Protein AF-0000000066271551 (afdb_homodimer)

Nearest PDB structures (foldseek):
  1i5e-assembly1_B  TM=9.558E-01  e=4.293E-29  [Bacillus] caldolyticus
  1v9s-assembly1_C  TM=9.485E-01  e=1.421E-28  Thermus thermophilus HB8
  6wn8-assembly1_C  TM=9.550E-01  e=2.914E-28  Klebsiella pneumoniae subsp. pneumoniae
  5e38-assembly1_C  TM=9.200E-01  e=1.194E-24  Mycobacterium tuberculosis H37Rv
  2e55-assembly1_D  TM=9.260E-01  e=2.527E-23  Aquifex aeolicus

InterPro domains:
  IPR000836 Phosphoribosyltransferase domain [PF14681] (6-207)
  IPR000836 Phosphoribosyltransferase domain [cd06223] (67-181)
  IPR005765 Uracil phosphoribosyl transferase [TIGR01091] (4-207)
  IPR029057 Phosphoribosyltransferase-like [G3DSA:3.40.50.2020] (1-208)
  IPR029057 Phosphoribosyltransferase-like [SSF53271] (4-206)
  IPR034332 Uracil phosphoribosyltransferase, bacterial-type [MF_01218_B] (3-208)
  IPR050054 Uracil phosphoribosyltransferase/Adenine phosphoribosyltransferase [PTHR32315] (6-184)

Foldseek 3Di:
DQQEAADDDPLLVVLVVLLQDPPNALVNNLVSLQQNLLVLLVVVCPPQDWDWDWDDDPVGIDIDIDGDFAAEEEEEPDLRVSNVNSNCVVPVRHHYWYWYFDADPVVSHRDDIPTDDDLCQQRYAYEYEDQEQFQLPSVLVVVVVSVVSNHDHYEYEHAEYEPNNVVVCCVRPVRYHYYYNDYADHADPVRATVVHRPDSSCSNVVPDDD/DQQEAADDDPLLVVLVVLLQDPPNALVNNLVSLQQNLLVLLVVVCPPQDWDWDWDDDPVGIDIDIDRDFAAEEEEEPDLRVSNVNSNCVVPVPHHYWYWYFDADPVVSHRDDIPTDDDLCLQRYAYEYEDQEQFQLRSVLVVVVVSVVSNHDHYEYEHAEYEPNNVVVCCVRPVRYHYYYNDYADHADPVRATVVHRPDSSCSNVVPDDD

Radius of gyration: 23.23 Å; Cα contacts (8 Å, |Δi|>4): 978; chains: 2; bounding box: 47×76×48 Å

Secondary structure (DSSP, 8-state):
-TTEEE---HHHHHHHHHHH-TT--HHHHHHHHHHHHHHHHHHHTTT--EEEEEEE-SS-EEEEEEE-SEEEEEEEETTTHHHHHHHHTT-TT-EE-EEEEEE-TTT-SEEEEEEE--GGGGGEEEEEE-SEESSSHHHHHHHHHHHHTT--EEEEEEEEE-HHHHHHHHHH-TTS-EEEEEE-SEE-TTS-EES--S-HHHHHHT-S--/-TTEEE---HHHHHHHHHHH-TT--HHHHHHHHHHHHHHHHHHHTTT--EEEEEEE-SS-EEEEEEE-SEEEEEEEETTTHHHHHHHHTT-TT-EE-EEEEEE-TTT-SEEEEEEE--GGGGGEEEEEE-SEESSSHHHHHHHHHHHHTT--EEEEEEEEE-HHHHHHHHHH-TTS-EEEEEE-SEE-TTS-EES--S-HHHHHHT-S--

Structure (mmCIF, N/CA/C/O backbone):
data_AF-0000000066271551-model_v1
#
loop_
_entity.id
_entity.type
_entity.pdbx_description
1 polymer 'Uracil phosphoribosyltransferase'
#
loop_
_atom_site.group_PDB
_atom_site.id
_atom_site.type_symbol
_atom_site.label_atom_id
_atom_site.label_alt_id
_atom_site.label_comp_id
_atom_site.label_asym_id
_atom_site.label_entity_id
_atom_site.label_seq_id
_atom_site.pdbx_PDB_ins_code
_atom_site.Cartn_x
_atom_site.Cartn_y
_atom_site.Cartn_z
_atom_site.occupancy
_atom_site.B_iso_or_equiv
_atom_site.auth_seq_id
_atom_site.auth_comp_id
_atom_site.auth_asym_id
_atom_site.auth_atom_id
_atom_site.pdbx_PDB_model_num
ATOM 1 N N . MET A 1 1 ? 4.324 6.68 22.078 1 60.34 1 MET A N 1
ATOM 2 C CA . MET A 1 1 ? 3.365 7.734 22.391 1 60.34 1 MET A CA 1
ATOM 3 C C . MET A 1 1 ? 1.935 7.254 22.172 1 60.34 1 MET A C 1
ATOM 5 O O . MET A 1 1 ? 1.66 6.516 21.219 1 60.34 1 MET A O 1
ATOM 9 N N . GLU A 1 2 ? 1.018 7.324 23.156 1 76.19 2 GLU A N 1
ATOM 10 C CA . GLU A 1 2 ? -0.337 6.785 23.094 1 76.19 2 GLU A CA 1
ATOM 11 C C . GLU A 1 2 ? -1.111 7.363 21.906 1 76.19 2 GLU A C 1
ATOM 13 O O . GLU A 1 2 ? -1.016 8.562 21.625 1 76.19 2 GLU A O 1
ATOM 18 N N . ASN A 1 3 ? -1.591 6.688 20.891 1 90.88 3 ASN A N 1
ATOM 19 C CA . ASN A 1 3 ? -2.498 7.027 19.797 1 90.88 3 ASN A CA 1
ATOM 20 C C . ASN A 1 3 ? -1.744 7.57 18.594 1 90.88 3 ASN A C 1
ATOM 22 O O . ASN A 1 3 ? -2.301 8.328 17.797 1 90.88 3 ASN A O 1
ATOM 26 N N . VAL A 1 4 ? -0.341 7.426 18.594 1 96.75 4 VAL A N 1
ATOM 27 C CA . VAL A 1 4 ? 0.469 7.812 17.438 1 96.75 4 VAL A CA 1
ATOM 28 C C . VAL A 1 4 ? 1.159 6.586 16.859 1 96.75 4 VAL A C 1
ATOM 30 O O . VAL A 1 4 ? 1.847 5.852 17.562 1 96.75 4 VAL A O 1
ATOM 33 N N . THR A 1 5 ? 0.942 6.355 15.664 1 98.06 5 THR A N 1
ATOM 34 C CA . THR A 1 5 ? 1.612 5.281 14.945 1 98.06 5 THR A CA 1
ATOM 35 C C . THR A 1 5 ? 2.633 5.844 13.961 1 98.06 5 THR A C 1
ATOM 37 O O . THR A 1 5 ? 2.279 6.605 13.055 1 98.06 5 THR A O 1
ATOM 40 N N . VAL A 1 6 ? 3.865 5.531 14.156 1 98.56 6 VAL A N 1
ATOM 41 C CA . VAL A 1 6 ? 4.91 5.84 13.188 1 98.56 6 VAL A CA 1
ATOM 42 C C . VAL A 1 6 ? 5.148 4.625 12.289 1 98.56 6 VAL A C 1
ATOM 44 O O . VAL A 1 6 ? 5.633 3.59 12.75 1 98.56 6 VAL A O 1
ATOM 47 N N . VAL A 1 7 ? 4.82 4.777 11.047 1 98.31 7 VAL A N 1
ATOM 48 C CA . VAL A 1 7 ? 4.938 3.672 10.102 1 98.31 7 VAL A CA 1
ATOM 49 C C . VAL A 1 7 ? 6.406 3.441 9.75 1 98.31 7 VAL A C 1
ATOM 51 O O . VAL A 1 7 ? 7.086 4.352 9.266 1 98.31 7 VAL A O 1
ATOM 54 N N . ASP A 1 8 ? 6.855 2.285 10.07 1 97.44 8 ASP A N 1
ATOM 55 C CA . ASP A 1 8 ? 8.242 1.907 9.789 1 97.44 8 ASP A CA 1
ATOM 56 C C . ASP A 1 8 ? 8.312 0.895 8.648 1 97.44 8 ASP A C 1
ATOM 58 O O . ASP A 1 8 ? 8.008 -0.284 8.836 1 97.44 8 ASP A O 1
ATOM 62 N N . HIS A 1 9 ? 8.648 1.323 7.477 1 98.06 9 HIS A N 1
ATOM 63 C CA . HIS A 1 9 ? 8.758 0.506 6.273 1 98.06 9 HIS A CA 1
ATOM 64 C C . HIS A 1 9 ? 9.844 1.045 5.344 1 98.06 9 HIS A C 1
ATOM 66 O O . HIS A 1 9 ? 9.953 2.258 5.148 1 98.06 9 HIS A O 1
ATOM 72 N N . PRO A 1 10 ? 10.648 0.219 4.707 1 97.81 10 PRO A N 1
ATOM 73 C CA . PRO A 1 10 ? 11.742 0.674 3.846 1 97.81 10 PRO A CA 1
ATOM 74 C C . PRO A 1 10 ? 11.258 1.526 2.674 1 97.81 10 PRO A C 1
ATOM 76 O O . PRO A 1 10 ? 11.914 2.504 2.305 1 97.81 10 PRO A O 1
ATOM 79 N N . LEU A 1 11 ? 10.148 1.191 2.107 1 97.81 11 LEU A N 1
ATOM 80 C CA . LEU A 1 11 ? 9.625 1.941 0.971 1 97.81 11 LEU A CA 1
ATOM 81 C C . LEU A 1 11 ? 9.242 3.357 1.384 1 97.81 11 LEU A C 1
ATOM 83 O O . LEU A 1 11 ? 9.414 4.305 0.613 1 97.81 11 LEU A O 1
ATOM 87 N N . LEU A 1 12 ? 8.695 3.498 2.586 1 98.25 12 LEU A N 1
ATOM 88 C CA . LEU A 1 12 ? 8.312 4.809 3.098 1 98.25 12 LEU A CA 1
ATOM 89 C C . LEU A 1 12 ? 9.547 5.641 3.432 1 98.25 12 LEU A C 1
ATOM 91 O O . LEU A 1 12 ? 9.57 6.852 3.191 1 98.25 12 LEU A O 1
ATOM 95 N N . LYS A 1 13 ? 10.539 5.02 3.979 1 98.25 13 LYS A N 1
ATOM 96 C CA . LYS A 1 13 ? 11.805 5.695 4.254 1 98.25 13 LYS A CA 1
ATOM 97 C C . LYS A 1 13 ? 12.438 6.223 2.971 1 98.25 13 LYS A C 1
ATOM 99 O O . LYS A 1 13 ? 12.953 7.344 2.939 1 98.25 13 LYS A O 1
ATOM 104 N N . ARG A 1 14 ? 12.43 5.387 1.987 1 97.94 14 ARG A N 1
ATOM 105 C CA . ARG A 1 14 ? 12.93 5.812 0.684 1 97.94 14 ARG A CA 1
ATOM 106 C C . ARG A 1 14 ? 12.133 7 0.15 1 97.94 14 ARG A C 1
ATOM 108 O O . ARG A 1 14 ? 12.719 7.973 -0.33 1 97.94 14 ARG A O 1
ATOM 115 N N . ASP A 1 15 ? 10.773 6.938 0.217 1 98.12 15 ASP A N 1
ATOM 116 C CA . ASP A 1 15 ? 9.93 8.047 -0.232 1 98.12 15 ASP A CA 1
ATOM 117 C C . ASP A 1 15 ? 10.234 9.32 0.554 1 98.12 15 ASP A C 1
ATOM 119 O O . ASP A 1 15 ? 10.32 10.406 -0.023 1 98.12 15 ASP A O 1
ATOM 123 N N . LEU A 1 16 ? 10.367 9.188 1.881 1 98.62 16 LEU A N 1
ATOM 124 C CA . LEU A 1 16 ? 10.672 10.328 2.73 1 98.62 16 LEU A CA 1
ATOM 125 C C . LEU A 1 16 ? 11.984 10.984 2.314 1 98.62 16 LEU A C 1
ATOM 127 O O . LEU A 1 16 ? 12.109 12.211 2.354 1 98.62 16 LEU A O 1
ATOM 131 N N . THR A 1 17 ? 12.961 10.172 1.926 1 98.75 17 THR A N 1
ATOM 132 C CA . THR A 1 17 ? 14.242 10.688 1.468 1 98.75 17 THR A CA 1
ATOM 133 C C . THR A 1 17 ? 14.06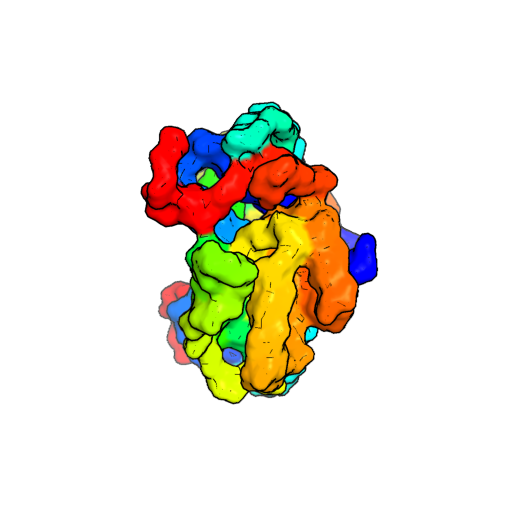2 11.57 0.238 1 98.75 17 THR A C 1
ATOM 135 O O . THR A 1 17 ? 14.609 12.68 0.174 1 98.75 17 THR A O 1
ATOM 138 N N . LEU A 1 18 ? 13.273 11.102 -0.709 1 98.19 18 LEU A N 1
ATOM 139 C CA . LEU A 1 18 ? 13 11.867 -1.917 1 98.19 18 LEU A CA 1
ATOM 140 C C . LEU A 1 18 ? 12.281 13.172 -1.579 1 98.19 18 LEU A C 1
ATOM 142 O O . LEU A 1 18 ? 12.562 14.219 -2.172 1 98.19 18 LEU A O 1
ATOM 146 N N . LEU A 1 19 ? 11.414 13.141 -0.618 1 98.69 19 LEU A N 1
ATOM 147 C CA . LEU A 1 19 ? 10.648 14.312 -0.216 1 98.69 19 LEU A CA 1
ATOM 148 C C . LEU A 1 19 ? 11.531 15.32 0.512 1 98.69 19 LEU A C 1
ATOM 150 O O . LEU A 1 19 ? 11.312 16.531 0.417 1 98.69 19 LEU A O 1
ATOM 154 N N . ARG A 1 20 ? 12.5 14.805 1.216 1 98.75 20 ARG A N 1
ATOM 155 C CA . ARG A 1 20 ? 13.359 15.648 2.037 1 98.75 20 ARG A CA 1
ATOM 156 C C . ARG A 1 20 ? 14.414 16.359 1.187 1 98.75 20 ARG A C 1
ATOM 158 O O . ARG A 1 20 ? 14.828 17.469 1.501 1 98.75 20 ARG A O 1
ATOM 165 N N . ARG A 1 21 ? 14.859 15.719 0.11 1 98.5 21 ARG A N 1
ATOM 166 C CA . ARG A 1 21 ? 15.883 16.312 -0.749 1 98.5 21 ARG A CA 1
ATOM 167 C C . ARG A 1 21 ? 15.43 17.656 -1.297 1 98.5 21 ARG A C 1
ATOM 169 O O . ARG A 1 21 ? 14.398 17.75 -1.967 1 98.5 21 ARG A O 1
ATOM 176 N N . GLU A 1 22 ? 16.188 18.641 -1.066 1 97.25 22 GLU A N 1
ATOM 177 C CA . GLU A 1 22 ? 15.836 19.984 -1.518 1 97.25 22 GLU A CA 1
ATOM 178 C C . GLU A 1 22 ? 15.797 20.062 -3.041 1 97.25 22 GLU A C 1
ATOM 180 O O . GLU A 1 22 ? 15.031 20.844 -3.609 1 97.25 22 GLU A O 1
ATOM 185 N N . GLU A 1 23 ? 16.547 19.156 -3.709 1 96.81 23 GLU A N 1
ATOM 186 C CA . GLU A 1 23 ? 16.688 19.234 -5.16 1 96.81 23 GLU A CA 1
ATOM 187 C C . GLU A 1 23 ? 15.57 18.469 -5.867 1 96.81 23 GLU A C 1
ATOM 189 O O . GLU A 1 23 ? 15.477 18.5 -7.098 1 96.81 23 GLU A O 1
ATOM 194 N N . THR A 1 24 ? 14.68 17.781 -5.109 1 97.38 24 THR A N 1
ATOM 195 C CA . THR A 1 24 ? 13.602 17.031 -5.75 1 97.38 24 THR A CA 1
ATOM 196 C C . THR A 1 24 ? 12.672 17.969 -6.52 1 97.38 24 THR A C 1
ATOM 198 O O . THR A 1 24 ? 12.102 18.891 -5.941 1 97.38 24 THR A O 1
ATOM 201 N N . PRO A 1 25 ? 12.508 17.781 -7.84 1 96.75 25 PRO A N 1
ATOM 202 C CA . PRO A 1 25 ? 11.609 18.641 -8.625 1 96.75 25 PRO A CA 1
ATOM 203 C C . PRO A 1 25 ? 10.148 18.5 -8.203 1 96.75 25 PRO A C 1
ATOM 205 O O . PRO A 1 25 ? 9.742 17.469 -7.684 1 96.75 25 PRO A O 1
ATOM 208 N N . HIS A 1 26 ? 9.359 19.5 -8.492 1 95.81 26 HIS A N 1
ATOM 209 C CA . HIS A 1 26 ? 7.977 19.594 -8.031 1 95.81 26 HIS A CA 1
ATOM 210 C C . HIS A 1 26 ? 7.164 18.391 -8.5 1 95.81 26 HIS A C 1
ATOM 212 O O . HIS A 1 26 ? 6.355 17.844 -7.75 1 95.81 26 HIS A O 1
ATOM 218 N N . GLY A 1 27 ? 7.387 18.031 -9.781 1 95.5 27 GLY A N 1
ATOM 219 C CA . GLY A 1 27 ? 6.664 16.891 -10.305 1 95.5 27 GLY A CA 1
ATOM 220 C C . GLY A 1 27 ? 6.949 15.602 -9.547 1 95.5 27 GLY A C 1
ATOM 221 O O . GLY A 1 27 ? 6.023 14.859 -9.195 1 95.5 27 GLY A O 1
ATOM 222 N N . GLN A 1 28 ? 8.203 15.352 -9.305 1 96.31 28 GLN A N 1
ATOM 223 C CA . GLN A 1 28 ? 8.602 14.164 -8.547 1 96.31 28 GLN A CA 1
ATOM 224 C C . GLN A 1 28 ? 8.133 14.258 -7.098 1 96.31 28 GLN A C 1
ATOM 226 O O . GLN A 1 28 ? 7.734 13.258 -6.504 1 96.31 28 GLN A O 1
ATOM 231 N N . PHE A 1 29 ? 8.219 15.477 -6.543 1 97.81 29 PHE A N 1
ATOM 232 C CA . PHE A 1 29 ? 7.746 15.688 -5.184 1 97.81 29 PHE A CA 1
ATOM 233 C C . PHE A 1 29 ? 6.27 15.328 -5.062 1 97.81 29 PHE A C 1
ATOM 235 O O . PHE A 1 29 ? 5.883 14.547 -4.184 1 97.81 29 PHE A O 1
ATOM 242 N N . ARG A 1 30 ? 5.461 15.758 -5.992 1 96.62 30 ARG A N 1
ATOM 243 C CA . ARG A 1 30 ? 4.023 15.516 -5.988 1 96.62 30 ARG A CA 1
ATOM 244 C C . ARG A 1 30 ? 3.721 14.023 -6.098 1 96.62 30 ARG A C 1
ATOM 246 O O . ARG A 1 30 ? 2.885 13.5 -5.359 1 96.62 30 ARG A O 1
ATOM 253 N N . LYS A 1 31 ? 4.391 13.414 -7 1 96.19 31 LYS A N 1
ATOM 254 C CA . LYS A 1 31 ? 4.199 11.977 -7.18 1 96.19 31 LYS A CA 1
ATOM 255 C C . LYS A 1 31 ? 4.586 11.211 -5.918 1 96.19 31 LYS A C 1
ATOM 257 O O . LYS A 1 31 ? 3.871 10.297 -5.5 1 96.19 31 LYS A O 1
ATOM 262 N N . THR A 1 32 ? 5.715 11.578 -5.355 1 97.69 32 THR A N 1
ATOM 263 C CA . THR A 1 32 ? 6.207 10.898 -4.164 1 97.69 32 THR A CA 1
ATOM 264 C C . THR A 1 32 ? 5.266 11.117 -2.982 1 97.69 32 THR A C 1
ATOM 266 O O . THR A 1 32 ? 5.051 10.211 -2.176 1 97.69 32 THR A O 1
ATOM 269 N N . VAL A 1 33 ? 4.695 12.336 -2.859 1 98.25 33 VAL A N 1
ATOM 270 C CA . VAL A 1 33 ? 3.709 12.602 -1.82 1 98.25 33 VAL A CA 1
ATOM 271 C C . VAL A 1 33 ? 2.529 11.641 -1.967 1 98.25 33 VAL A C 1
ATOM 273 O O . VAL A 1 33 ? 2.092 11.031 -0.988 1 98.25 33 VAL A O 1
ATOM 276 N N . SER A 1 34 ? 2.064 11.477 -3.164 1 96.94 34 SER A N 1
ATOM 277 C CA . SER A 1 34 ? 0.938 10.586 -3.426 1 96.94 34 SER A CA 1
ATOM 278 C C . SER A 1 34 ? 1.283 9.141 -3.078 1 96.94 34 SER A C 1
ATOM 280 O O . SER A 1 34 ? 0.487 8.438 -2.447 1 96.94 34 SER A O 1
ATOM 282 N N . ASP A 1 35 ? 2.469 8.711 -3.457 1 96.31 35 ASP A N 1
ATOM 283 C CA . ASP A 1 35 ? 2.91 7.348 -3.18 1 96.31 35 ASP A CA 1
ATOM 284 C C . ASP A 1 35 ? 3.035 7.105 -1.678 1 96.31 35 ASP A C 1
ATOM 286 O O . ASP A 1 35 ? 2.57 6.086 -1.167 1 96.31 35 ASP A O 1
ATOM 290 N N . ALA A 1 36 ? 3.652 8.016 -0.993 1 98.25 36 ALA A N 1
ATOM 291 C CA . ALA A 1 36 ? 3.809 7.902 0.455 1 98.25 36 ALA A CA 1
ATOM 292 C C . ALA A 1 36 ? 2.453 7.934 1.157 1 98.25 36 ALA A C 1
ATOM 294 O O . ALA A 1 36 ? 2.232 7.203 2.127 1 98.25 36 ALA A O 1
ATOM 295 N N . ALA A 1 37 ? 1.576 8.781 0.633 1 98.19 37 ALA A N 1
ATOM 296 C CA . ALA A 1 37 ? 0.234 8.875 1.2 1 98.19 37 ALA A CA 1
ATOM 297 C C . ALA A 1 37 ? -0.512 7.551 1.057 1 98.19 37 ALA A C 1
ATOM 299 O O . ALA A 1 37 ? -1.298 7.176 1.93 1 98.19 37 ALA A O 1
ATOM 300 N N . ALA A 1 38 ? -0.296 6.895 -0.027 1 97.12 38 ALA A N 1
ATOM 301 C CA . ALA A 1 38 ? -0.93 5.59 -0.219 1 97.12 38 ALA A CA 1
ATOM 302 C C . ALA A 1 38 ? -0.475 4.598 0.845 1 97.12 38 ALA A C 1
ATOM 304 O O . ALA A 1 38 ? -1.28 3.816 1.36 1 97.12 38 ALA A O 1
ATOM 305 N N . ILE A 1 39 ? 0.792 4.586 1.179 1 97.69 39 ILE A N 1
ATOM 306 C CA . ILE A 1 39 ? 1.321 3.732 2.236 1 97.69 39 ILE A CA 1
ATOM 307 C C . ILE A 1 39 ? 0.659 4.086 3.566 1 97.69 39 ILE A C 1
ATOM 309 O O . ILE A 1 39 ? 0.215 3.203 4.301 1 97.69 39 ILE A O 1
ATOM 313 N N . LEU A 1 40 ? 0.521 5.344 3.846 1 98.38 40 LEU A N 1
ATOM 314 C CA . LEU A 1 40 ? -0.114 5.785 5.082 1 98.38 40 LEU A CA 1
ATOM 315 C C . LEU A 1 40 ? -1.582 5.375 5.117 1 98.38 40 LEU A C 1
ATOM 317 O O . LEU A 1 40 ? -2.092 4.961 6.164 1 98.38 40 LEU A O 1
ATOM 321 N N . ALA A 1 41 ? -2.242 5.539 3.947 1 97.81 41 ALA A N 1
ATOM 322 C CA . ALA A 1 41 ? -3.645 5.137 3.854 1 97.81 41 ALA A CA 1
ATOM 323 C C . ALA A 1 41 ? -3.814 3.66 4.191 1 97.81 41 ALA A C 1
ATOM 325 O O . ALA A 1 41 ? -4.688 3.295 4.984 1 97.81 41 ALA A O 1
ATOM 326 N N . TYR A 1 42 ? -2.967 2.832 3.641 1 97.56 42 TYR A N 1
ATOM 327 C CA . TYR A 1 42 ? -2.971 1.398 3.914 1 97.56 42 TYR A CA 1
ATOM 328 C C . TYR A 1 42 ? -2.848 1.128 5.41 1 97.56 42 TYR A C 1
ATOM 330 O O . TYR A 1 42 ? -3.605 0.332 5.965 1 97.56 42 TYR A O 1
ATOM 338 N N . GLU A 1 43 ? -1.938 1.805 6.055 1 97.88 43 GLU A N 1
ATOM 339 C CA . GLU A 1 43 ? -1.692 1.602 7.48 1 97.88 43 GLU A CA 1
ATOM 340 C C . GLU A 1 43 ? -2.818 2.193 8.32 1 97.88 43 GLU A C 1
ATOM 342 O O . GLU A 1 43 ? -3.227 1.603 9.328 1 97.88 43 GLU A O 1
ATOM 347 N N . ALA A 1 44 ? -3.328 3.303 7.898 1 97.5 44 ALA A N 1
ATOM 348 C CA . ALA A 1 44 ? -4.375 3.992 8.648 1 97.5 44 ALA A CA 1
ATOM 349 C C . ALA A 1 44 ? -5.691 3.225 8.578 1 97.5 44 ALA A C 1
ATOM 351 O O . ALA A 1 44 ? -6.531 3.34 9.477 1 97.5 44 ALA A O 1
ATOM 352 N N . MET A 1 45 ? -5.867 2.412 7.566 1 97.12 45 MET A N 1
ATOM 353 C CA . MET A 1 45 ? -7.148 1.754 7.344 1 97.12 45 MET A CA 1
ATOM 354 C C . MET A 1 45 ? -7.109 0.306 7.816 1 97.12 45 MET A C 1
ATOM 356 O O . MET A 1 45 ? -7.965 -0.499 7.441 1 97.12 45 MET A O 1
ATOM 360 N N . ARG A 1 46 ? -6.176 -0.034 8.633 1 96 46 ARG A N 1
ATOM 361 C CA . ARG A 1 46 ? -5.988 -1.399 9.109 1 96 46 ARG A CA 1
ATOM 362 C C . ARG A 1 46 ? -7.219 -1.89 9.859 1 96 46 ARG A C 1
ATOM 364 O O . ARG A 1 46 ? -7.488 -3.092 9.914 1 96 46 ARG A O 1
ATOM 371 N N . ASP A 1 47 ? -8.031 -0.935 10.445 1 93.81 47 ASP A N 1
ATOM 372 C CA . ASP A 1 47 ? -9.133 -1.353 11.305 1 93.81 47 ASP A CA 1
ATOM 373 C C . ASP A 1 47 ? -10.477 -0.962 10.711 1 93.81 47 ASP A C 1
ATOM 375 O O . ASP A 1 47 ? -11.492 -0.928 11.414 1 93.81 47 ASP A O 1
ATOM 379 N N . ILE A 1 48 ? -10.445 -0.612 9.43 1 94.81 48 ILE A N 1
ATOM 380 C CA . ILE A 1 48 ? -11.711 -0.237 8.812 1 94.81 48 ILE A CA 1
ATOM 381 C C . ILE A 1 48 ? -12.695 -1.403 8.898 1 94.81 48 ILE A C 1
ATOM 383 O O . ILE A 1 48 ? -12.305 -2.564 8.758 1 94.81 48 ILE A O 1
ATOM 387 N N . GLU A 1 49 ? -13.852 -1.122 9.125 1 95.38 49 GLU A N 1
ATOM 388 C CA . GLU A 1 49 ? -14.875 -2.137 9.367 1 95.38 49 GLU A CA 1
ATOM 389 C C . GLU A 1 49 ? -15.32 -2.791 8.062 1 95.38 49 GLU A C 1
ATOM 391 O O . GLU A 1 49 ? -15.539 -2.105 7.059 1 95.38 49 GLU A O 1
ATOM 396 N N . LEU A 1 50 ? -15.438 -4.09 8.117 1 97.19 50 LEU A N 1
ATOM 397 C CA . LEU A 1 50 ? -15.922 -4.871 6.992 1 97.19 50 LEU A CA 1
ATOM 398 C C . LEU A 1 50 ? -17.281 -5.5 7.309 1 97.19 50 LEU A C 1
ATOM 400 O O . LEU A 1 50 ? -17.641 -5.652 8.477 1 97.19 50 LEU A O 1
ATOM 404 N N . GLU A 1 51 ? -18.031 -5.754 6.363 1 98.19 51 GLU A N 1
ATOM 405 C CA . GLU A 1 51 ? -19.219 -6.586 6.465 1 98.19 51 GLU A CA 1
ATOM 406 C C . GLU A 1 51 ? -19.141 -7.793 5.535 1 98.19 51 GLU A C 1
ATOM 408 O O . GLU A 1 51 ? -18.594 -7.695 4.434 1 98.19 51 GLU A O 1
ATOM 413 N N . GLU A 1 52 ? -19.641 -8.914 6.023 1 98.44 52 GLU A N 1
ATOM 414 C CA . GLU A 1 52 ? -19.641 -10.141 5.23 1 98.44 52 GLU A CA 1
ATOM 415 C C . GLU A 1 52 ? -20.734 -10.109 4.164 1 98.44 52 GLU A C 1
ATOM 417 O O . GLU A 1 52 ? -21.781 -9.492 4.363 1 98.44 52 GLU A O 1
ATOM 422 N N . THR A 1 53 ? -20.469 -10.688 3.049 1 98.19 53 THR A N 1
ATOM 423 C CA . THR A 1 53 ? -21.438 -10.859 1.98 1 98.19 53 THR A CA 1
ATOM 424 C C . THR A 1 53 ? -21.281 -12.219 1.308 1 98.19 53 THR A C 1
ATOM 426 O O . THR A 1 53 ? -20.156 -12.719 1.174 1 98.19 53 THR A O 1
ATOM 429 N N . SER A 1 54 ? -22.375 -12.836 0.975 1 98.62 54 SER A N 1
ATOM 430 C CA . SER A 1 54 ? -22.328 -14.094 0.23 1 98.62 54 SER A CA 1
ATOM 431 C C . SER A 1 54 ? -22.047 -13.844 -1.249 1 98.62 54 SER A C 1
ATOM 433 O O . SER A 1 54 ? -22.703 -13.023 -1.884 1 98.62 54 SER A O 1
ATOM 435 N N . ILE A 1 55 ? -21.094 -14.562 -1.766 1 98.62 55 ILE A N 1
ATOM 436 C CA . ILE A 1 55 ? -20.75 -14.375 -3.174 1 98.62 55 ILE A CA 1
ATOM 437 C C . ILE A 1 55 ? -20.594 -15.734 -3.854 1 98.62 55 ILE A C 1
ATOM 439 O O . ILE A 1 55 ? -20.5 -16.766 -3.182 1 98.62 55 ILE A O 1
ATOM 443 N N . GLU A 1 56 ? -20.594 -15.688 -5.16 1 98.56 56 GLU A N 1
ATOM 444 C CA . GLU A 1 56 ? -20.312 -16.859 -5.984 1 98.56 56 GLU A CA 1
ATOM 445 C C . GLU A 1 56 ? -19 -16.703 -6.727 1 98.56 56 GLU A C 1
ATOM 447 O O . GLU A 1 56 ? -18.797 -15.742 -7.469 1 98.56 56 GLU A O 1
ATOM 452 N N . THR A 1 57 ? -18.109 -17.641 -6.434 1 98.44 57 THR A N 1
ATOM 453 C CA . THR A 1 57 ? -16.922 -17.734 -7.293 1 98.44 57 THR A CA 1
ATOM 454 C C . THR A 1 57 ? -17.234 -18.562 -8.531 1 98.44 57 THR A C 1
ATOM 456 O O . THR A 1 57 ? -18.312 -19.156 -8.648 1 98.44 57 THR A O 1
ATOM 459 N N . PRO A 1 58 ? -16.328 -18.641 -9.469 1 97.19 58 PRO A N 1
ATOM 460 C CA . PRO A 1 58 ? -16.562 -19.547 -10.594 1 97.19 58 PRO A CA 1
ATOM 461 C C . PRO A 1 58 ? -16.688 -21 -10.156 1 97.19 58 PRO A C 1
ATOM 463 O O . PRO A 1 58 ? -17.125 -21.844 -10.938 1 97.19 58 PRO A O 1
ATOM 466 N N . LEU A 1 59 ? -16.422 -21.359 -8.875 1 97.81 59 LEU A N 1
ATOM 467 C CA . LEU A 1 59 ? -16.312 -22.75 -8.438 1 97.81 59 LEU A CA 1
ATOM 468 C C . LEU A 1 59 ? -17.391 -23.078 -7.402 1 97.81 59 LEU A C 1
ATOM 470 O O . LEU A 1 59 ? -17.906 -24.188 -7.371 1 97.81 59 LEU A O 1
ATOM 474 N N . GLU A 1 60 ? -17.719 -22.094 -6.488 1 98.44 60 GLU A N 1
ATOM 475 C CA . GLU A 1 60 ? -18.672 -22.359 -5.414 1 98.44 60 GLU A CA 1
ATOM 476 C C . GLU A 1 60 ? -19.062 -21.062 -4.699 1 98.44 60 GLU A C 1
ATOM 478 O O . GLU A 1 60 ? -18.453 -20.016 -4.922 1 98.44 60 GLU A O 1
ATOM 483 N N . GLN A 1 61 ? -20.109 -21.172 -3.916 1 98.62 61 GLN A N 1
ATOM 484 C CA . GLN A 1 61 ? -20.484 -20.078 -3.047 1 98.62 61 GLN A CA 1
ATOM 485 C C . GLN A 1 61 ? -19.516 -19.922 -1.882 1 98.62 61 GLN A C 1
ATOM 487 O O . GLN A 1 61 ? -19.016 -20.922 -1.35 1 98.62 61 GLN A O 1
ATOM 492 N N . THR A 1 62 ? -19.266 -18.719 -1.509 1 98.5 62 THR A N 1
ATOM 493 C CA . THR A 1 62 ? -18.391 -18.484 -0.364 1 98.5 62 THR A CA 1
ATOM 494 C C . THR A 1 62 ? -18.703 -17.125 0.269 1 98.5 62 THR A C 1
ATOM 496 O O . THR A 1 62 ? -19.609 -16.422 -0.172 1 98.5 62 THR A O 1
ATOM 499 N N . THR A 1 63 ? -18.016 -16.812 1.312 1 98.56 63 THR A N 1
ATOM 500 C CA . THR A 1 63 ? -18.141 -15.531 2.002 1 98.56 63 THR A CA 1
ATOM 501 C C . THR A 1 63 ? -17.109 -14.539 1.498 1 98.56 63 THR A C 1
ATOM 503 O O . THR A 1 63 ? -15.93 -14.867 1.374 1 98.56 63 THR A O 1
ATOM 506 N N . GLY A 1 64 ? -17.547 -13.328 1.08 1 98.38 64 GLY A N 1
ATOM 507 C CA . GLY A 1 64 ? -16.703 -12.188 0.781 1 98.38 64 GLY A CA 1
ATOM 508 C C . GLY A 1 64 ? -16.859 -11.055 1.778 1 98.38 64 GLY A C 1
ATOM 509 O O . GLY A 1 64 ? -17.562 -11.195 2.781 1 98.38 64 GLY A O 1
ATOM 510 N N . TYR A 1 65 ? -16.125 -10 1.518 1 98.38 65 TYR A N 1
ATOM 511 C CA . TYR A 1 65 ? -16.109 -8.867 2.438 1 98.38 65 TYR A CA 1
ATOM 512 C C . TYR A 1 65 ? -16.219 -7.547 1.681 1 98.38 65 TYR A C 1
ATOM 514 O O . TYR A 1 65 ? -15.641 -7.391 0.604 1 98.38 65 TYR A O 1
ATOM 522 N N . GLU A 1 66 ? -16.953 -6.633 2.203 1 97.12 66 GLU A N 1
ATOM 523 C CA . GLU A 1 66 ? -17.078 -5.262 1.722 1 97.12 66 GLU A CA 1
ATOM 524 C C . GLU A 1 66 ? -16.828 -4.258 2.844 1 97.12 66 GLU A C 1
ATOM 526 O O . GLU A 1 66 ? -17.047 -4.562 4.02 1 97.12 66 GLU A O 1
ATOM 531 N N . ILE A 1 67 ? -16.312 -3.178 2.531 1 95.81 67 ILE A N 1
ATOM 532 C CA . ILE A 1 67 ? -16.141 -2.125 3.527 1 95.81 67 ILE A CA 1
ATOM 533 C C . ILE A 1 67 ? -17.5 -1.661 4.031 1 95.81 67 ILE A C 1
ATOM 535 O O . ILE A 1 67 ? -18.359 -1.274 3.236 1 95.81 67 ILE A O 1
ATOM 539 N N . ALA A 1 68 ? -17.703 -1.647 5.332 1 95.31 68 ALA A N 1
ATOM 540 C CA . ALA A 1 68 ? -19 -1.411 5.945 1 95.31 68 ALA A CA 1
ATOM 541 C C . ALA A 1 68 ? -19.203 0.068 6.262 1 95.31 68 ALA A C 1
ATOM 543 O O . ALA A 1 68 ? -20.344 0.552 6.32 1 95.31 68 ALA A O 1
ATOM 544 N N . GLU A 1 69 ? -18.203 0.788 6.539 1 93 69 GLU A N 1
ATOM 545 C CA . GLU A 1 69 ? -18.328 2.197 6.898 1 93 69 GLU A CA 1
ATOM 546 C C . GLU A 1 69 ? -17.922 3.102 5.738 1 93 69 GLU A C 1
ATOM 548 O O . GLU A 1 69 ? -17.156 2.689 4.859 1 93 69 GLU A O 1
ATOM 553 N N . GLU A 1 70 ? -18.469 4.297 5.746 1 95.62 70 GLU A N 1
ATOM 554 C CA . GLU A 1 70 ? -18.078 5.293 4.758 1 95.62 70 GLU A CA 1
ATOM 555 C C . GLU A 1 70 ? -16.703 5.859 5.074 1 95.62 70 GLU A C 1
ATOM 557 O O . GLU A 1 70 ? -16.375 6.129 6.234 1 95.62 70 GLU A O 1
ATOM 562 N N . VAL A 1 71 ? -15.898 5.891 4.09 1 97.25 71 VAL A N 1
ATOM 563 C CA . VAL A 1 71 ? -14.578 6.5 4.211 1 97.25 71 VAL A CA 1
ATOM 564 C C . VAL A 1 71 ? -14.602 7.91 3.631 1 97.25 71 VAL A C 1
ATOM 566 O O . VAL A 1 71 ? -15.109 8.125 2.529 1 97.25 71 VAL A O 1
ATOM 569 N N . MET A 1 72 ? -14.156 8.898 4.371 1 97.88 72 MET A N 1
ATOM 570 C CA . MET A 1 72 ? -14.055 10.281 3.926 1 97.88 72 MET A CA 1
ATOM 571 C C . MET A 1 72 ? -12.633 10.805 4.117 1 97.88 72 MET A C 1
ATOM 573 O O . MET A 1 72 ? -12.016 10.578 5.16 1 97.88 72 MET A O 1
ATOM 577 N N . VAL A 1 73 ? -12.078 11.391 3.098 1 98.31 73 VAL A N 1
ATOM 578 C CA . VAL A 1 73 ? -10.766 12.023 3.166 1 98.31 73 VAL A CA 1
ATOM 579 C C . VAL A 1 73 ? -10.922 13.547 3.1 1 98.31 73 VAL A C 1
ATOM 581 O O . VAL A 1 73 ? -11.586 14.07 2.205 1 98.31 73 VAL A O 1
ATOM 584 N N . VAL A 1 74 ? -10.352 14.234 4.055 1 97.31 74 VAL A N 1
ATOM 585 C CA . VAL A 1 74 ? -10.43 15.695 4.105 1 97.31 74 VAL A CA 1
ATOM 586 C C . VAL A 1 74 ? -9.023 16.281 4.145 1 97.31 74 VAL A C 1
ATOM 588 O O . VAL A 1 74 ? -8.383 16.312 5.199 1 97.31 74 VAL A O 1
ATOM 591 N N . PRO A 1 75 ? -8.594 16.719 3.025 1 97.44 75 PRO A N 1
ATOM 592 C CA . PRO A 1 75 ? -7.301 17.406 3 1 97.44 75 PRO A CA 1
ATOM 593 C C . PRO A 1 75 ? -7.367 18.812 3.586 1 97.44 75 PRO A C 1
ATOM 595 O O . PRO A 1 75 ? -8.328 19.547 3.342 1 97.44 75 PRO A O 1
ATOM 598 N N . ILE A 1 76 ? -6.422 19.094 4.395 1 93.81 76 ILE A N 1
ATOM 599 C CA . ILE A 1 76 ? -6.207 20.5 4.773 1 93.81 76 ILE A CA 1
ATOM 600 C C . ILE A 1 76 ? -5.461 21.219 3.656 1 93.81 76 ILE A C 1
ATOM 602 O O . ILE A 1 76 ? -4.301 20.906 3.371 1 93.81 76 ILE A O 1
ATOM 606 N N . MET A 1 77 ? -6.141 22.109 3.014 1 91.31 77 MET A N 1
ATOM 607 C CA . MET A 1 77 ? -5.582 22.812 1.866 1 91.31 77 MET A CA 1
ATOM 608 C C . MET A 1 77 ? -4.512 23.797 2.307 1 91.31 77 MET A C 1
ATOM 610 O O . MET A 1 77 ? -4.656 24.453 3.34 1 91.31 77 MET A O 1
ATOM 614 N N . ARG A 1 78 ? -3.4 23.953 1.524 1 91.31 78 ARG A N 1
ATOM 615 C CA . ARG A 1 78 ? -3.301 23.438 0.163 1 91.31 78 ARG A CA 1
ATOM 616 C C . ARG A 1 78 ? -2.555 22.109 0.135 1 91.31 78 ARG A C 1
ATOM 618 O O . ARG A 1 78 ? -2.922 21.203 -0.614 1 91.31 78 ARG A O 1
ATOM 625 N N . ALA A 1 79 ? -1.591 21.828 0.955 1 93.19 79 ALA A N 1
ATOM 626 C CA . ALA A 1 79 ? -0.624 20.75 0.844 1 93.19 79 ALA A CA 1
ATOM 627 C C . ALA A 1 79 ? -1.308 19.391 0.986 1 93.19 79 ALA A C 1
ATOM 629 O O . ALA A 1 79 ? -0.885 18.406 0.372 1 93.19 79 ALA A O 1
ATOM 630 N N . GLY A 1 80 ? -2.408 19.359 1.719 1 96.69 80 GLY A N 1
ATOM 631 C CA . GLY A 1 80 ? -3.113 18.109 1.945 1 96.69 80 GLY A CA 1
ATOM 632 C C . GLY A 1 80 ? -3.688 17.5 0.676 1 96.69 80 GLY A C 1
ATOM 633 O O . GLY A 1 80 ? -3.938 16.297 0.611 1 96.69 80 GLY A O 1
ATOM 634 N N . LEU A 1 81 ? -3.955 18.344 -0.322 1 96 81 LEU A N 1
ATOM 635 C CA . LEU A 1 81 ? -4.504 17.875 -1.592 1 96 81 LEU A CA 1
ATOM 636 C C . LEU A 1 81 ? -3.596 16.828 -2.23 1 96 81 LEU A C 1
ATOM 638 O O . LEU A 1 81 ? -4.074 15.914 -2.898 1 96 81 LEU A O 1
ATOM 642 N N . GLY A 1 82 ? -2.346 16.953 -2.02 1 96.69 82 GLY A N 1
ATOM 643 C CA . GLY A 1 82 ? -1.383 16.031 -2.596 1 96.69 82 GLY A CA 1
ATOM 644 C C . GLY A 1 82 ? -1.51 14.617 -2.049 1 96.69 82 GLY A C 1
ATOM 645 O O . GLY A 1 82 ? -0.96 13.672 -2.619 1 96.69 82 GLY A O 1
ATOM 646 N N . MET A 1 83 ? -2.24 14.438 -0.973 1 98 83 MET A N 1
ATOM 647 C CA . MET A 1 83 ? -2.314 13.148 -0.302 1 98 83 MET A CA 1
ATOM 648 C C . MET A 1 83 ? -3.613 12.43 -0.647 1 98 83 MET A C 1
ATOM 650 O O . MET A 1 83 ? -3.764 11.234 -0.368 1 98 83 MET A O 1
ATOM 654 N N . VAL A 1 84 ? -4.531 13.125 -1.281 1 97.94 84 VAL A N 1
ATOM 655 C CA . VAL A 1 84 ? -5.875 12.609 -1.49 1 97.94 84 VAL A CA 1
ATOM 656 C C . VAL A 1 84 ? -5.82 11.375 -2.391 1 97.94 84 VAL A C 1
ATOM 658 O O . VAL A 1 84 ? -6.418 10.344 -2.076 1 97.94 84 VAL A O 1
ATOM 661 N N . ASP A 1 85 ? -5.012 11.438 -3.428 1 96 85 ASP A N 1
ATOM 662 C CA . ASP A 1 85 ? -4.949 10.336 -4.387 1 96 85 ASP A CA 1
ATOM 663 C C . ASP A 1 85 ? -4.441 9.055 -3.723 1 96 85 ASP A C 1
ATOM 665 O O . ASP A 1 85 ? -4.879 7.957 -4.062 1 96 85 ASP A O 1
ATOM 669 N N . GLY A 1 86 ? -3.525 9.18 -2.836 1 95.06 86 GLY A N 1
ATOM 670 C CA . GLY A 1 86 ? -3.004 8.023 -2.125 1 95.06 86 GLY A CA 1
ATOM 671 C C . GLY A 1 86 ? -4.066 7.273 -1.347 1 95.06 86 GLY A C 1
ATOM 672 O O . GLY A 1 86 ? -3.998 6.051 -1.212 1 95.06 86 GLY A O 1
ATOM 673 N N . PHE A 1 87 ? -5.078 7.992 -0.876 1 95.69 87 PHE A N 1
ATOM 674 C CA . PHE A 1 87 ? -6.152 7.383 -0.099 1 95.69 87 PHE A CA 1
ATOM 675 C C . PHE A 1 87 ? -7.238 6.832 -1.016 1 95.69 87 PHE A C 1
ATOM 677 O O . PHE A 1 87 ? -7.68 5.691 -0.847 1 95.69 87 PHE A O 1
ATOM 684 N N . VAL A 1 88 ? -7.609 7.566 -2.031 1 95.56 88 VAL A N 1
ATOM 685 C CA . VAL A 1 88 ? -8.711 7.211 -2.924 1 95.56 88 VAL A CA 1
ATOM 686 C C . VAL A 1 88 ? -8.312 6.008 -3.775 1 95.56 88 VAL A C 1
ATOM 688 O O . VAL A 1 88 ? -9.172 5.215 -4.18 1 95.56 88 VAL A O 1
ATOM 691 N N . ARG A 1 89 ? -7.043 5.836 -3.92 1 91.12 89 ARG A N 1
ATOM 692 C CA . ARG A 1 89 ? -6.535 4.691 -4.672 1 91.12 89 ARG A CA 1
ATOM 693 C C . ARG A 1 89 ? -7.043 3.379 -4.086 1 91.12 89 ARG A C 1
ATOM 695 O O . ARG A 1 89 ? -7.41 2.463 -4.824 1 91.12 89 ARG A O 1
ATOM 702 N N . TYR A 1 90 ? -7.102 3.299 -2.783 1 91.5 90 TYR A N 1
ATOM 703 C CA . TYR A 1 90 ? -7.5 2.07 -2.105 1 91.5 90 TYR A CA 1
ATOM 704 C C . TYR A 1 90 ? -9.016 1.995 -1.964 1 91.5 90 TYR A C 1
ATOM 706 O O . TYR A 1 90 ? -9.586 0.903 -1.914 1 91.5 90 TYR A O 1
ATOM 714 N N . VAL A 1 91 ? -9.633 3.207 -1.855 1 94.25 91 VAL A N 1
ATOM 715 C CA . VAL A 1 91 ? -11.078 3.289 -1.698 1 94.25 91 VAL A CA 1
ATOM 716 C C . VAL A 1 91 ? -11.648 4.297 -2.693 1 94.25 91 VAL A C 1
ATOM 718 O O . VAL A 1 91 ? -11.961 5.434 -2.328 1 94.25 91 VAL A O 1
ATOM 721 N N . PRO A 1 92 ? -11.875 3.83 -3.891 1 92 92 PRO A N 1
ATOM 722 C CA . PRO A 1 92 ? -12.32 4.75 -4.941 1 92 92 PRO A CA 1
ATOM 723 C C . PRO A 1 92 ? -13.656 5.406 -4.621 1 92 92 PRO A C 1
ATOM 725 O O . PRO A 1 92 ? -13.961 6.484 -5.137 1 92 92 PRO A O 1
ATOM 728 N N . GLU A 1 93 ? -14.414 4.801 -3.756 1 92.75 93 GLU A N 1
ATOM 729 C CA . GLU A 1 93 ? -15.742 5.324 -3.422 1 92.75 93 GLU A CA 1
ATOM 730 C C . GLU A 1 93 ? -15.664 6.301 -2.252 1 92.75 93 GLU A C 1
ATOM 732 O O . GLU A 1 93 ? -16.688 6.824 -1.807 1 92.75 93 GLU A O 1
ATOM 737 N N . ALA A 1 94 ? -14.469 6.512 -1.742 1 96.19 94 ALA A N 1
ATOM 738 C CA . ALA A 1 94 ? -14.32 7.453 -0.636 1 96.19 94 ALA A CA 1
ATOM 739 C C . ALA A 1 94 ? -14.82 8.844 -1.023 1 96.19 94 ALA A C 1
ATOM 741 O O . ALA A 1 94 ? -14.594 9.297 -2.145 1 96.19 94 ALA A O 1
ATOM 742 N N . ARG A 1 95 ? -15.469 9.5 -0.103 1 96.56 95 ARG A N 1
ATOM 743 C CA . ARG A 1 95 ? -15.844 10.898 -0.294 1 96.56 95 ARG A CA 1
ATOM 744 C C . ARG A 1 95 ? -14.703 11.828 0.085 1 96.56 95 ARG A C 1
ATOM 746 O O . ARG A 1 95 ? -13.906 11.516 0.968 1 96.56 95 ARG A O 1
ATOM 753 N N . VAL A 1 96 ? -14.633 12.828 -0.643 1 96.62 96 VAL A N 1
ATOM 754 C CA . VAL A 1 96 ? -13.586 13.805 -0.383 1 96.62 96 VAL A CA 1
ATOM 755 C C . VAL A 1 96 ? -14.203 15.133 0.04 1 96.62 96 VAL A C 1
ATOM 757 O O . VAL A 1 96 ? -15.031 15.703 -0.683 1 96.62 96 VAL A O 1
ATOM 760 N N . GLY A 1 97 ? -13.914 15.539 1.259 1 94.75 97 GLY A N 1
ATOM 761 C CA . GLY A 1 97 ? -14.227 16.891 1.706 1 94.75 97 GLY A CA 1
ATOM 762 C C . GLY A 1 97 ? -13.055 17.844 1.572 1 94.75 97 GLY A C 1
ATOM 763 O O . GLY A 1 97 ? -11.898 17.422 1.573 1 94.75 97 GLY A O 1
ATOM 764 N N . HIS A 1 98 ? -13.406 19.078 1.404 1 91.31 98 HIS A N 1
ATOM 765 C CA . HIS A 1 98 ? -12.344 20.062 1.263 1 91.31 98 HIS A CA 1
ATOM 766 C C . HIS A 1 98 ? -12.438 21.125 2.35 1 91.31 98 HIS A C 1
ATOM 768 O O . HIS A 1 98 ? -13.508 21.672 2.6 1 91.31 98 HIS A O 1
ATOM 774 N N . LEU A 1 99 ? -11.273 21.328 2.957 1 89.75 99 LEU A N 1
ATOM 775 C CA . LEU A 1 99 ? -11.195 22.312 4.035 1 89.75 99 LEU A CA 1
ATOM 776 C C . LEU A 1 99 ? -10.039 23.281 3.809 1 89.75 99 LEU A C 1
ATOM 778 O O . LEU A 1 99 ? -8.883 22.859 3.705 1 89.75 99 LEU A O 1
ATOM 782 N N . GLY A 1 100 ? -10.305 24.453 3.537 1 87.88 100 GLY A N 1
ATOM 783 C CA . GLY A 1 100 ? -9.32 25.516 3.477 1 87.88 100 GLY A CA 1
ATOM 784 C C . GLY A 1 100 ? -9.391 26.469 4.664 1 87.88 100 GLY A C 1
ATOM 785 O O . GLY A 1 100 ? -10.477 26.75 5.176 1 87.88 100 GLY A O 1
ATOM 786 N N . MET A 1 101 ? -8.234 26.766 5.215 1 77.56 101 MET A N 1
ATOM 787 C CA . MET A 1 101 ? -8.211 27.609 6.402 1 77.56 101 MET A CA 1
ATOM 788 C C . MET A 1 101 ? -7.508 28.938 6.113 1 77.56 101 MET A C 1
ATOM 790 O O . MET A 1 101 ? -6.43 28.953 5.516 1 77.56 101 MET A O 1
ATOM 794 N N . GLN A 1 102 ? -8.297 29.969 5.957 1 67.19 102 GLN A N 1
ATOM 795 C CA . GLN A 1 102 ? -7.688 31.297 5.863 1 67.19 102 GLN A CA 1
ATOM 796 C C . GLN A 1 102 ? -7.621 31.969 7.234 1 67.19 102 GLN A C 1
ATOM 798 O O . GLN A 1 102 ? -8.547 31.844 8.039 1 67.19 102 GLN A O 1
ATOM 803 N N . ARG A 1 103 ? -6.422 32.25 7.559 1 60.34 103 ARG A N 1
ATOM 804 C CA . ARG A 1 103 ? -6.242 32.938 8.844 1 60.34 103 ARG A CA 1
ATOM 805 C C . ARG A 1 103 ? -6.566 34.406 8.742 1 60.34 103 ARG A C 1
ATOM 807 O O . ARG A 1 103 ? -6.371 35.031 7.695 1 60.34 103 ARG A O 1
ATOM 814 N N . ASP A 1 104 ? -7.277 34.812 9.75 1 58.06 104 ASP A N 1
ATOM 815 C CA . ASP A 1 104 ? -7.453 36.281 9.844 1 58.06 104 ASP A CA 1
ATOM 816 C C . ASP A 1 104 ? -6.113 36.969 10.023 1 58.06 104 ASP A C 1
ATOM 818 O O . ASP A 1 104 ? -5.355 36.656 10.938 1 58.06 104 ASP A O 1
ATOM 822 N N . GLU A 1 105 ? -5.629 37.688 9.062 1 56.53 105 GLU A N 1
ATOM 823 C CA . GLU A 1 105 ? -4.355 38.375 9.102 1 56.53 105 GLU A CA 1
ATOM 824 C C . GLU A 1 105 ? -4.215 39.188 10.383 1 56.53 105 GLU A C 1
ATOM 826 O O . GLU A 1 105 ? -3.102 39.5 10.82 1 56.53 105 GLU A O 1
ATOM 831 N N . GLU A 1 106 ? -5.324 39.656 10.953 1 57.16 106 GLU A N 1
ATOM 832 C CA . GLU A 1 106 ? -5.293 40.5 12.133 1 57.16 106 GLU A CA 1
ATOM 833 C C . GLU A 1 106 ? -5.258 39.688 13.414 1 57.16 106 GLU A C 1
ATOM 835 O O . GLU A 1 106 ? -4.48 39.969 14.328 1 57.16 106 GLU A O 1
ATOM 840 N N . THR A 1 107 ? -6.039 38.688 13.531 1 59.28 107 THR A N 1
ATOM 841 C CA . THR A 1 107 ? -6.203 37.938 14.773 1 59.28 107 THR A CA 1
ATOM 842 C C . THR A 1 107 ? -5.438 36.625 14.719 1 59.28 107 THR A C 1
ATOM 844 O O . THR A 1 107 ? -5.262 35.969 15.742 1 59.28 107 THR A O 1
ATOM 847 N N . TYR A 1 108 ? -4.906 36.406 13.516 1 54.34 108 TYR A N 1
ATOM 848 C CA . TYR A 1 108 ? -4.148 35.188 13.18 1 54.34 108 TYR A CA 1
ATOM 849 C C . TYR A 1 108 ? -4.953 33.938 13.5 1 54.34 108 TYR A C 1
ATOM 851 O O . TYR A 1 108 ? -4.383 32.875 13.664 1 54.34 108 TYR A O 1
ATOM 859 N N . ARG A 1 109 ? -6.328 34.344 13.719 1 55.78 109 ARG A N 1
ATOM 860 C CA . ARG A 1 109 ? -7.227 33.219 13.961 1 55.78 109 ARG A CA 1
ATOM 861 C C . ARG A 1 109 ? -7.84 32.719 12.656 1 55.78 109 ARG A C 1
ATOM 863 O O . ARG A 1 109 ? -8.062 33.531 11.734 1 55.78 109 ARG A O 1
ATOM 870 N N . PRO A 1 110 ? -7.895 31.344 12.484 1 58.25 110 PRO A N 1
ATOM 871 C CA . PRO A 1 110 ? -8.57 30.875 11.273 1 58.25 110 PRO A CA 1
ATOM 872 C C . PRO A 1 110 ? -10 31.391 11.148 1 58.25 110 PRO A C 1
ATOM 874 O O . PRO A 1 110 ? -10.781 31.281 12.102 1 58.25 110 PRO A O 1
ATOM 877 N N . VAL A 1 111 ? -10.445 32.438 10.383 1 56.97 111 VAL A N 1
ATOM 878 C CA . VAL A 1 111 ? -11.734 33.094 10.398 1 56.97 111 VAL A CA 1
ATOM 879 C C . VAL A 1 111 ? -12.641 32.531 9.32 1 56.97 111 VAL A C 1
ATOM 881 O O . VAL A 1 111 ? -13.859 32.438 9.5 1 56.97 111 VAL A O 1
ATOM 884 N N . ASP A 1 112 ? -12.156 32.281 7.996 1 60.19 112 ASP A N 1
ATOM 885 C CA . ASP A 1 112 ? -13.094 31.859 6.965 1 60.19 112 ASP A CA 1
ATOM 886 C C . ASP A 1 112 ? -12.641 30.547 6.332 1 60.19 112 ASP A C 1
ATOM 888 O O . ASP A 1 112 ? -11.445 30.281 6.242 1 60.19 112 ASP A O 1
ATOM 892 N N . TYR A 1 113 ? -13.516 29.531 6.656 1 65.06 113 TYR A N 1
ATOM 893 C CA . TYR A 1 113 ? -13.25 28.188 6.152 1 65.06 113 TYR A CA 1
ATOM 894 C C . TYR A 1 113 ? -13.938 27.953 4.812 1 65.06 113 TYR A C 1
ATOM 896 O O . TYR A 1 113 ? -15.023 28.484 4.566 1 65.06 113 TYR A O 1
ATOM 904 N N . TYR A 1 114 ? -13.141 27.781 3.859 1 75.88 114 TYR A N 1
ATOM 905 C CA . TYR A 1 114 ? -13.781 27 2.812 1 75.88 114 TYR A CA 1
ATOM 906 C C . TYR A 1 114 ? -14.016 25.562 3.273 1 75.88 114 TYR A C 1
ATOM 908 O O . TYR A 1 114 ? -13.07 24.875 3.662 1 75.88 114 TYR A O 1
ATOM 916 N N . SER A 1 115 ? -15.32 25.312 3.492 1 83.31 115 SER A N 1
ATOM 917 C CA . SER A 1 115 ? -15.672 23.969 3.955 1 83.31 115 SER A CA 1
ATOM 918 C C . SER A 1 115 ? -16.75 23.344 3.066 1 83.31 115 SER A C 1
ATOM 920 O O . SER A 1 115 ? -17.859 23.875 2.969 1 83.31 115 SER A O 1
ATOM 922 N N . ASN A 1 116 ? -16.344 22.469 2.244 1 89.44 116 ASN A N 1
ATOM 923 C CA . ASN A 1 116 ? -17.25 21.609 1.495 1 89.44 116 ASN A CA 1
ATOM 924 C C . ASN A 1 116 ? -17.156 20.156 1.953 1 89.44 116 ASN A C 1
ATOM 926 O O . ASN A 1 116 ? -16.375 19.375 1.401 1 89.44 116 ASN A O 1
ATOM 930 N N . ILE A 1 117 ? -18.047 19.859 2.943 1 93.12 117 ILE A N 1
ATOM 931 C CA . ILE A 1 117 ? -18 18.562 3.605 1 93.12 117 ILE A CA 1
ATOM 932 C C . ILE A 1 117 ? -19.281 17.781 3.32 1 93.12 117 ILE A C 1
ATOM 934 O O . ILE A 1 117 ? -20.375 18.297 3.49 1 93.12 117 ILE A O 1
ATOM 938 N N . PRO A 1 118 ? -19.109 16.625 2.932 1 93.5 118 PRO A N 1
ATOM 939 C CA . PRO A 1 118 ? -20.297 15.797 2.707 1 93.5 118 PRO A CA 1
ATOM 940 C C . PRO A 1 118 ? -21.172 15.664 3.955 1 93.5 118 PRO A C 1
ATOM 942 O O . PRO A 1 118 ? -20.641 15.562 5.066 1 93.5 118 PRO A O 1
ATOM 945 N N . SER A 1 119 ? -22.406 15.617 3.74 1 92.88 119 SER A N 1
ATOM 946 C CA . SER A 1 119 ? -23.375 15.602 4.832 1 92.88 119 SER A CA 1
ATOM 947 C C . SER A 1 119 ? -23.344 14.273 5.582 1 92.88 119 SER A C 1
ATOM 949 O O . SER A 1 119 ? -23.875 14.18 6.695 1 92.88 119 SER A O 1
ATOM 951 N N . THR A 1 120 ? -22.734 13.289 5.066 1 93.94 120 THR A N 1
ATOM 952 C CA . THR A 1 120 ? -22.703 11.961 5.664 1 93.94 120 THR A CA 1
ATOM 953 C C . THR A 1 120 ? -21.531 11.82 6.625 1 93.94 120 THR A C 1
ATOM 955 O O . THR A 1 120 ? -21.219 10.711 7.074 1 93.94 120 THR A O 1
ATOM 958 N N . ILE A 1 121 ? -20.891 12.914 6.973 1 95.75 121 ILE A N 1
ATOM 959 C CA . ILE A 1 121 ? -19.672 12.898 7.766 1 95.75 121 ILE A CA 1
ATOM 960 C C . ILE A 1 121 ? -19.922 12.18 9.086 1 95.75 121 ILE A C 1
ATOM 962 O O . ILE A 1 121 ? -19.016 11.539 9.641 1 95.75 121 ILE A O 1
ATOM 966 N N . GLY A 1 122 ? -21.125 12.18 9.578 1 95.38 122 GLY A N 1
ATOM 967 C CA . GLY A 1 122 ? -21.469 11.555 10.852 1 95.38 122 GLY A CA 1
ATOM 968 C C . GLY A 1 122 ? -21.391 10.039 10.812 1 95.38 122 GLY A C 1
ATOM 969 O O . GLY A 1 122 ? -21.344 9.391 11.852 1 95.38 122 GLY A O 1
ATOM 970 N N . HIS A 1 123 ? -21.375 9.469 9.648 1 94.94 123 HIS A N 1
ATOM 971 C CA . HIS A 1 123 ? -21.375 8.023 9.484 1 94.94 123 HIS A CA 1
ATOM 972 C C . HIS A 1 123 ? -20.047 7.551 8.883 1 94.94 123 HIS A C 1
ATOM 974 O O . HIS A 1 123 ? -19.844 6.352 8.672 1 94.94 123 HIS A O 1
ATOM 980 N N . ALA A 1 124 ? -19.141 8.492 8.727 1 97.06 124 ALA A N 1
ATOM 981 C CA . ALA A 1 124 ? -17.891 8.172 8.023 1 97.06 124 ALA A CA 1
ATOM 982 C C . ALA A 1 124 ? -16.719 8.078 9 1 97.06 124 ALA A C 1
ATOM 984 O O . ALA A 1 124 ? -16.766 8.68 10.078 1 97.06 124 ALA A O 1
ATOM 985 N N . HIS A 1 125 ? -15.836 7.242 8.68 1 97.81 125 HIS A N 1
ATOM 986 C CA . HIS A 1 125 ? -14.492 7.445 9.203 1 97.81 125 HIS A CA 1
ATOM 987 C C . HIS A 1 125 ? -13.75 8.523 8.422 1 97.81 125 HIS A C 1
ATOM 989 O O . HIS A 1 125 ? -13.547 8.391 7.211 1 97.81 125 HIS A O 1
ATOM 995 N N . VAL A 1 126 ? -13.375 9.586 9.133 1 98.06 126 VAL A N 1
ATOM 996 C CA . VAL A 1 126 ? -12.797 10.758 8.469 1 98.06 126 VAL A CA 1
ATOM 997 C C . VAL A 1 126 ? -11.281 10.742 8.625 1 98.06 126 VAL A C 1
ATOM 999 O O . VAL A 1 126 ? -10.766 10.82 9.742 1 98.06 126 VAL A O 1
ATOM 1002 N N . PHE A 1 127 ? -10.617 10.641 7.535 1 98.56 127 PHE A N 1
ATOM 1003 C CA . PHE A 1 127 ? -9.164 10.789 7.496 1 98.56 127 PHE A CA 1
ATOM 1004 C C . PHE A 1 127 ? -8.781 12.219 7.133 1 98.56 127 PHE A C 1
ATOM 1006 O O . PHE A 1 127 ? -8.969 12.648 5.992 1 98.56 127 PHE A O 1
ATOM 1013 N N . VAL A 1 128 ? -8.297 12.938 8.125 1 98.19 128 VAL A N 1
ATOM 1014 C CA . VAL A 1 128 ? -7.793 14.289 7.891 1 98.19 128 VAL A CA 1
ATOM 1015 C C . VAL A 1 128 ? -6.32 14.227 7.5 1 98.19 128 VAL A C 1
ATOM 1017 O O . VAL A 1 128 ? -5.504 13.641 8.219 1 98.19 128 VAL A O 1
ATOM 1020 N N . VAL A 1 129 ? -6.012 14.867 6.324 1 98.56 129 VAL A N 1
ATOM 1021 C CA . VAL A 1 129 ? -4.664 14.633 5.82 1 98.56 129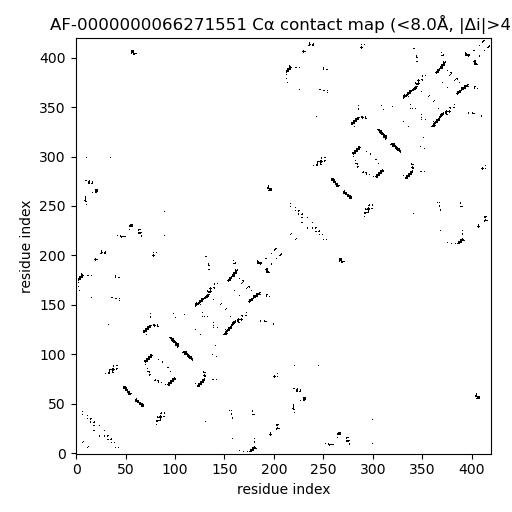 VAL A CA 1
ATOM 1022 C C . VAL A 1 129 ? -3.963 15.969 5.578 1 98.56 129 VAL A C 1
ATOM 1024 O O . VAL A 1 129 ? -4.574 16.922 5.078 1 98.56 129 VAL A O 1
ATOM 1027 N N . ASP A 1 130 ? -2.77 16.047 6 1 97.69 130 ASP A N 1
ATOM 1028 C CA . ASP A 1 130 ? -1.822 17.125 5.793 1 97.69 130 ASP A CA 1
ATOM 1029 C C . ASP A 1 130 ? -0.382 16.625 5.863 1 97.69 130 ASP A C 1
ATOM 1031 O O . ASP A 1 130 ? 0.021 16.016 6.855 1 97.69 130 ASP A O 1
ATOM 1035 N N . PRO A 1 131 ? 0.403 16.906 4.824 1 98.56 131 PRO A N 1
ATOM 1036 C CA . PRO A 1 131 ? 1.753 16.344 4.836 1 98.56 131 PRO A CA 1
ATOM 1037 C C . PRO A 1 131 ? 2.514 16.656 6.121 1 98.56 131 PRO A C 1
ATOM 1039 O O . PRO A 1 131 ? 3.297 15.836 6.602 1 98.56 131 PRO A O 1
ATOM 1042 N N . MET A 1 132 ? 2.227 17.812 6.652 1 98.12 132 MET A N 1
ATOM 1043 C CA . MET A 1 132 ? 3.039 18.281 7.773 1 98.12 132 MET A CA 1
ATOM 1044 C C . MET A 1 132 ? 2.188 18.484 9.023 1 98.12 132 MET A C 1
ATOM 1046 O O . MET A 1 132 ? 1.145 19.141 8.969 1 98.12 132 MET A O 1
ATOM 1050 N N . LEU A 1 133 ? 2.586 17.906 10.117 1 98.19 133 LEU A N 1
ATOM 1051 C CA . LEU A 1 133 ? 2.066 18.234 11.445 1 98.19 133 LEU A CA 1
ATOM 1052 C C . LEU A 1 133 ? 3.102 18.984 12.266 1 98.19 133 LEU A C 1
ATOM 1054 O O . LEU A 1 133 ? 3.803 18.391 13.094 1 98.19 133 LEU A O 1
ATOM 1058 N N . ALA A 1 134 ? 3.119 20.25 12.039 1 97.56 134 ALA A N 1
ATOM 1059 C CA . ALA A 1 134 ? 4.129 21.094 12.672 1 97.56 134 ALA A CA 1
ATOM 1060 C C . ALA A 1 134 ? 3.686 21.516 14.078 1 97.56 134 ALA A C 1
ATOM 1062 O O . ALA A 1 134 ? 3.924 20.797 15.047 1 97.56 134 ALA A O 1
ATOM 1063 N N . THR A 1 135 ? 3.016 22.641 14.18 1 96.44 135 THR A N 1
ATOM 1064 C CA . THR A 1 135 ? 2.582 23.109 15.484 1 96.44 135 THR A CA 1
ATOM 1065 C C . THR A 1 135 ? 1.328 22.375 15.945 1 96.44 135 THR A C 1
ATOM 1067 O O . THR A 1 135 ? 1.001 22.375 17.141 1 96.44 135 THR A O 1
ATOM 1070 N N . GLY A 1 136 ? 0.604 21.828 15.016 1 96.31 136 GLY A N 1
ATOM 1071 C CA . GLY A 1 136 ? -0.654 21.156 15.289 1 96.31 136 GLY A CA 1
ATOM 1072 C C . GLY A 1 136 ? -1.854 22.078 15.227 1 96.31 136 GLY A C 1
ATOM 1073 O O . GLY A 1 136 ? -2.996 21.641 15.344 1 96.31 136 GLY A O 1
ATOM 1074 N N . GLY A 1 137 ? -1.581 23.359 15.023 1 93.31 137 GLY A N 1
ATOM 1075 C CA . GLY A 1 137 ? -2.652 24.328 15.008 1 93.31 137 GLY A CA 1
ATOM 1076 C C . GLY A 1 137 ? -3.686 24.078 13.93 1 93.31 137 GLY A C 1
ATOM 1077 O O . GLY A 1 137 ? -4.883 24 14.211 1 93.31 137 GLY A O 1
ATOM 1078 N N . SER A 1 138 ? -3.258 23.922 12.648 1 91.62 138 SER A N 1
ATOM 1079 C CA . SER A 1 138 ? -4.16 23.688 11.531 1 91.62 138 SER A CA 1
ATOM 1080 C C . SER A 1 138 ? -4.938 22.391 11.711 1 91.62 138 SER A C 1
ATOM 1082 O O . SER A 1 138 ? -6.148 22.344 11.484 1 91.62 138 SER A O 1
ATOM 1084 N N . ALA A 1 139 ? -4.223 21.391 12.156 1 95.25 139 ALA A N 1
ATOM 1085 C CA . ALA A 1 139 ? -4.848 20.094 12.352 1 95.25 139 ALA A CA 1
ATOM 1086 C C . ALA A 1 139 ? -5.926 20.172 13.43 1 95.25 139 ALA A C 1
ATOM 1088 O O . ALA A 1 139 ? -7.039 19.672 13.242 1 95.25 139 ALA A O 1
ATOM 1089 N N . SER A 1 140 ? -5.57 20.75 14.555 1 95.81 140 SER A N 1
ATOM 1090 C CA . SER A 1 140 ? -6.512 20.875 15.664 1 95.81 140 SER A CA 1
ATOM 1091 C C . SER A 1 140 ? -7.75 21.656 15.25 1 95.81 140 SER A C 1
ATOM 1093 O O . SER A 1 140 ? -8.875 21.25 15.523 1 95.81 140 SER A O 1
ATOM 1095 N N . PHE A 1 141 ? -7.531 22.75 14.555 1 92.38 141 PHE A N 1
ATOM 1096 C CA . PHE A 1 141 ? -8.633 23.578 14.102 1 92.38 141 PHE A CA 1
ATOM 1097 C C . PHE A 1 141 ? -9.523 22.828 13.125 1 92.38 141 PHE A C 1
ATOM 1099 O O . PHE A 1 141 ? -10.75 22.906 13.195 1 92.38 141 PHE A O 1
ATOM 1106 N N . ALA A 1 142 ? -8.93 22.125 12.211 1 93.88 142 ALA A N 1
ATOM 1107 C CA . ALA A 1 142 ? -9.672 21.344 11.227 1 93.88 142 ALA A CA 1
ATOM 1108 C C . ALA A 1 142 ? -10.555 20.312 11.906 1 93.88 142 ALA A C 1
ATOM 1110 O O . ALA A 1 142 ? -11.734 20.172 11.578 1 93.88 142 ALA A O 1
ATOM 1111 N N . ILE A 1 143 ? -9.984 19.578 12.82 1 96.25 143 ILE A N 1
ATOM 1112 C CA . ILE A 1 143 ? -10.711 18.5 13.508 1 96.25 143 ILE A CA 1
ATOM 1113 C C . ILE A 1 143 ? -11.852 19.109 14.32 1 96.25 143 ILE A C 1
ATOM 1115 O O . ILE A 1 143 ? -12.961 18.562 14.328 1 96.25 143 ILE A O 1
ATOM 1119 N N . ASP A 1 144 ? -11.555 20.266 15.023 1 95.12 144 ASP A N 1
ATOM 1120 C CA . ASP A 1 144 ? -12.617 20.969 15.734 1 95.12 144 ASP A CA 1
ATOM 1121 C C . ASP A 1 144 ? -13.781 21.297 14.797 1 95.12 144 ASP A C 1
ATOM 1123 O O . ASP A 1 144 ? -14.938 21.031 15.117 1 95.12 144 ASP A O 1
ATOM 1127 N N . HIS A 1 145 ? -13.445 21.859 13.68 1 92.94 145 HIS A N 1
ATOM 1128 C CA . HIS A 1 145 ? -14.461 22.25 12.711 1 92.94 145 HIS A CA 1
ATOM 1129 C C . 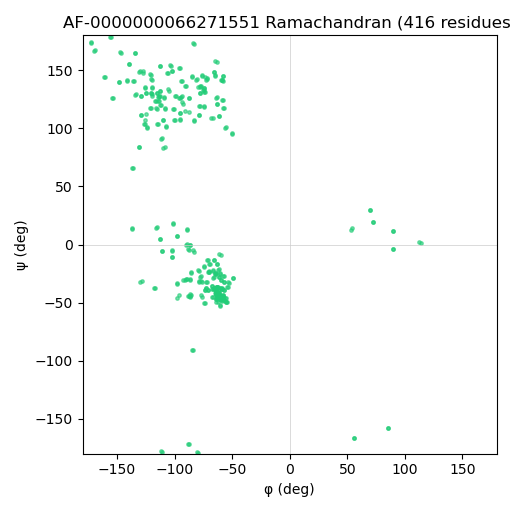HIS A 1 145 ? -15.258 21.047 12.227 1 92.94 145 HIS A C 1
ATOM 1131 O O . HIS A 1 145 ? -16.484 21.094 12.141 1 92.94 145 HIS A O 1
ATOM 1137 N N . LEU A 1 146 ? -14.602 19.953 11.922 1 95.62 146 LEU A N 1
ATOM 1138 C CA . LEU A 1 146 ? -15.25 18.766 11.406 1 95.62 146 LEU A CA 1
ATOM 1139 C C . LEU A 1 146 ? -16.141 18.125 12.469 1 95.62 146 LEU A C 1
ATOM 1141 O O . LEU A 1 146 ? -17.188 17.562 12.148 1 95.62 146 LEU A O 1
ATOM 1145 N N . LYS A 1 147 ? -15.703 18.188 13.703 1 96.56 147 LYS A N 1
ATOM 1146 C CA . LYS A 1 147 ? -16.547 17.719 14.797 1 96.56 147 LYS A CA 1
ATOM 1147 C C . LYS A 1 147 ? -17.812 18.578 14.898 1 96.56 147 LYS A C 1
ATOM 1149 O O . LYS A 1 147 ? -18.906 18.047 15.133 1 96.56 147 LYS A O 1
ATOM 1154 N N . GLU A 1 148 ? -17.641 19.859 14.742 1 93.44 148 GLU A N 1
ATOM 1155 C CA . GLU A 1 148 ? -18.797 20.75 14.734 1 93.44 148 GLU A CA 1
ATOM 1156 C C . GLU A 1 148 ? -19.75 20.422 13.602 1 93.44 148 GLU A C 1
ATOM 1158 O O . GLU A 1 148 ? -20.969 20.594 13.734 1 93.44 148 GLU A O 1
ATOM 1163 N N . GLU A 1 149 ? -19.234 19.859 12.5 1 92.62 149 GLU A N 1
ATOM 1164 C CA . GLU A 1 149 ? -20.031 19.469 11.344 1 92.62 149 GLU A CA 1
ATOM 1165 C C . GLU A 1 149 ? -20.656 18.094 11.539 1 92.62 149 GLU A C 1
ATOM 1167 O O . GLU A 1 149 ? -21.359 17.594 10.656 1 92.62 149 GLU A O 1
ATOM 1172 N N . GLY A 1 150 ? -20.328 17.438 12.609 1 96.06 150 GLY A N 1
ATOM 1173 C CA . GLY A 1 150 ? -20.984 16.188 12.945 1 96.06 150 GLY A CA 1
ATOM 1174 C C . GLY A 1 150 ? -20.078 14.977 12.844 1 96.06 150 GLY A C 1
ATOM 1175 O O . GLY A 1 150 ? -20.5 13.852 13.078 1 96.06 150 GLY A O 1
ATOM 1176 N N . GLY A 1 151 ? -18.797 15.203 12.516 1 97 151 GLY A N 1
ATOM 1177 C CA . GLY A 1 151 ? -17.859 14.086 12.445 1 97 151 GLY A CA 1
ATOM 1178 C C . GLY A 1 151 ? -17.625 13.43 13.789 1 97 151 GLY A C 1
ATOM 1179 O O . GLY A 1 151 ? -17.547 14.117 14.812 1 97 151 GLY A O 1
ATOM 1180 N N . GLN A 1 152 ? -17.422 12.109 13.773 1 96.94 152 GLN A N 1
ATOM 1181 C CA . GLN A 1 152 ? -17.344 11.398 15.047 1 96.94 152 GLN A CA 1
ATOM 1182 C C . GLN A 1 152 ? -16.094 10.516 15.094 1 96.94 152 GLN A C 1
ATOM 1184 O O . GLN A 1 152 ? -15.578 10.227 16.172 1 96.94 152 GLN A O 1
ATOM 1189 N N . ASP A 1 153 ? -15.672 10 14.008 1 97.44 153 ASP A N 1
ATOM 1190 C CA . ASP A 1 153 ? -14.57 9.055 13.914 1 97.44 153 ASP A CA 1
ATOM 1191 C C . ASP A 1 153 ? -13.453 9.602 13.023 1 97.44 153 ASP A C 1
ATOM 1193 O O . ASP A 1 153 ? -13.664 9.82 11.828 1 97.44 153 ASP A O 1
ATOM 1197 N N . PHE A 1 154 ? -12.242 9.797 13.664 1 97.88 154 PHE A N 1
ATOM 1198 C CA . PHE A 1 154 ? -11.195 10.516 12.945 1 97.88 154 PHE A CA 1
ATOM 1199 C C . PHE A 1 154 ? -9.875 9.75 13.016 1 97.88 154 PHE A C 1
ATOM 1201 O O . PHE A 1 154 ? -9.625 9.023 13.977 1 97.88 154 PHE A O 1
ATOM 1208 N N . THR A 1 155 ? -9.117 9.891 12 1 98.56 155 THR A N 1
ATOM 1209 C CA . THR A 1 155 ? -7.68 9.641 11.977 1 98.56 155 THR A CA 1
ATOM 1210 C C . THR A 1 155 ? -6.941 10.781 11.289 1 98.56 155 THR A C 1
ATOM 1212 O O . THR A 1 155 ? -7.379 11.273 10.242 1 98.56 155 THR A O 1
ATOM 1215 N N . PHE A 1 156 ? -5.941 11.289 11.922 1 98.69 156 PHE A N 1
ATOM 1216 C CA . PHE A 1 156 ? -5.082 12.273 11.273 1 98.69 156 PHE A CA 1
ATOM 1217 C C . PHE A 1 156 ? -3.848 11.602 10.68 1 98.69 156 PHE A C 1
ATOM 1219 O O . PHE A 1 156 ? -3.148 10.859 11.367 1 98.69 156 PHE A O 1
ATOM 1226 N N . ALA A 1 157 ? -3.617 11.828 9.375 1 98.81 157 ALA A N 1
ATOM 1227 C CA . ALA A 1 157 ? -2.459 11.242 8.695 1 98.81 157 ALA A CA 1
ATOM 1228 C C . ALA A 1 157 ? -1.545 12.328 8.141 1 98.81 157 ALA A C 1
ATOM 1230 O O . ALA A 1 157 ? -2.016 13.289 7.523 1 98.81 157 ALA A O 1
ATOM 1231 N N . CYS A 1 158 ? -0.262 12.172 8.352 1 98.81 158 CYS A N 1
ATOM 1232 C CA . CYS A 1 158 ? 0.715 13.109 7.809 1 98.81 158 CYS A CA 1
ATOM 1233 C C . CYS A 1 158 ? 2.016 12.398 7.453 1 98.81 158 CYS A C 1
ATOM 1235 O O . CYS A 1 158 ? 2.217 11.242 7.824 1 98.81 158 CYS A O 1
ATOM 1237 N N . LEU A 1 159 ? 2.83 13.039 6.711 1 98.81 159 LEU A N 1
ATOM 1238 C CA . LEU A 1 159 ? 4.113 12.469 6.312 1 98.81 159 LEU A CA 1
ATOM 1239 C C . LEU A 1 159 ? 5.18 12.742 7.367 1 98.81 159 LEU A C 1
ATOM 1241 O O . LEU A 1 159 ? 5.945 11.844 7.727 1 98.81 159 LEU A O 1
ATOM 1245 N N . VAL A 1 160 ? 5.199 13.992 7.844 1 98.81 160 VAL A N 1
ATOM 1246 C CA . VAL A 1 160 ? 6.207 14.406 8.812 1 98.81 160 VAL A CA 1
ATOM 1247 C C . VAL A 1 160 ? 5.527 15.078 10.008 1 98.81 160 VAL A C 1
ATOM 1249 O O . VAL A 1 160 ? 4.734 16.016 9.828 1 98.81 160 VAL A O 1
ATOM 1252 N N . ALA A 1 161 ? 5.816 14.641 11.141 1 98.75 161 ALA A N 1
ATOM 1253 C CA . ALA A 1 161 ? 5.266 15.234 12.352 1 98.75 161 ALA A CA 1
ATOM 1254 C C . ALA A 1 161 ? 6.375 15.742 13.266 1 98.75 161 ALA A C 1
ATOM 1256 O O . ALA A 1 161 ? 7.473 15.18 13.297 1 98.75 161 ALA A O 1
ATOM 1257 N N . ALA A 1 162 ? 6.113 16.781 13.938 1 98.62 162 ALA A N 1
ATOM 1258 C CA . ALA A 1 162 ? 6.953 17.25 15.031 1 98.62 162 ALA A CA 1
ATOM 1259 C C . ALA A 1 162 ? 6.336 16.891 16.391 1 98.62 162 ALA A C 1
ATOM 1261 O O . ALA A 1 162 ? 5.113 16.828 16.516 1 98.62 162 ALA A O 1
ATOM 1262 N N . PRO A 1 163 ? 7.145 16.656 17.406 1 98.38 163 PRO A N 1
ATOM 1263 C CA . PRO A 1 163 ? 6.609 16.328 18.734 1 98.38 163 PRO A CA 1
ATOM 1264 C C . PRO A 1 163 ? 5.609 17.375 19.234 1 98.38 163 PRO A C 1
ATOM 1266 O O . PRO A 1 163 ? 4.617 17.031 19.875 1 98.38 163 PRO A O 1
ATOM 1269 N N . GLU A 1 164 ? 5.828 18.625 18.953 1 97.88 164 GLU A N 1
ATOM 1270 C CA . GLU A 1 164 ? 4.953 19.703 19.375 1 97.88 164 GLU A CA 1
ATOM 1271 C C . GLU A 1 164 ? 3.551 19.547 18.797 1 97.88 164 GLU A C 1
ATOM 1273 O O . GLU A 1 164 ? 2.557 19.719 19.5 1 97.88 164 GLU A O 1
ATOM 1278 N N . GLY A 1 165 ? 3.516 19.219 17.516 1 97.88 165 GLY A N 1
ATOM 1279 C CA . GLY A 1 165 ? 2.229 19.016 16.859 1 97.88 165 GLY A CA 1
ATOM 1280 C C . GLY A 1 165 ? 1.484 17.812 17.391 1 97.88 165 GLY A C 1
ATOM 1281 O O . GLY A 1 165 ? 0.273 17.859 17.625 1 97.88 165 GLY A O 1
ATOM 1282 N N . VAL A 1 166 ? 2.18 16.719 17.547 1 98.31 166 VAL A N 1
ATOM 1283 C CA . VAL A 1 166 ? 1.598 15.5 18.078 1 98.31 166 VAL A CA 1
ATOM 1284 C C . VAL A 1 166 ? 1.041 15.766 19.484 1 98.31 166 VAL A C 1
ATOM 1286 O O . VAL A 1 166 ? -0.072 15.336 19.812 1 98.31 166 VAL A O 1
ATOM 1289 N N . GLN A 1 167 ? 1.798 16.453 20.266 1 97.69 167 GLN A N 1
ATOM 1290 C CA . GLN A 1 167 ? 1.367 16.781 21.625 1 97.69 167 GLN A CA 1
ATOM 1291 C C . GLN A 1 167 ? 0.085 17.609 21.609 1 97.69 167 GLN A C 1
ATOM 1293 O O . GLN A 1 167 ? -0.828 17.359 22.391 1 97.69 167 GLN A O 1
ATOM 1298 N N . LYS A 1 168 ? 0.072 18.594 20.797 1 97 168 LYS A N 1
ATOM 1299 C CA . LYS A 1 168 ? -1.119 19.438 20.703 1 97 168 LYS A CA 1
ATOM 1300 C C . LYS A 1 168 ? -2.355 18.609 20.375 1 97 168 LYS A C 1
ATOM 1302 O O . LYS A 1 168 ? -3.393 18.75 21.031 1 97 168 LYS A O 1
ATOM 1307 N N . LEU A 1 169 ? -2.26 17.75 19.359 1 97.31 169 LEU A N 1
ATOM 1308 C CA . LEU A 1 169 ? -3.398 16.922 18.984 1 97.31 169 LEU A CA 1
ATOM 1309 C C . LEU A 1 169 ? -3.77 15.961 20.109 1 97.31 169 LEU A C 1
ATOM 1311 O O . LEU A 1 169 ? -4.953 15.711 20.344 1 97.31 169 LEU A O 1
ATOM 1315 N N . ARG A 1 170 ? -2.787 15.398 20.734 1 96.75 170 ARG A N 1
ATOM 1316 C CA . ARG A 1 170 ? -3.045 14.484 21.859 1 96.75 170 ARG A CA 1
ATOM 1317 C C . ARG A 1 170 ? -3.816 15.188 22.969 1 96.75 170 ARG A C 1
ATOM 1319 O O . ARG A 1 170 ? -4.676 14.578 23.609 1 96.75 170 ARG A O 1
ATOM 1326 N N . GLU A 1 171 ? -3.52 16.406 23.234 1 97.25 171 GLU A N 1
ATOM 1327 C CA . GLU A 1 171 ? -4.148 17.172 24.297 1 97.25 171 GLU A CA 1
ATOM 1328 C C . GLU A 1 171 ? -5.551 17.625 23.906 1 97.25 171 GLU A C 1
ATOM 1330 O O . GLU A 1 171 ? -6.492 17.516 24.688 1 97.25 171 GLU A O 1
ATOM 1335 N N . GLU A 1 172 ? -5.656 18.094 22.75 1 97.5 172 GLU A N 1
ATOM 1336 C CA . GLU A 1 172 ? -6.906 18.719 22.328 1 97.5 172 GLU A CA 1
ATOM 1337 C C . GLU A 1 172 ? -7.867 17.703 21.719 1 97.5 172 GLU A C 1
ATOM 1339 O O . GLU A 1 172 ? -9.086 17.891 21.766 1 97.5 172 GLU A O 1
ATOM 1344 N N . HIS A 1 173 ? -7.359 16.703 21.125 1 97.81 173 HIS A N 1
ATOM 1345 C CA . HIS A 1 173 ? -8.148 15.664 20.469 1 97.81 173 HIS A CA 1
ATOM 1346 C C . HIS A 1 173 ? -7.605 14.273 20.781 1 97.81 173 HIS A C 1
ATOM 1348 O O . HIS A 1 173 ? -7.207 13.539 19.875 1 97.81 173 HIS A O 1
ATOM 1354 N N . PRO A 1 174 ? -7.688 13.867 22.031 1 97.25 174 PRO A N 1
ATOM 1355 C CA . PRO A 1 174 ? -7.121 12.57 22.438 1 97.25 174 PRO A CA 1
ATOM 1356 C C . PRO A 1 174 ? -7.797 11.391 21.75 1 97.25 174 PRO A C 1
ATOM 1358 O O . PRO A 1 174 ? -7.254 10.281 21.734 1 97.25 174 PRO A O 1
ATOM 1361 N N . ASP A 1 175 ? -8.914 11.609 21.203 1 97.19 175 ASP A N 1
ATOM 1362 C CA . ASP A 1 175 ? -9.688 10.555 20.547 1 97.19 175 ASP A CA 1
ATOM 1363 C C . ASP A 1 175 ? -9.266 10.391 19.094 1 97.19 175 ASP A C 1
ATOM 1365 O O . ASP A 1 175 ? -9.781 9.523 18.391 1 97.19 175 ASP A O 1
ATOM 1369 N N . VAL A 1 176 ? -8.328 11.141 18.594 1 98 176 VAL A N 1
ATOM 1370 C CA . VAL A 1 176 ? -7.934 11.109 17.188 1 98 176 VAL A CA 1
ATOM 1371 C C . VAL A 1 176 ? -6.547 10.492 17.047 1 98 176 VAL A C 1
ATOM 1373 O O . VAL A 1 176 ? -5.543 11.125 17.391 1 98 176 VAL A O 1
ATOM 1376 N N . PRO A 1 177 ? -6.484 9.289 16.547 1 98.25 177 PRO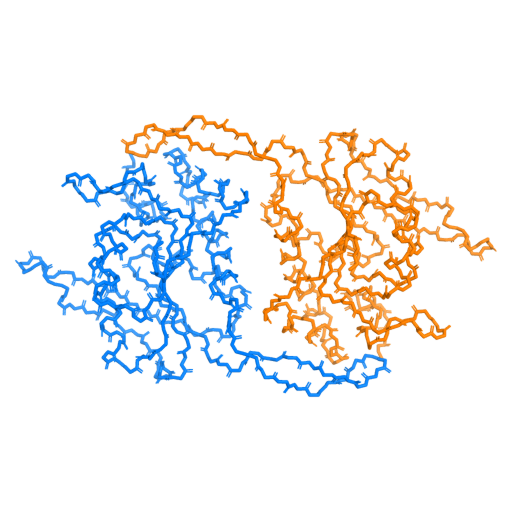 A N 1
ATOM 1377 C CA . PRO A 1 177 ? -5.168 8.703 16.297 1 98.25 177 PRO A CA 1
ATOM 1378 C C . PRO A 1 177 ? -4.391 9.438 15.211 1 98.25 177 PRO A C 1
ATOM 1380 O O . PRO A 1 177 ? -4.988 9.992 14.289 1 98.25 177 PRO A O 1
ATOM 1383 N N . VAL A 1 178 ? -3.082 9.438 15.367 1 98.56 178 VAL A N 1
ATOM 1384 C CA . VAL A 1 178 ? -2.184 10.031 14.383 1 98.56 178 VAL A CA 1
ATOM 1385 C C . VAL A 1 178 ? -1.352 8.938 13.719 1 98.56 178 VAL A C 1
ATOM 1387 O O . VAL A 1 178 ? -0.801 8.062 14.398 1 98.56 178 VAL A O 1
ATOM 1390 N N . VAL A 1 179 ? -1.342 8.898 12.422 1 98.75 179 VAL A N 1
ATOM 1391 C CA . VAL A 1 179 ? -0.476 8.039 11.625 1 98.75 179 VAL A CA 1
ATOM 1392 C C . VAL A 1 179 ? 0.519 8.883 10.836 1 98.75 179 VAL A C 1
ATOM 1394 O O . VAL A 1 179 ? 0.122 9.781 10.094 1 98.75 179 VAL A O 1
ATOM 1397 N N . THR A 1 180 ? 1.811 8.641 11.008 1 98.88 180 THR A N 1
ATOM 1398 C CA . THR A 1 180 ? 2.824 9.461 10.344 1 98.88 180 THR A CA 1
ATOM 1399 C C . THR A 1 180 ? 3.965 8.586 9.828 1 98.88 180 THR A C 1
ATOM 1401 O O . THR A 1 180 ? 4.168 7.469 10.312 1 98.88 180 THR A O 1
ATOM 1404 N N . ALA A 1 181 ? 4.633 9.086 8.828 1 98.69 181 ALA A N 1
ATOM 1405 C CA . ALA A 1 181 ? 5.781 8.367 8.281 1 98.69 181 ALA A CA 1
ATOM 1406 C C . ALA A 1 181 ? 7.008 8.539 9.18 1 98.69 181 ALA A C 1
ATOM 1408 O O . ALA A 1 181 ? 7.895 7.684 9.195 1 98.69 181 ALA A O 1
ATOM 1409 N N . VAL A 1 182 ? 7.023 9.695 9.898 1 98.75 182 VAL A N 1
ATOM 1410 C CA . VAL A 1 182 ? 8.195 9.945 10.734 1 98.75 182 VAL A CA 1
ATOM 1411 C C . VAL A 1 182 ? 7.859 10.984 11.797 1 98.75 182 VAL A C 1
ATOM 1413 O O . VAL A 1 182 ? 7.027 11.867 11.57 1 98.75 182 VAL A O 1
ATOM 1416 N N . LEU A 1 183 ? 8.398 10.812 12.922 1 98.62 183 LEU A N 1
ATOM 1417 C CA . LEU A 1 183 ? 8.445 11.852 13.945 1 98.62 183 LEU A CA 1
ATOM 1418 C C . LEU A 1 183 ? 9.812 12.539 13.961 1 98.62 183 LEU A C 1
ATOM 1420 O O . LEU A 1 183 ? 10.797 11.953 14.422 1 98.62 183 LEU A O 1
ATOM 1424 N N . ASP A 1 184 ? 9.836 13.75 13.469 1 98.69 184 ASP A N 1
ATOM 1425 C CA . ASP A 1 184 ? 11.086 14.5 13.391 1 98.69 184 ASP A CA 1
ATOM 1426 C C . ASP A 1 184 ? 11.445 15.117 14.734 1 98.69 184 ASP A C 1
ATOM 1428 O O . ASP A 1 184 ? 10.727 14.93 15.719 1 98.69 184 ASP A O 1
ATOM 1432 N N . ARG A 1 185 ? 12.492 15.789 14.742 1 98.5 185 ARG A N 1
ATOM 1433 C CA . ARG A 1 185 ? 13.18 16.141 15.984 1 98.5 185 ARG A CA 1
ATOM 1434 C C . ARG A 1 185 ? 12.43 17.234 16.734 1 98.5 185 ARG A C 1
ATOM 1436 O O . ARG A 1 185 ? 12.258 17.141 17.953 1 98.5 185 ARG A O 1
ATOM 1443 N N . GLU A 1 186 ? 12.078 18.328 16.031 1 98.44 186 GLU A N 1
ATOM 1444 C CA . GLU A 1 186 ? 11.547 19.5 16.703 1 98.44 186 GLU A CA 1
ATOM 1445 C C . GLU A 1 186 ? 11.055 20.547 15.703 1 98.44 186 GLU A C 1
ATOM 1447 O O . GLU A 1 186 ? 11.258 20.391 14.492 1 98.44 186 GLU A O 1
ATOM 1452 N N . LEU A 1 187 ? 10.438 21.594 16.234 1 98.19 187 LEU A N 1
ATOM 1453 C CA . LEU A 1 187 ? 10.188 22.828 15.492 1 98.19 187 LEU A CA 1
ATOM 1454 C C . LEU A 1 187 ? 11.305 23.844 15.727 1 98.19 187 LEU A C 1
ATOM 1456 O O . LEU A 1 187 ? 11.805 23.969 16.844 1 98.19 187 LEU A O 1
ATOM 1460 N N . ASP A 1 188 ? 11.68 24.516 14.75 1 97.75 188 ASP A N 1
ATOM 1461 C CA . ASP A 1 188 ? 12.625 25.609 14.953 1 97.75 188 ASP A CA 1
ATOM 1462 C C . ASP A 1 188 ? 11.898 26.906 15.281 1 97.75 188 ASP A C 1
ATOM 1464 O O . ASP A 1 188 ? 10.688 26.906 15.523 1 97.75 188 ASP A O 1
ATOM 1468 N N . ASP A 1 189 ? 12.609 27.984 15.32 1 96.12 189 ASP A N 1
ATOM 1469 C CA . ASP A 1 189 ? 12.062 29.266 15.766 1 96.12 189 ASP A CA 1
ATOM 1470 C C . ASP A 1 189 ? 11 29.781 14.805 1 96.12 189 ASP A C 1
ATOM 1472 O O . ASP A 1 189 ? 10.164 30.594 15.172 1 96.12 189 ASP A O 1
ATOM 1476 N N . ASN A 1 190 ? 11.07 29.297 13.578 1 94.81 190 ASN A N 1
ATOM 1477 C CA . ASN A 1 190 ? 10.102 29.719 12.57 1 94.81 190 ASN A CA 1
ATOM 1478 C C . ASN A 1 190 ? 8.977 28.688 12.422 1 94.81 190 ASN A C 1
ATOM 1480 O O . ASN A 1 190 ? 8.227 28.719 11.445 1 94.81 190 ASN A O 1
ATOM 1484 N N . ALA A 1 191 ? 8.93 27.641 13.297 1 95.5 191 ALA A N 1
ATOM 1485 C CA . ALA A 1 191 ? 7.906 26.594 13.352 1 95.5 191 ALA A CA 1
ATOM 1486 C C . ALA A 1 191 ? 8.047 25.625 12.18 1 95.5 191 ALA A C 1
ATOM 1488 O O . ALA A 1 191 ? 7.062 25.016 11.75 1 95.5 191 ALA A O 1
ATOM 1489 N N . PHE A 1 192 ? 9.219 25.625 11.594 1 96.94 192 PHE A N 1
ATOM 1490 C CA . PHE A 1 192 ? 9.523 24.562 10.641 1 96.94 192 PHE A CA 1
ATOM 1491 C C . PHE A 1 192 ? 9.953 23.297 11.359 1 96.94 192 PHE A C 1
ATOM 1493 O O . PHE A 1 192 ? 10.656 23.344 12.375 1 96.94 192 PHE A O 1
ATOM 1500 N N . ILE A 1 193 ? 9.516 22.234 10.797 1 98.44 193 ILE A N 1
ATOM 1501 C CA . ILE A 1 193 ? 9.93 20.953 11.336 1 98.44 193 ILE A CA 1
ATOM 1502 C C . ILE A 1 193 ? 11.375 20.656 10.93 1 98.44 193 ILE A C 1
ATOM 1504 O O . ILE A 1 193 ? 11.742 20.844 9.766 1 98.44 193 ILE A O 1
ATOM 1508 N N . ARG A 1 194 ? 12.172 20.25 11.859 1 98.62 194 ARG A N 1
ATOM 1509 C CA . ARG A 1 194 ? 13.562 19.875 11.594 1 98.62 194 ARG A CA 1
ATOM 1510 C C . ARG A 1 194 ? 13.789 18.391 11.797 1 98.62 194 ARG A C 1
ATOM 1512 O O . ARG A 1 194 ? 13.414 17.828 12.836 1 98.62 194 ARG A O 1
ATOM 1519 N N . PRO A 1 195 ? 14.469 17.625 10.836 1 98.56 195 PRO A N 1
ATOM 1520 C CA . PRO A 1 195 ? 15.062 18.156 9.602 1 98.56 195 PRO A CA 1
ATOM 1521 C C . PRO A 1 195 ? 14.016 18.5 8.547 1 98.56 195 PRO A C 1
ATOM 1523 O O . PRO A 1 195 ? 14.305 19.25 7.613 1 98.56 195 PRO A O 1
ATOM 1526 N N . GLY A 1 196 ? 12.828 17.906 8.719 1 98.12 196 GLY A N 1
ATOM 1527 C CA . GLY A 1 196 ? 11.68 18.266 7.906 1 98.12 196 GLY A CA 1
ATOM 1528 C C . GLY A 1 196 ? 11.938 18.125 6.418 1 98.12 196 GLY A C 1
ATOM 1529 O O . GLY A 1 196 ? 12.844 17.406 6.004 1 98.12 196 GLY A O 1
ATOM 1530 N N . LEU A 1 197 ? 11.047 18.703 5.633 1 97.88 197 LEU A N 1
ATOM 1531 C CA . LEU A 1 197 ? 11.172 18.672 4.18 1 97.88 197 LEU A CA 1
ATOM 1532 C C . LEU A 1 197 ? 10.844 20.031 3.574 1 97.88 197 LEU A C 1
ATOM 1534 O O . LEU A 1 197 ? 10.617 20.125 2.367 1 97.88 197 LEU A O 1
ATOM 1538 N N . GLY A 1 198 ? 10.805 21.031 4.449 1 95.69 198 GLY A N 1
ATOM 1539 C CA . GLY A 1 198 ? 10.445 22.359 3.986 1 95.69 198 GLY A CA 1
ATOM 1540 C C . GLY A 1 198 ? 8.945 22.578 3.945 1 95.69 198 GLY A C 1
ATOM 1541 O O . GLY A 1 198 ? 8.195 21.984 4.73 1 95.69 198 GLY A O 1
ATOM 1542 N N . ASP A 1 199 ? 8.477 23.516 3.168 1 94.69 199 ASP A N 1
ATOM 1543 C CA . ASP A 1 199 ? 7.059 23.797 2.975 1 94.69 199 ASP A CA 1
ATOM 1544 C C . ASP A 1 199 ? 6.449 22.875 1.922 1 94.69 199 ASP A C 1
ATOM 1546 O O . ASP A 1 199 ? 6.668 23.062 0.723 1 94.69 199 ASP A O 1
ATOM 1550 N N . ALA A 1 200 ? 5.684 21.953 2.355 1 95.56 200 ALA A N 1
ATOM 1551 C CA . ALA A 1 200 ? 5.145 20.938 1.462 1 95.56 200 ALA A CA 1
ATOM 1552 C C . ALA A 1 200 ? 4.27 21.562 0.38 1 95.56 200 ALA A C 1
ATOM 1554 O O . ALA A 1 200 ? 4.297 21.125 -0.775 1 95.56 200 ALA A O 1
ATOM 1555 N N . GLY A 1 201 ? 3.465 22.547 0.76 1 93.88 201 GLY A N 1
ATOM 1556 C CA . GLY A 1 201 ? 2.629 23.203 -0.23 1 93.88 201 GLY A CA 1
ATOM 1557 C C . GLY A 1 201 ? 3.424 23.812 -1.364 1 93.88 201 GLY A C 1
ATOM 1558 O O . GLY A 1 201 ? 3.109 23.609 -2.537 1 93.88 201 GLY A O 1
ATOM 1559 N N . ASP A 1 202 ? 4.457 24.531 -1.03 1 93.69 202 ASP A N 1
ATOM 1560 C CA . ASP A 1 202 ? 5.305 25.172 -2.031 1 93.69 202 ASP A CA 1
ATOM 1561 C C . ASP A 1 202 ? 6 24.141 -2.906 1 93.69 202 ASP A C 1
ATOM 1563 O O . ASP A 1 202 ? 6.152 24.344 -4.113 1 93.69 202 ASP A O 1
ATOM 1567 N N . ARG A 1 203 ? 6.359 23.078 -2.305 1 95.5 203 ARG A N 1
ATOM 1568 C CA . ARG A 1 203 ? 7.121 22.062 -3.029 1 95.5 203 ARG A CA 1
ATOM 1569 C C . ARG A 1 203 ? 6.211 21.25 -3.951 1 95.5 203 ARG A C 1
ATOM 1571 O O . ARG A 1 203 ? 6.648 20.781 -5.008 1 95.5 203 ARG A O 1
ATOM 1578 N N . ILE A 1 204 ? 4.953 21.078 -3.555 1 94.25 204 ILE A N 1
ATOM 1579 C CA . ILE A 1 204 ? 3.992 20.344 -4.371 1 94.25 204 ILE A CA 1
ATOM 1580 C C . ILE A 1 204 ? 3.58 21.203 -5.574 1 94.25 204 ILE A C 1
ATOM 1582 O O . ILE A 1 204 ? 3.52 20.703 -6.699 1 94.25 204 ILE A O 1
ATOM 1586 N N . PHE A 1 205 ? 3.41 22.516 -5.348 1 91 205 PHE A N 1
ATOM 1587 C CA . PHE A 1 205 ? 2.721 23.312 -6.348 1 91 205 PHE A CA 1
ATOM 1588 C C . PHE A 1 205 ? 3.682 24.281 -7.02 1 91 205 PHE A C 1
ATOM 1590 O O . PHE A 1 205 ? 3.312 24.969 -7.973 1 91 205 PHE A O 1
ATOM 1597 N N . GLY A 1 206 ? 4.926 24.344 -6.551 1 88.19 206 GLY A N 1
ATOM 1598 C CA . GLY A 1 206 ? 5.949 25.172 -7.172 1 88.19 206 GLY A CA 1
ATOM 1599 C C . GLY A 1 206 ? 5.711 26.656 -6.984 1 88.19 206 GLY A C 1
ATOM 1600 O O . GLY A 1 206 ? 5.898 27.438 -7.918 1 88.19 206 GLY A O 1
ATOM 1601 N N . THR A 1 207 ? 5.121 27.125 -5.988 1 80.62 207 THR A N 1
ATOM 1602 C CA . THR A 1 207 ? 4.766 28.516 -5.777 1 80.62 207 THR A CA 1
ATOM 1603 C C . THR A 1 207 ? 5.934 29.281 -5.164 1 80.62 207 THR A C 1
ATOM 1605 O O . THR A 1 207 ? 5.926 30.516 -5.137 1 80.62 207 THR A O 1
ATOM 1608 N N . ARG A 1 208 ? 6.809 28.781 -4.523 1 67.94 208 ARG A N 1
ATOM 1609 C CA . ARG A 1 208 ? 7.918 29.609 -4.074 1 67.94 208 ARG A CA 1
ATOM 1610 C C . ARG A 1 208 ? 9.227 29.188 -4.73 1 67.94 208 ARG A C 1
ATOM 1612 O O . ARG A 1 208 ? 9.414 28 -5.043 1 67.94 208 ARG A O 1
ATOM 1619 N N . GLU A 1 209 ? 9.961 30.172 -5.367 1 51.38 209 GLU A N 1
ATOM 1620 C CA . GLU A 1 209 ? 11.297 30.016 -5.922 1 51.38 209 GLU A CA 1
ATOM 1621 C C . GLU A 1 209 ? 12.25 29.391 -4.902 1 51.38 209 GLU A C 1
ATOM 1623 O O . GLU A 1 209 ? 12.242 29.766 -3.729 1 51.38 209 GLU A O 1
ATOM 1628 N N . SER A 1 210 ? 12.469 28.078 -4.918 1 41.34 210 SER A N 1
ATOM 1629 C CA . SER A 1 210 ? 13.617 27.703 -4.102 1 41.34 210 SER A CA 1
ATOM 1630 C C . SER A 1 210 ? 14.797 28.641 -4.344 1 41.34 210 SER A C 1
ATOM 1632 O O . SER A 1 210 ? 14.992 29.125 -5.461 1 41.34 210 SER A O 1
ATOM 1634 N N . MET B 1 1 ? 2.242 -21.562 9.547 1 60.84 1 MET B N 1
ATOM 1635 C CA . MET B 1 1 ? 3.1 -22.359 8.672 1 60.84 1 MET B CA 1
ATOM 1636 C C . MET B 1 1 ? 4.449 -21.672 8.469 1 60.84 1 MET B C 1
ATOM 1638 O O . MET B 1 1 ? 4.516 -20.453 8.352 1 60.84 1 MET B O 1
ATOM 1642 N N . GLU B 1 2 ? 5.586 -22.312 8.727 1 76.19 2 GLU B N 1
ATOM 1643 C CA . GLU B 1 2 ? 6.922 -21.719 8.672 1 76.19 2 GLU B CA 1
ATOM 1644 C C . GLU B 1 2 ? 7.207 -21.141 7.297 1 76.19 2 GLU B C 1
ATOM 1646 O O . GLU B 1 2 ? 6.867 -21.734 6.277 1 76.19 2 GLU B O 1
ATOM 1651 N N . ASN B 1 3 ? 7.445 -19.859 7.027 1 90.81 3 ASN B N 1
ATOM 1652 C CA . ASN B 1 3 ? 7.918 -19.172 5.84 1 90.81 3 ASN B CA 1
ATOM 1653 C C . ASN B 1 3 ? 6.762 -18.75 4.934 1 90.81 3 ASN B C 1
ATOM 1655 O O . ASN B 1 3 ? 6.938 -18.594 3.725 1 90.81 3 ASN B O 1
ATOM 1659 N N . VAL B 1 4 ? 5.457 -18.844 5.477 1 96.81 4 VAL B N 1
ATOM 1660 C CA . VAL B 1 4 ? 4.285 -18.375 4.738 1 96.81 4 VAL B CA 1
ATOM 1661 C C . VAL B 1 4 ? 3.623 -17.234 5.496 1 96.81 4 VAL B C 1
ATOM 1663 O O . VAL B 1 4 ? 3.293 -17.375 6.676 1 96.81 4 VAL B O 1
ATOM 1666 N N . THR B 1 5 ? 3.494 -16.172 4.875 1 98.06 5 THR B N 1
ATOM 1667 C CA . THR B 1 5 ? 2.791 -15.023 5.43 1 98.06 5 THR B CA 1
ATOM 1668 C C . THR B 1 5 ? 1.45 -14.812 4.73 1 98.06 5 THR B C 1
ATOM 1670 O O . THR B 1 5 ? 1.403 -14.609 3.516 1 98.06 5 THR B O 1
ATOM 1673 N N . VAL B 1 6 ? 0.399 -14.93 5.457 1 98.56 6 VAL B N 1
ATOM 1674 C CA . VAL B 1 6 ? -0.923 -14.562 4.961 1 98.56 6 VAL B CA 1
ATOM 1675 C C . VAL B 1 6 ? -1.257 -13.133 5.383 1 98.56 6 VAL B C 1
ATOM 1677 O O . VAL B 1 6 ? -1.423 -12.852 6.57 1 98.56 6 VAL B O 1
ATOM 1680 N N . VAL B 1 7 ? -1.346 -12.273 4.418 1 98.31 7 VAL B N 1
ATOM 1681 C CA . VAL B 1 7 ? -1.589 -10.867 4.695 1 98.31 7 VAL B CA 1
ATOM 1682 C C . VAL B 1 7 ? -3.047 -10.664 5.102 1 98.31 7 VAL B C 1
ATOM 1684 O O . VAL B 1 7 ? -3.961 -11 4.344 1 98.31 7 VAL B O 1
ATOM 1687 N N . ASP B 1 8 ? -3.219 -10.195 6.273 1 97.44 8 ASP B N 1
ATOM 1688 C CA . ASP B 1 8 ? -4.551 -9.93 6.809 1 97.44 8 ASP B CA 1
ATOM 1689 C C . ASP B 1 8 ? -4.824 -8.43 6.883 1 97.44 8 ASP B C 1
ATOM 1691 O O . ASP B 1 8 ? -4.305 -7.746 7.766 1 97.44 8 ASP B O 1
ATOM 1695 N N . HIS B 1 9 ? -5.555 -7.898 5.957 1 98.06 9 HIS B N 1
ATOM 1696 C CA . HIS B 1 9 ? -5.914 -6.484 5.863 1 98.06 9 HIS B CA 1
ATOM 1697 C C . HIS B 1 9 ? -7.289 -6.309 5.234 1 98.06 9 HIS B C 1
ATOM 1699 O O . HIS B 1 9 ? -7.625 -6.984 4.258 1 98.06 9 HIS B O 1
ATOM 1705 N N . PRO B 1 10 ? -8.133 -5.406 5.707 1 97.81 10 PRO B N 1
ATOM 1706 C CA . PRO B 1 10 ? -9.492 -5.23 5.188 1 97.81 10 PRO B CA 1
ATOM 1707 C C . PRO B 1 10 ? -9.508 -4.867 3.703 1 97.81 10 PRO B C 1
ATOM 1709 O O . PRO B 1 10 ? -10.375 -5.336 2.961 1 97.81 10 PRO B O 1
ATOM 1712 N N . LEU B 1 11 ? -8.586 -4.078 3.27 1 97.88 11 LEU B N 1
ATOM 1713 C CA . LEU B 1 11 ? -8.547 -3.666 1.87 1 97.88 11 LEU B CA 1
ATOM 1714 C C . LEU B 1 11 ? -8.258 -4.859 0.962 1 97.88 11 LEU B C 1
ATOM 1716 O O . LEU B 1 11 ? -8.797 -4.941 -0.145 1 97.88 11 LEU B O 1
ATOM 1720 N N . LEU B 1 12 ? -7.398 -5.758 1.411 1 98.25 12 LEU B N 1
ATOM 1721 C CA . LEU B 1 12 ? -7.07 -6.953 0.642 1 98.25 12 LEU B CA 1
ATOM 1722 C C . LEU B 1 12 ? -8.25 -7.922 0.615 1 98.25 12 LEU B C 1
ATOM 1724 O O . LEU B 1 12 ? -8.516 -8.555 -0.411 1 98.25 12 LEU B O 1
ATOM 1728 N N . LYS B 1 13 ? -8.93 -8.047 1.71 1 98.25 13 LYS B N 1
ATOM 1729 C CA . LYS B 1 13 ? -10.125 -8.883 1.769 1 98.25 13 LYS B CA 1
ATOM 1730 C C . LYS B 1 13 ? -11.188 -8.375 0.799 1 98.25 13 LYS B C 1
ATOM 1732 O O . LYS B 1 13 ? -11.836 -9.172 0.112 1 98.25 13 LYS B O 1
ATOM 1737 N N . ARG B 1 14 ? -11.367 -7.098 0.813 1 97.94 14 ARG B N 1
ATOM 1738 C CA . ARG B 1 14 ? -12.297 -6.492 -0.131 1 97.94 14 ARG B CA 1
ATOM 1739 C C . ARG B 1 14 ? -11.883 -6.777 -1.57 1 97.94 14 ARG B C 1
ATOM 1741 O O . ARG B 1 14 ? -12.711 -7.156 -2.398 1 97.94 14 ARG B O 1
ATOM 1748 N N . ASP B 1 15 ? -10.57 -6.598 -1.908 1 98.19 15 ASP B N 1
ATOM 1749 C CA . ASP B 1 15 ? -10.07 -6.887 -3.25 1 98.19 15 ASP B CA 1
ATOM 1750 C C . ASP B 1 15 ? -10.297 -8.352 -3.617 1 98.19 15 ASP B C 1
ATOM 1752 O O . ASP B 1 15 ? -10.711 -8.656 -4.738 1 98.19 15 ASP B O 1
ATOM 1756 N N . LEU B 1 16 ? -10 -9.258 -2.67 1 98.62 16 LEU B N 1
ATOM 1757 C CA . LEU B 1 16 ? -10.188 -10.68 -2.906 1 98.62 16 LEU B CA 1
ATOM 1758 C C . LEU B 1 16 ? -11.641 -10.992 -3.238 1 98.62 16 LEU B C 1
ATOM 1760 O O . LEU B 1 16 ? -11.922 -11.852 -4.078 1 98.62 16 LEU B O 1
ATOM 1764 N N . THR B 1 17 ? -12.57 -10.297 -2.572 1 98.75 17 THR B N 1
ATOM 1765 C CA . THR B 1 17 ? -13.992 -10.484 -2.842 1 98.75 17 THR B CA 1
ATOM 1766 C C . THR B 1 17 ? -14.32 -10.141 -4.293 1 98.75 17 THR B C 1
ATOM 1768 O O . THR B 1 17 ? -15.008 -10.906 -4.977 1 98.75 17 THR B O 1
ATOM 1771 N N . LEU B 1 18 ? -13.789 -9.023 -4.762 1 98.25 18 LEU B N 1
ATOM 1772 C CA . LEU B 1 18 ? -14.008 -8.609 -6.145 1 98.25 18 LEU B CA 1
ATOM 1773 C C . LEU B 1 18 ? -13.406 -9.617 -7.117 1 98.25 18 LEU B C 1
ATOM 1775 O O . LEU B 1 18 ? -14.008 -9.914 -8.156 1 98.25 18 LEU B O 1
ATOM 1779 N N . LEU B 1 19 ? -12.297 -10.188 -6.777 1 98.69 19 LEU B N 1
ATOM 1780 C CA . LEU B 1 19 ? -11.617 -11.156 -7.629 1 98.69 19 LEU B CA 1
ATOM 1781 C C . LEU B 1 19 ? -12.367 -12.484 -7.656 1 98.69 19 LEU B C 1
ATOM 1783 O O . LEU B 1 19 ? -12.359 -13.188 -8.664 1 98.69 19 LEU B O 1
ATOM 1787 N N . ARG B 1 20 ? -12.992 -12.797 -6.551 1 98.75 20 ARG B N 1
ATOM 1788 C CA . ARG B 1 20 ? -13.672 -14.086 -6.41 1 98.75 20 ARG B CA 1
ATOM 1789 C C . ARG B 1 20 ? -15.023 -14.07 -7.117 1 98.75 20 ARG B C 1
ATOM 1791 O O . ARG B 1 20 ? -15.477 -15.102 -7.617 1 98.75 20 ARG B O 1
ATOM 1798 N N . ARG B 1 21 ? -15.68 -12.914 -7.172 1 98.5 21 ARG B N 1
ATOM 1799 C CA . ARG B 1 21 ? -16.984 -12.82 -7.812 1 98.5 21 ARG B CA 1
ATOM 1800 C C . ARG B 1 21 ? -16.906 -13.25 -9.273 1 98.5 21 ARG B C 1
ATOM 1802 O O . ARG B 1 21 ? -16.156 -12.672 -10.062 1 98.5 21 ARG B O 1
ATOM 1809 N N . GLU B 1 22 ? -17.703 -14.188 -9.625 1 97.31 22 GLU B N 1
ATOM 1810 C CA . GLU B 1 22 ? -17.688 -14.695 -10.992 1 97.31 22 GLU B CA 1
ATOM 1811 C C . GLU B 1 22 ? -18.125 -13.625 -11.984 1 97.31 22 GLU B C 1
ATOM 1813 O O . GLU B 1 22 ? -17.688 -13.617 -13.133 1 97.31 22 GLU B O 1
ATOM 1818 N N . GLU B 1 23 ? -18.906 -12.633 -11.5 1 96.88 23 GLU B N 1
ATOM 1819 C CA . GLU B 1 23 ? -19.5 -11.633 -12.383 1 96.88 23 GLU B CA 1
ATOM 1820 C C . GLU B 1 23 ? -18.562 -10.453 -12.602 1 96.88 23 GLU B C 1
ATOM 1822 O O . GLU B 1 23 ? -18.844 -9.555 -13.391 1 96.88 23 GLU B O 1
ATOM 1827 N N . THR B 1 24 ? -17.391 -10.43 -11.906 1 97.38 24 THR B N 1
ATOM 1828 C CA . THR B 1 24 ? -16.469 -9.305 -12.07 1 97.38 24 THR B CA 1
ATOM 1829 C C . THR B 1 24 ? -15.961 -9.234 -13.508 1 97.38 24 THR B C 1
ATOM 1831 O O . THR B 1 24 ? -15.367 -10.188 -14.016 1 97.38 24 THR B O 1
ATOM 1834 N N . PRO B 1 25 ? -16.188 -8.109 -14.219 1 96.81 25 PRO B N 1
ATOM 1835 C CA . PRO B 1 25 ? -15.703 -7.977 -15.594 1 96.81 25 PRO B CA 1
ATOM 1836 C C . PRO B 1 25 ? -14.18 -8.008 -15.695 1 96.81 25 PRO B C 1
ATOM 1838 O O . PRO B 1 25 ? -13.484 -7.641 -14.734 1 96.81 25 PRO B O 1
ATOM 1841 N N . HIS B 1 26 ? -13.664 -8.352 -16.859 1 95.88 26 HIS B N 1
ATOM 1842 C CA . HIS B 1 26 ? -12.234 -8.547 -17.062 1 95.88 26 HIS B CA 1
ATOM 1843 C C . HIS B 1 26 ? -11.445 -7.293 -16.703 1 95.88 26 HIS B C 1
ATOM 1845 O O . HIS B 1 26 ? -10.375 -7.375 -16.094 1 95.88 26 HIS B O 1
ATOM 1851 N N . GLY B 1 27 ? -11.984 -6.145 -17.156 1 95.5 27 GLY B N 1
ATOM 1852 C CA . GLY B 1 27 ? -11.305 -4.898 -16.859 1 95.5 27 GLY B CA 1
ATOM 1853 C C . GLY B 1 27 ? -11.164 -4.633 -15.375 1 95.5 27 GLY B C 1
ATOM 1854 O O . GLY B 1 27 ? -10.086 -4.27 -14.898 1 95.5 27 GLY B O 1
ATOM 1855 N N . GLN B 1 28 ? -12.227 -4.832 -14.648 1 96.38 28 GLN B N 1
ATOM 1856 C CA . GLN B 1 28 ? -12.203 -4.656 -13.203 1 96.38 28 GLN B CA 1
ATOM 1857 C C . GLN B 1 28 ? -11.336 -5.715 -12.531 1 96.38 28 GLN B C 1
ATOM 1859 O O . GLN B 1 28 ? -10.641 -5.426 -11.555 1 96.38 28 GLN B O 1
ATOM 1864 N N . PHE B 1 29 ? -11.422 -6.941 -13.062 1 97.81 29 PHE B N 1
ATOM 1865 C CA . PHE B 1 29 ? -10.586 -8.016 -12.539 1 97.81 29 PHE B CA 1
ATOM 1866 C C . PHE B 1 29 ? -9.109 -7.66 -12.648 1 97.81 29 PHE B C 1
ATOM 1868 O O . PHE B 1 29 ? -8.375 -7.73 -11.664 1 97.81 29 PHE B O 1
ATOM 1875 N N . ARG B 1 30 ? -8.695 -7.152 -13.773 1 96.69 30 ARG B N 1
ATOM 1876 C CA . ARG B 1 30 ? -7.305 -6.789 -14.031 1 96.69 30 ARG B CA 1
ATOM 1877 C C . ARG B 1 30 ? -6.848 -5.676 -13.094 1 96.69 30 ARG B C 1
ATOM 1879 O O . ARG B 1 30 ? -5.766 -5.754 -12.508 1 96.69 30 ARG B O 1
ATOM 1886 N N . LYS B 1 31 ? -7.668 -4.703 -12.984 1 96.19 31 LYS B N 1
ATOM 1887 C CA . LYS B 1 31 ? -7.348 -3.588 -12.102 1 96.19 31 LYS B CA 1
ATOM 1888 C C . LYS B 1 31 ? -7.219 -4.059 -10.648 1 96.19 31 LYS B C 1
ATOM 1890 O O . LYS B 1 31 ? -6.293 -3.658 -9.945 1 96.19 31 LYS B O 1
ATOM 1895 N N . THR B 1 32 ? -8.156 -4.879 -10.242 1 97.75 32 THR B N 1
ATOM 1896 C CA . THR B 1 32 ? -8.156 -5.371 -8.867 1 97.75 32 THR B CA 1
ATOM 1897 C C . THR B 1 32 ? -6.941 -6.25 -8.602 1 97.75 32 THR B C 1
ATOM 1899 O O . THR B 1 32 ? -6.363 -6.211 -7.512 1 97.75 32 THR B O 1
ATOM 1902 N N . VAL B 1 33 ? -6.539 -7.07 -9.586 1 98.25 33 VAL B N 1
ATOM 1903 C CA . VAL B 1 33 ? -5.328 -7.875 -9.461 1 98.25 33 VAL B CA 1
ATOM 1904 C C . VAL B 1 33 ? -4.129 -6.965 -9.203 1 98.25 33 VAL B C 1
ATOM 1906 O O . VAL B 1 33 ? -3.33 -7.219 -8.297 1 98.25 33 VAL B O 1
ATOM 1909 N N . SER B 1 34 ? -4.039 -5.906 -9.953 1 97 34 SER B N 1
ATOM 1910 C CA . SER B 1 34 ? -2.936 -4.965 -9.797 1 97 34 SER B CA 1
ATOM 1911 C C . SER B 1 34 ? -2.951 -4.309 -8.422 1 97 34 SER B C 1
ATOM 1913 O O . SER B 1 34 ? -1.91 -4.195 -7.77 1 97 34 SER B O 1
ATOM 1915 N N . ASP B 1 35 ? -4.121 -3.912 -7.977 1 96.38 35 ASP B N 1
ATOM 1916 C CA . ASP B 1 35 ? -4.262 -3.273 -6.672 1 96.38 35 ASP B CA 1
ATOM 1917 C C . ASP B 1 35 ? -3.885 -4.234 -5.547 1 96.38 35 ASP B C 1
ATOM 1919 O O . ASP B 1 35 ? -3.146 -3.865 -4.633 1 96.38 35 ASP B O 1
ATOM 1923 N N . ALA B 1 36 ? -4.375 -5.422 -5.609 1 98.25 36 ALA B N 1
ATOM 1924 C CA . ALA B 1 36 ? -4.062 -6.434 -4.602 1 98.25 36 ALA B CA 1
ATOM 1925 C C . ALA B 1 36 ? -2.576 -6.781 -4.613 1 98.25 36 ALA B C 1
ATOM 1927 O O . ALA B 1 36 ? -1.971 -6.98 -3.559 1 98.25 36 ALA B O 1
ATOM 1928 N N . ALA B 1 37 ? -2.033 -6.84 -5.824 1 98.25 37 ALA B N 1
ATOM 1929 C CA . ALA B 1 37 ? -0.609 -7.129 -5.961 1 98.25 37 ALA B CA 1
ATOM 1930 C C . ALA B 1 37 ? 0.236 -6.039 -5.301 1 98.25 37 ALA B C 1
ATOM 1932 O O . ALA B 1 37 ? 1.296 -6.324 -4.738 1 98.25 37 ALA B O 1
ATOM 1933 N N . ALA B 1 38 ? -0.209 -4.836 -5.406 1 97.12 38 ALA B N 1
ATOM 1934 C CA . ALA B 1 38 ? 0.511 -3.742 -4.758 1 97.12 38 ALA B CA 1
ATOM 1935 C C . ALA B 1 38 ? 0.548 -3.926 -3.246 1 97.12 38 ALA B C 1
ATOM 1937 O O . ALA B 1 38 ? 1.572 -3.674 -2.607 1 97.12 38 ALA B O 1
ATOM 1938 N N . ILE B 1 39 ? -0.532 -4.344 -2.648 1 97.69 39 ILE B N 1
ATOM 1939 C CA . ILE B 1 39 ? -0.589 -4.625 -1.219 1 97.69 39 ILE B CA 1
ATOM 1940 C C . ILE B 1 39 ? 0.389 -5.746 -0.875 1 97.69 39 ILE B C 1
ATOM 1942 O O . ILE B 1 39 ? 1.155 -5.641 0.086 1 97.69 39 ILE B O 1
ATOM 1946 N N . LEU B 1 40 ? 0.424 -6.766 -1.672 1 98.44 40 LEU B N 1
ATOM 1947 C CA . LEU B 1 40 ? 1.337 -7.879 -1.441 1 98.44 40 LEU B CA 1
ATOM 1948 C C . LEU B 1 40 ? 2.789 -7.426 -1.565 1 98.44 40 LEU B C 1
ATOM 1950 O O . LEU B 1 40 ? 3.643 -7.848 -0.784 1 98.44 40 LEU B O 1
ATOM 1954 N N . ALA B 1 41 ? 3.027 -6.582 -2.596 1 97.81 41 ALA B N 1
ATOM 1955 C CA . ALA B 1 41 ? 4.375 -6.055 -2.785 1 97.81 41 ALA B CA 1
ATOM 1956 C C . ALA B 1 41 ? 4.848 -5.297 -1.546 1 97.81 41 ALA B C 1
ATOM 1958 O O . ALA B 1 41 ? 5.965 -5.516 -1.068 1 97.81 41 ALA B O 1
ATOM 1959 N N . TYR B 1 42 ? 3.99 -4.465 -1.014 1 97.56 42 TYR B N 1
ATOM 1960 C CA . TYR B 1 42 ? 4.281 -3.713 0.202 1 97.56 42 TYR B CA 1
ATOM 1961 C C . TYR B 1 42 ? 4.66 -4.648 1.344 1 97.56 42 TYR B C 1
ATOM 1963 O O . TYR B 1 42 ? 5.656 -4.426 2.033 1 97.56 42 TYR B O 1
ATOM 1971 N N . GLU B 1 43 ? 3.912 -5.695 1.517 1 97.88 43 GLU B N 1
ATOM 1972 C CA . GLU B 1 43 ? 4.145 -6.645 2.604 1 97.88 43 GLU B CA 1
ATOM 1973 C C . GLU B 1 43 ? 5.383 -7.5 2.332 1 97.88 43 GLU B C 1
ATOM 1975 O O . GLU B 1 43 ? 6.156 -7.785 3.248 1 97.88 43 GLU B O 1
ATOM 1980 N N . ALA B 1 44 ? 5.566 -7.855 1.103 1 97.56 44 ALA B N 1
ATOM 1981 C CA . ALA B 1 44 ? 6.684 -8.719 0.727 1 97.56 44 ALA B CA 1
ATOM 1982 C C . ALA B 1 44 ? 8.016 -7.973 0.847 1 97.56 44 ALA B C 1
ATOM 1984 O O . ALA B 1 44 ? 9.062 -8.594 1.052 1 97.56 44 ALA B O 1
ATOM 1985 N N . MET B 1 45 ? 7.988 -6.66 0.774 1 97.19 45 MET B N 1
ATOM 1986 C CA . MET B 1 45 ? 9.219 -5.875 0.729 1 97.19 45 MET B CA 1
ATOM 1987 C C . MET B 1 45 ? 9.531 -5.27 2.094 1 97.19 45 MET B C 1
ATOM 1989 O O . MET B 1 45 ? 10.328 -4.336 2.197 1 97.19 45 MET B O 1
ATOM 1993 N N . ARG B 1 46 ? 8.945 -5.781 3.131 1 95.94 46 ARG B N 1
ATOM 1994 C CA . ARG B 1 46 ? 9.109 -5.254 4.48 1 95.94 46 ARG B CA 1
ATOM 1995 C C . ARG B 1 46 ? 10.57 -5.305 4.918 1 95.94 46 ARG B C 1
ATOM 1997 O O . ARG B 1 46 ? 11 -4.508 5.754 1 95.94 46 ARG B O 1
ATOM 2004 N N . ASP B 1 47 ? 11.383 -6.246 4.309 1 93.62 47 ASP B N 1
ATOM 2005 C CA . ASP B 1 47 ? 12.734 -6.453 4.805 1 93.62 47 ASP B CA 1
ATOM 2006 C C . ASP B 1 47 ? 13.773 -6.078 3.742 1 93.62 47 ASP B C 1
ATOM 2008 O O . ASP B 1 47 ? 14.938 -6.477 3.834 1 93.62 47 ASP B O 1
ATOM 2012 N N . ILE B 1 48 ? 13.305 -5.375 2.719 1 94.81 48 ILE B N 1
ATOM 2013 C CA . ILE B 1 48 ? 14.25 -4.988 1.682 1 94.81 48 ILE B CA 1
ATOM 2014 C C . ILE B 1 48 ? 15.367 -4.141 2.295 1 94.81 48 ILE B C 1
ATOM 2016 O O . ILE B 1 48 ? 15.117 -3.326 3.186 1 94.81 48 ILE B O 1
ATOM 2020 N N . GLU B 1 49 ? 16.484 -4.328 1.87 1 95.31 49 GLU B N 1
ATOM 2021 C CA . GLU B 1 49 ? 17.656 -3.691 2.449 1 95.31 49 GLU B CA 1
ATOM 2022 C C . GLU B 1 49 ? 17.781 -2.238 1.997 1 95.31 49 GLU B C 1
ATOM 2024 O O . GLU B 1 49 ? 17.594 -1.932 0.818 1 95.31 49 GLU B O 1
ATOM 2029 N N . LEU B 1 50 ? 18.078 -1.405 2.957 1 97.19 50 LEU B N 1
ATOM 2030 C CA . LEU B 1 50 ? 18.312 0.011 2.693 1 97.19 50 LEU B CA 1
ATOM 2031 C C . LEU B 1 50 ? 19.766 0.382 2.936 1 97.19 50 LEU B C 1
ATOM 2033 O O . LEU B 1 50 ? 20.484 -0.329 3.645 1 97.19 50 LEU B O 1
ATOM 2037 N N . GLU B 1 51 ? 20.234 1.342 2.314 1 98.12 51 GLU B N 1
ATOM 2038 C CA . GLU B 1 51 ? 21.5 1.986 2.621 1 98.12 51 GLU B CA 1
ATOM 2039 C C . GLU B 1 51 ? 21.312 3.459 2.973 1 98.12 51 GLU B C 1
ATOM 2041 O O . GLU B 1 51 ? 20.453 4.129 2.4 1 98.12 51 GLU B O 1
ATOM 2046 N N . GLU B 1 52 ? 22.078 3.914 3.939 1 98.38 52 GLU B N 1
ATOM 2047 C CA . GLU B 1 52 ? 22.016 5.309 4.359 1 98.38 52 GLU B CA 1
ATOM 2048 C C . GLU B 1 52 ? 22.719 6.223 3.357 1 98.38 52 GLU B C 1
ATOM 2050 O O . GLU B 1 52 ? 23.672 5.816 2.707 1 98.38 52 GLU B O 1
ATOM 2055 N N . THR B 1 53 ? 22.188 7.395 3.201 1 98.19 53 THR B N 1
ATOM 2056 C CA . THR B 1 53 ? 22.812 8.43 2.381 1 98.19 53 THR B CA 1
ATOM 2057 C C . THR B 1 53 ? 22.641 9.805 3.021 1 98.19 53 THR B C 1
ATOM 2059 O O . THR B 1 53 ? 21.609 10.078 3.652 1 98.19 53 THR B O 1
ATOM 2062 N N . SER B 1 54 ? 23.656 10.625 2.936 1 98.62 54 SER B N 1
ATOM 2063 C CA . SER B 1 54 ? 23.547 12 3.42 1 98.62 54 SER B CA 1
ATOM 2064 C C . SER B 1 54 ? 22.797 12.883 2.432 1 98.62 54 SER B C 1
ATOM 2066 O O . SER B 1 54 ? 23.109 12.891 1.239 1 98.62 54 SER B O 1
ATOM 2068 N N . ILE B 1 55 ? 21.844 13.594 2.943 1 98.62 55 ILE B N 1
ATOM 2069 C CA . ILE B 1 55 ? 21.062 14.453 2.057 1 98.62 55 ILE B CA 1
ATOM 2070 C C . ILE B 1 55 ? 20.906 15.836 2.691 1 98.62 55 ILE B C 1
ATOM 2072 O O . ILE B 1 55 ? 21.156 16.016 3.885 1 98.62 55 ILE B O 1
ATOM 2076 N N . GLU B 1 56 ? 20.5 16.766 1.865 1 98.56 56 GLU B N 1
ATOM 2077 C CA . GLU B 1 56 ? 20.141 18.109 2.312 1 98.56 56 GLU B CA 1
ATOM 2078 C C . GLU B 1 56 ? 18.641 18.375 2.158 1 98.56 56 GLU B C 1
ATOM 2080 O O . GLU B 1 56 ? 18.094 18.234 1.062 1 98.56 56 GLU B O 1
ATOM 2085 N N . THR B 1 57 ? 18.016 18.656 3.283 1 98.44 57 THR B N 1
ATOM 2086 C CA . THR B 1 57 ? 16.672 19.188 3.195 1 98.44 57 THR B CA 1
ATOM 2087 C C . THR B 1 57 ? 16.688 20.688 2.959 1 98.44 57 THR B C 1
ATOM 2089 O O . THR B 1 57 ? 17.75 21.312 2.986 1 98.44 57 THR B O 1
ATOM 2092 N N . PRO B 1 58 ? 15.578 21.297 2.715 1 97.19 58 PRO B N 1
ATOM 2093 C CA . PRO B 1 58 ? 15.57 22.766 2.633 1 97.19 58 PRO B CA 1
ATOM 2094 C C . PRO B 1 58 ? 16.031 23.422 3.928 1 97.19 58 PRO B C 1
ATOM 2096 O O . PRO B 1 58 ? 16.328 24.625 3.939 1 97.19 58 PRO B O 1
ATOM 2099 N N . LEU B 1 59 ? 16.219 22.688 5.043 1 97.81 59 LEU B N 1
ATOM 2100 C CA . LEU B 1 59 ? 16.453 23.266 6.359 1 97.81 59 LEU B CA 1
ATOM 2101 C C . LEU B 1 59 ? 17.828 22.875 6.895 1 97.81 59 LEU B C 1
ATOM 2103 O O . LEU B 1 59 ? 18.484 23.672 7.574 1 97.81 59 LEU B O 1
ATOM 2107 N N . GLU B 1 60 ? 18.281 21.609 6.637 1 98.44 60 GLU B N 1
ATOM 2108 C CA . GLU B 1 60 ? 19.547 21.125 7.184 1 98.44 60 GLU B CA 1
ATOM 2109 C C . GLU B 1 60 ? 19.953 19.797 6.551 1 98.44 60 GLU B C 1
ATOM 2111 O O . GLU B 1 60 ? 19.156 19.172 5.836 1 98.44 60 GLU B O 1
ATOM 2116 N N . GLN B 1 61 ? 21.188 19.438 6.801 1 98.62 61 GLN B N 1
ATOM 2117 C CA . GLN B 1 61 ? 21.656 18.125 6.398 1 98.62 61 GLN B CA 1
ATOM 2118 C C . GLN B 1 61 ? 21.078 17.031 7.297 1 98.62 61 GLN B C 1
ATOM 2120 O O . GLN B 1 61 ? 20.922 17.234 8.5 1 98.62 61 GLN B O 1
ATOM 2125 N N . THR B 1 62 ? 20.797 15.914 6.703 1 98.5 62 THR B N 1
ATOM 2126 C CA . THR B 1 62 ? 20.297 14.789 7.484 1 98.5 62 THR B CA 1
ATOM 2127 C C . THR B 1 62 ? 20.578 13.469 6.777 1 98.5 62 THR B C 1
ATOM 2129 O O . THR B 1 62 ? 21.203 13.453 5.719 1 98.5 62 THR B O 1
ATOM 2132 N N . THR B 1 63 ? 20.203 12.398 7.402 1 98.56 63 THR B N 1
ATOM 2133 C CA . THR B 1 63 ? 20.359 11.062 6.836 1 98.56 63 THR B CA 1
ATOM 2134 C C . THR B 1 63 ? 19.094 10.633 6.109 1 98.56 63 THR B C 1
ATOM 2136 O O . THR B 1 63 ? 18 10.781 6.637 1 98.56 63 THR B O 1
ATOM 2139 N N . GLY B 1 64 ? 19.203 10.188 4.832 1 98.31 64 GLY B N 1
ATOM 2140 C CA . GLY B 1 64 ? 18.156 9.531 4.07 1 98.31 64 GLY B CA 1
ATOM 2141 C C . GLY B 1 64 ? 18.453 8.07 3.795 1 98.31 64 GLY B C 1
ATOM 2142 O O . GLY B 1 64 ? 19.438 7.52 4.301 1 98.31 64 GLY B O 1
ATOM 2143 N N . TYR B 1 65 ? 17.547 7.465 3.068 1 98.38 65 TYR B N 1
ATOM 2144 C CA . TYR B 1 65 ? 17.656 6.035 2.799 1 98.38 65 TYR B CA 1
ATOM 2145 C C . TYR B 1 65 ? 17.344 5.73 1.339 1 98.38 65 TYR B C 1
ATOM 2147 O O . TYR B 1 65 ? 16.453 6.34 0.748 1 98.38 65 TYR B O 1
ATOM 2155 N N . GLU B 1 66 ? 18.078 4.84 0.774 1 97.12 66 GLU B N 1
ATOM 2156 C CA . GLU B 1 66 ? 17.844 4.297 -0.563 1 97.12 66 GLU B CA 1
ATOM 2157 C C . GLU B 1 66 ? 17.812 2.773 -0.544 1 97.12 66 GLU B C 1
ATOM 2159 O O . GLU B 1 66 ? 18.422 2.143 0.323 1 97.12 66 GLU B O 1
ATOM 2164 N N . ILE B 1 67 ? 17.078 2.213 -1.388 1 95.75 67 ILE B N 1
ATOM 2165 C CA . ILE B 1 67 ? 17.062 0.758 -1.504 1 95.75 67 ILE B CA 1
ATOM 2166 C 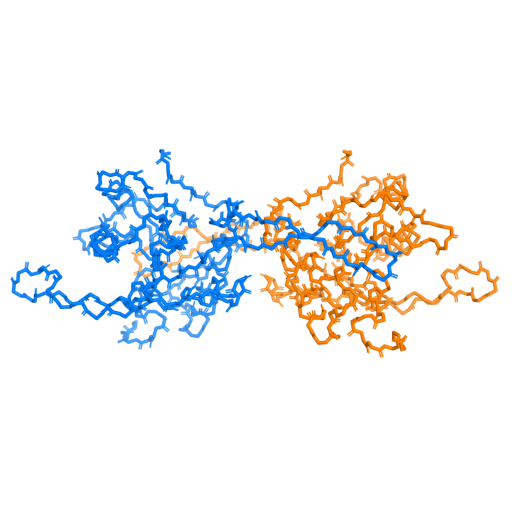C . ILE B 1 67 ? 18.438 0.267 -1.96 1 95.75 67 ILE B C 1
ATOM 2168 O O . ILE B 1 67 ? 18.953 0.707 -2.992 1 95.75 67 ILE B O 1
ATOM 2172 N N . ALA B 1 68 ? 19.031 -0.658 -1.222 1 95.31 68 ALA B N 1
ATOM 2173 C CA . ALA B 1 68 ? 20.422 -1.088 -1.428 1 95.31 68 ALA B CA 1
ATOM 2174 C C . ALA B 1 68 ? 20.484 -2.275 -2.385 1 95.31 68 ALA B C 1
ATOM 2176 O O . ALA B 1 68 ? 21.484 -2.471 -3.07 1 95.31 68 ALA B O 1
ATOM 2177 N N . GLU B 1 69 ? 19.531 -3.098 -2.43 1 93.06 69 GLU B N 1
ATOM 2178 C CA . GLU B 1 69 ? 19.547 -4.281 -3.283 1 93.06 69 GLU B CA 1
ATOM 2179 C C . GLU B 1 69 ? 18.688 -4.086 -4.527 1 93.06 69 GLU B C 1
ATOM 2181 O O . GLU B 1 69 ? 17.766 -3.271 -4.523 1 93.06 69 GLU B O 1
ATOM 2186 N N . GLU B 1 70 ? 19.047 -4.812 -5.57 1 95.69 70 GLU B N 1
ATOM 2187 C CA . GLU B 1 70 ? 18.219 -4.805 -6.777 1 95.69 70 GLU B CA 1
ATOM 2188 C C . GLU B 1 70 ? 16.938 -5.605 -6.578 1 95.69 70 GLU B C 1
ATOM 2190 O O . GLU B 1 70 ? 16.953 -6.684 -5.98 1 95.69 70 GLU B O 1
ATOM 2195 N N . VAL B 1 71 ? 15.883 -5.012 -6.945 1 97.25 71 VAL B N 1
ATOM 2196 C CA . VAL B 1 71 ? 14.586 -5.688 -6.918 1 97.25 71 VAL B CA 1
ATOM 2197 C C . VAL B 1 71 ? 14.242 -6.199 -8.312 1 97.25 71 VAL B C 1
ATOM 2199 O O . VAL B 1 71 ? 14.352 -5.461 -9.297 1 97.25 71 VAL B O 1
ATOM 2202 N N . MET B 1 72 ? 13.914 -7.461 -8.445 1 97.88 72 MET B N 1
ATOM 2203 C CA . MET B 1 72 ? 13.484 -8.07 -9.703 1 97.88 72 MET B CA 1
ATOM 2204 C C . MET B 1 72 ? 12.133 -8.758 -9.539 1 97.88 72 MET B C 1
ATOM 2206 O O . MET B 1 72 ? 11.906 -9.461 -8.555 1 97.88 72 MET B O 1
ATOM 2210 N N . VAL B 1 73 ? 11.219 -8.477 -10.422 1 98.31 73 VAL B N 1
ATOM 2211 C CA . VAL B 1 73 ? 9.914 -9.133 -10.445 1 98.31 73 VAL B CA 1
ATOM 2212 C C . VAL B 1 73 ? 9.82 -10.07 -11.641 1 98.31 73 VAL B C 1
ATOM 2214 O O . VAL B 1 73 ? 10.102 -9.664 -12.773 1 98.31 73 VAL B O 1
ATOM 2217 N N . VAL B 1 74 ? 9.484 -11.312 -11.398 1 97.31 74 VAL B N 1
ATOM 2218 C CA . VAL B 1 74 ? 9.367 -12.305 -12.461 1 97.31 74 VAL B CA 1
ATOM 2219 C C . VAL B 1 74 ? 7.973 -12.922 -12.438 1 97.31 74 VAL B C 1
ATOM 2221 O O . VAL B 1 74 ? 7.691 -13.805 -11.625 1 97.31 74 VAL B O 1
ATOM 2224 N N . PRO B 1 75 ? 7.172 -12.461 -13.312 1 97.44 75 PRO B N 1
ATOM 2225 C CA . PRO B 1 75 ? 5.848 -13.078 -13.438 1 97.44 75 PRO B CA 1
ATOM 2226 C C . PRO B 1 75 ? 5.891 -14.438 -14.133 1 97.44 75 PRO B C 1
ATOM 2228 O O . PRO B 1 75 ? 6.625 -14.609 -15.109 1 97.44 75 PRO B O 1
ATOM 2231 N N . ILE B 1 76 ? 5.203 -15.352 -13.562 1 93.81 76 ILE B N 1
ATOM 2232 C CA . ILE B 1 76 ? 4.922 -16.578 -14.297 1 93.81 76 ILE B CA 1
ATOM 2233 C C . ILE B 1 76 ? 3.777 -16.344 -15.281 1 93.81 76 ILE B C 1
ATOM 2235 O O . ILE B 1 76 ? 2.645 -16.094 -14.867 1 93.81 76 ILE B O 1
ATOM 2239 N N . MET B 1 77 ? 4.086 -16.375 -16.516 1 91.38 77 MET B N 1
ATOM 2240 C CA . MET B 1 77 ? 3.111 -16.078 -17.562 1 91.38 77 MET B CA 1
ATOM 2241 C C . MET B 1 77 ? 2.098 -17.219 -17.703 1 91.38 77 MET B C 1
ATOM 2243 O O . MET B 1 77 ? 2.455 -18.391 -17.594 1 91.38 77 MET B O 1
ATOM 2247 N N . ARG B 1 78 ? 0.789 -16.891 -17.953 1 91.31 78 ARG B N 1
ATOM 2248 C CA . ARG B 1 78 ? 0.354 -15.562 -18.359 1 91.31 78 ARG B CA 1
ATOM 2249 C C . ARG B 1 78 ? -0.165 -14.758 -17.172 1 91.31 78 ARG B C 1
ATOM 2251 O O . ARG B 1 78 ? 0.092 -13.555 -17.078 1 91.31 78 ARG B O 1
ATOM 2258 N N . ALA B 1 79 ? -0.783 -15.305 -16.188 1 93.31 79 ALA B N 1
ATOM 2259 C CA . ALA B 1 79 ? -1.572 -14.633 -15.156 1 93.31 79 ALA B CA 1
ATOM 2260 C C . ALA B 1 79 ? -0.692 -13.742 -14.281 1 93.31 79 ALA B C 1
ATOM 2262 O O . ALA B 1 79 ? -1.139 -12.703 -13.797 1 93.31 79 ALA B O 1
ATOM 2263 N N . GLY B 1 80 ? 0.571 -14.109 -14.156 1 96.69 80 GLY B N 1
ATOM 2264 C CA . GLY B 1 80 ? 1.481 -13.352 -13.312 1 96.69 80 GLY B CA 1
ATOM 2265 C C . GLY B 1 80 ? 1.717 -11.938 -13.812 1 96.69 80 GLY B C 1
ATOM 2266 O O . GLY B 1 80 ? 2.098 -11.055 -13.047 1 96.69 80 GLY B O 1
ATOM 2267 N N . LEU B 1 81 ? 1.551 -11.711 -15.117 1 96 81 LEU B N 1
ATOM 2268 C CA . LEU B 1 81 ? 1.746 -10.398 -15.711 1 96 81 LEU B CA 1
ATOM 2269 C C . LEU B 1 81 ? 0.84 -9.359 -15.055 1 96 81 LEU B C 1
ATOM 2271 O O . LEU B 1 81 ? 1.215 -8.195 -14.93 1 96 81 LEU B O 1
ATOM 2275 N N . GLY B 1 82 ? -0.294 -9.773 -14.633 1 96.69 82 GLY B N 1
ATOM 2276 C CA . GLY B 1 82 ? -1.248 -8.875 -14.008 1 96.69 82 GLY B CA 1
ATOM 2277 C C . GLY B 1 82 ? -0.765 -8.32 -12.68 1 96.69 82 GLY B C 1
ATOM 2278 O O . GLY B 1 82 ? -1.327 -7.352 -12.164 1 96.69 82 GLY B O 1
ATOM 2279 N N . MET B 1 83 ? 0.277 -8.891 -12.117 1 98 83 MET B N 1
ATOM 2280 C CA . MET B 1 83 ? 0.732 -8.516 -10.781 1 98 83 MET B CA 1
ATOM 2281 C C . MET B 1 83 ? 1.953 -7.602 -10.859 1 98 83 MET B C 1
ATOM 2283 O O . MET B 1 83 ? 2.348 -6.996 -9.867 1 98 83 MET B O 1
ATOM 2287 N N . VAL B 1 84 ? 2.531 -7.477 -12.047 1 97.94 84 VAL B N 1
ATOM 2288 C CA . VAL B 1 84 ? 3.809 -6.789 -12.203 1 97.94 84 VAL B CA 1
ATOM 2289 C C . VAL B 1 84 ? 3.654 -5.316 -11.828 1 97.94 84 VAL B C 1
ATOM 2291 O O . VAL B 1 84 ? 4.457 -4.777 -11.062 1 97.94 84 VAL B O 1
ATOM 2294 N N . ASP B 1 85 ? 2.564 -4.707 -12.25 1 96.06 85 ASP B N 1
ATOM 2295 C CA . ASP B 1 85 ? 2.367 -3.281 -12.008 1 96.06 85 ASP B CA 1
ATOM 2296 C C . ASP B 1 85 ? 2.27 -2.988 -10.508 1 96.06 85 ASP B C 1
ATOM 2298 O O . ASP B 1 85 ? 2.73 -1.944 -10.047 1 96.06 85 ASP B O 1
ATOM 2302 N N . GLY B 1 86 ? 1.66 -3.852 -9.781 1 95.19 86 GLY B N 1
ATOM 2303 C CA . GLY B 1 86 ? 1.548 -3.676 -8.336 1 95.19 86 GLY B CA 1
ATOM 2304 C C . GLY B 1 86 ? 2.893 -3.604 -7.641 1 95.19 86 GLY B C 1
ATOM 2305 O O . GLY B 1 86 ? 3.043 -2.895 -6.645 1 95.19 86 GLY B O 1
ATOM 2306 N N . PHE B 1 87 ? 3.887 -4.289 -8.188 1 95.81 87 PHE B N 1
ATOM 2307 C CA . PHE B 1 87 ? 5.219 -4.309 -7.602 1 95.81 87 PHE B CA 1
ATOM 2308 C C . PHE B 1 87 ? 6.043 -3.119 -8.078 1 95.81 87 PHE B C 1
ATOM 2310 O O . PHE B 1 87 ? 6.672 -2.43 -7.277 1 95.81 87 PHE B O 1
ATOM 2317 N N . VAL B 1 88 ? 5.98 -2.803 -9.352 1 95.62 88 VAL B N 1
ATOM 2318 C CA . VAL B 1 88 ? 6.793 -1.759 -9.961 1 95.62 88 VAL B CA 1
ATOM 2319 C C . VAL B 1 88 ? 6.332 -0.388 -9.477 1 95.62 88 VAL B C 1
ATOM 2321 O O . VAL B 1 88 ? 7.125 0.552 -9.398 1 95.62 88 VAL B O 1
ATOM 2324 N N . ARG B 1 89 ? 5.113 -0.343 -9.047 1 91.19 89 ARG B N 1
ATOM 2325 C CA . ARG B 1 89 ? 4.562 0.898 -8.516 1 91.19 89 ARG B CA 1
ATOM 2326 C C . ARG B 1 89 ? 5.402 1.409 -7.348 1 91.19 89 ARG B C 1
ATOM 2328 O O . ARG B 1 89 ? 5.66 2.609 -7.242 1 91.19 89 ARG B O 1
ATOM 2335 N N . TYR B 1 90 ? 5.859 0.521 -6.516 1 91.5 90 TYR B N 1
ATOM 2336 C CA . TYR B 1 90 ? 6.613 0.896 -5.324 1 91.5 90 TYR B CA 1
ATOM 2337 C C . TYR B 1 90 ? 8.094 1.05 -5.645 1 91.5 90 TYR B C 1
ATOM 2339 O O . TYR B 1 90 ? 8.805 1.812 -4.98 1 91.5 90 TYR B O 1
ATOM 2347 N N . VAL B 1 91 ? 8.539 0.255 -6.656 1 94.38 91 VAL B N 1
ATOM 2348 C CA . VAL B 1 91 ? 9.938 0.288 -7.066 1 94.38 91 VAL B CA 1
ATOM 2349 C C . VAL B 1 91 ? 10.031 0.431 -8.586 1 94.38 91 VAL B C 1
ATOM 2351 O O . VAL B 1 91 ? 10.281 -0.548 -9.289 1 94.38 91 VAL B O 1
ATOM 2354 N N . PRO B 1 92 ? 9.945 1.646 -9.031 1 92.12 92 PRO B N 1
ATOM 2355 C CA . PRO B 1 92 ? 9.906 1.87 -10.477 1 92.12 92 PRO B CA 1
ATOM 2356 C C . PRO B 1 92 ? 11.18 1.388 -11.172 1 92.12 92 PRO B C 1
ATOM 2358 O O . PRO B 1 92 ? 11.148 1.092 -12.375 1 92.12 92 PRO B O 1
ATOM 2361 N N . GLU B 1 93 ? 12.25 1.268 -10.438 1 92.88 93 GLU B N 1
ATOM 2362 C CA . GLU B 1 93 ? 13.523 0.859 -11.023 1 92.88 93 GLU B CA 1
ATOM 2363 C C . GLU B 1 93 ? 13.672 -0.659 -11.008 1 92.88 93 GLU B C 1
ATOM 2365 O O . GLU B 1 93 ? 14.703 -1.189 -11.438 1 92.88 93 GLU B O 1
ATOM 2370 N N . ALA B 1 94 ? 12.672 -1.347 -10.5 1 96.31 94 ALA B N 1
ATOM 2371 C CA . ALA B 1 94 ? 12.734 -2.807 -10.477 1 96.31 94 ALA B CA 1
ATOM 2372 C C . ALA B 1 94 ? 12.898 -3.371 -11.883 1 96.31 94 ALA B C 1
ATOM 2374 O O . ALA B 1 94 ? 12.281 -2.885 -12.828 1 96.31 94 ALA B O 1
ATOM 2375 N N . ARG B 1 95 ? 13.695 -4.398 -11.992 1 96.69 95 ARG B N 1
ATOM 2376 C CA . ARG B 1 95 ? 13.797 -5.133 -13.25 1 96.69 95 ARG B CA 1
ATOM 2377 C C . ARG B 1 95 ? 12.703 -6.188 -13.359 1 96.69 95 ARG B C 1
ATOM 2379 O O . ARG B 1 95 ? 12.258 -6.734 -12.352 1 96.69 95 ARG B O 1
ATOM 2386 N N . VAL B 1 96 ? 12.289 -6.332 -14.523 1 96.62 96 VAL B N 1
ATOM 2387 C CA . VAL B 1 96 ? 11.242 -7.32 -14.758 1 96.62 96 VAL B CA 1
ATOM 2388 C C . VAL B 1 96 ? 11.773 -8.422 -15.672 1 96.62 96 VAL B C 1
ATOM 2390 O O . VAL B 1 96 ? 12.25 -8.156 -16.766 1 96.62 96 VAL B O 1
ATOM 2393 N N . GLY B 1 97 ? 11.812 -9.625 -15.141 1 94.69 97 GLY B N 1
ATOM 2394 C CA . GLY B 1 97 ? 12.055 -10.805 -15.953 1 94.69 97 GLY B CA 1
ATOM 2395 C C . GLY B 1 97 ? 10.789 -11.508 -16.375 1 94.69 97 GLY B C 1
ATOM 2396 O O . GLY B 1 97 ? 9.75 -11.391 -15.719 1 94.69 97 GLY B O 1
ATOM 2397 N N . HIS B 1 98 ? 10.883 -12.156 -17.5 1 91.06 98 HIS B N 1
ATOM 2398 C CA . HIS B 1 98 ? 9.711 -12.859 -17.984 1 91.06 98 HIS B CA 1
ATOM 2399 C C . HIS B 1 98 ? 9.984 -14.352 -18.141 1 91.06 98 HIS B C 1
ATOM 2401 O O . HIS B 1 98 ? 11 -14.75 -18.703 1 91.06 98 HIS B O 1
ATOM 2407 N N . LEU B 1 99 ? 9.039 -15.086 -17.562 1 89.56 99 LEU B N 1
ATOM 2408 C CA . LEU B 1 99 ? 9.156 -16.547 -17.609 1 89.56 99 LEU B CA 1
ATOM 2409 C C . LEU B 1 99 ? 7.863 -17.172 -18.109 1 89.56 99 LEU B C 1
ATOM 2411 O O . LEU B 1 99 ? 6.801 -16.984 -17.516 1 89.56 99 LEU B O 1
ATOM 2415 N N . GLY B 1 100 ? 7.867 -17.719 -19.219 1 87.62 100 GLY B N 1
ATOM 2416 C CA . GLY B 1 100 ? 6.777 -18.516 -19.75 1 87.62 100 GLY B CA 1
ATOM 2417 C C . GLY B 1 100 ? 7.055 -20.016 -19.719 1 87.62 100 GLY B C 1
ATOM 2418 O O . GLY B 1 100 ? 8.188 -20.438 -19.938 1 87.62 100 GLY B O 1
ATOM 2419 N N . MET B 1 101 ? 6.074 -20.75 -19.219 1 77.56 101 MET B N 1
ATOM 2420 C CA . MET B 1 101 ? 6.285 -22.188 -19.094 1 77.56 101 MET B CA 1
ATOM 2421 C C . MET B 1 101 ? 5.355 -22.969 -20.016 1 77.56 101 MET B C 1
ATOM 2423 O O . MET B 1 101 ? 4.16 -22.672 -20.094 1 77.56 101 MET B O 1
ATOM 2427 N N . GLN B 1 102 ? 5.906 -23.453 -21.094 1 67.31 102 GLN B N 1
ATOM 2428 C CA . GLN B 1 102 ? 5.129 -24.359 -21.922 1 67.31 102 GLN B CA 1
ATOM 2429 C C . GLN B 1 102 ? 5.391 -25.812 -21.562 1 67.31 102 GLN B C 1
ATOM 2431 O O . GLN B 1 102 ? 6.523 -26.188 -21.25 1 67.31 102 GLN B O 1
ATOM 2436 N N . ARG B 1 103 ? 4.305 -26.406 -21.234 1 60.62 103 ARG B N 1
ATOM 2437 C CA . ARG B 1 103 ? 4.441 -27.812 -20.875 1 60.62 103 ARG B CA 1
ATOM 2438 C C . ARG B 1 103 ? 4.527 -28.703 -22.109 1 60.62 103 ARG B C 1
ATOM 2440 O O . ARG B 1 103 ? 3.941 -28.375 -23.141 1 60.62 103 ARG B O 1
ATOM 2447 N N . ASP B 1 104 ? 5.453 -29.594 -22 1 58.19 104 ASP B N 1
ATOM 2448 C CA . ASP B 1 104 ? 5.469 -30.609 -23.047 1 58.19 104 ASP B CA 1
ATOM 2449 C C . ASP B 1 104 ? 4.172 -31.422 -23.062 1 58.19 104 ASP B C 1
ATOM 2451 O O . ASP B 1 104 ? 3.775 -31.969 -22.031 1 58.19 104 ASP B O 1
ATOM 2455 N N . GLU B 1 105 ? 3.35 -31.281 -24.047 1 56.56 105 GLU B N 1
ATOM 2456 C CA . GLU B 1 105 ? 2.074 -31.969 -24.172 1 56.56 105 GLU B CA 1
ATOM 2457 C C . GLU B 1 105 ? 2.238 -33.469 -23.922 1 56.56 105 GLU B C 1
ATOM 2459 O O . GLU B 1 105 ? 1.284 -34.156 -23.516 1 56.56 105 GLU B O 1
ATOM 2464 N N . GLU B 1 106 ? 3.404 -34.031 -24.203 1 57.53 106 GLU B N 1
ATOM 2465 C CA . GLU B 1 106 ? 3.635 -35.469 -24.078 1 57.53 106 GLU B CA 1
ATOM 2466 C C . GLU B 1 106 ? 4.098 -35.844 -22.672 1 57.53 106 GLU B C 1
ATOM 2468 O O . GLU B 1 106 ? 3.609 -36.781 -22.078 1 57.53 106 GLU B O 1
ATOM 2473 N N . THR B 1 107 ? 4.996 -35.125 -22.109 1 59.41 107 THR B N 1
ATOM 2474 C CA . THR B 1 107 ? 5.629 -35.5 -20.844 1 59.41 107 THR B CA 1
ATOM 2475 C C . THR B 1 107 ? 5.047 -34.688 -19.688 1 59.41 1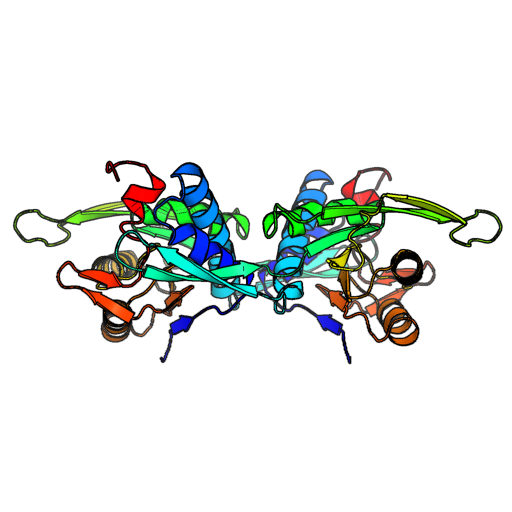07 THR B C 1
ATOM 2477 O O . THR B 1 107 ? 5.277 -35 -18.531 1 59.41 107 THR B O 1
ATOM 2480 N N . TYR B 1 108 ? 4.199 -33.781 -20.125 1 54.81 108 TYR B N 1
ATOM 2481 C CA . TYR B 1 108 ? 3.527 -32.844 -19.234 1 54.81 108 TYR B CA 1
ATOM 2482 C C . TYR B 1 108 ? 4.535 -32.094 -18.359 1 54.81 108 TYR B C 1
ATOM 2484 O O . TYR B 1 108 ? 4.184 -31.594 -17.297 1 54.81 108 TYR B O 1
ATOM 2492 N N . ARG B 1 109 ? 5.848 -32.344 -18.922 1 55.88 109 ARG B N 1
ATOM 2493 C CA . ARG B 1 109 ? 6.906 -31.609 -18.219 1 55.88 109 ARG B CA 1
ATOM 2494 C C . ARG B 1 109 ? 7.141 -30.25 -18.828 1 55.88 109 ARG B C 1
ATOM 2496 O O . ARG B 1 109 ? 6.98 -30.062 -20.047 1 55.88 109 ARG B O 1
ATOM 2503 N N . PRO B 1 110 ? 7.301 -29.172 -17.953 1 58.38 110 PRO B N 1
ATOM 2504 C CA . PRO B 1 110 ? 7.625 -27.875 -18.547 1 58.38 110 PRO B CA 1
ATOM 2505 C C . PRO B 1 110 ? 8.883 -27.938 -19.422 1 58.38 110 PRO B C 1
ATOM 2507 O O . PRO B 1 110 ? 9.914 -28.438 -18.984 1 58.38 110 PRO B O 1
ATOM 2510 N N . VAL B 1 111 ? 8.945 -28 -20.781 1 57.44 111 VAL B N 1
ATOM 2511 C CA . VAL B 1 111 ? 10.086 -28.297 -21.641 1 57.44 111 VAL B CA 1
ATOM 2512 C C . VAL B 1 111 ? 10.695 -26.984 -22.141 1 57.44 111 VAL B C 1
ATOM 2514 O O . VAL B 1 111 ? 11.914 -26.891 -22.359 1 57.44 111 VAL B O 1
ATOM 2517 N N . ASP B 1 112 ? 9.875 -25.906 -22.656 1 60.19 112 ASP B N 1
ATOM 2518 C CA . ASP B 1 112 ? 10.516 -24.766 -23.281 1 60.19 112 ASP B CA 1
ATOM 2519 C C . ASP B 1 112 ? 10.078 -23.453 -22.625 1 60.19 112 ASP B C 1
ATOM 2521 O O . ASP B 1 112 ? 8.945 -23.344 -22.141 1 60.19 112 ASP B O 1
ATOM 2525 N N . TYR B 1 113 ? 11.102 -22.953 -21.875 1 64.31 113 TYR B N 1
ATOM 2526 C CA . TYR B 1 113 ? 10.867 -21.719 -21.156 1 64.31 113 TYR B CA 1
ATOM 2527 C C . TYR B 1 113 ? 11.18 -20.5 -22.031 1 64.31 113 TYR B C 1
ATOM 2529 O O . TYR B 1 113 ? 12.086 -20.547 -22.859 1 64.31 113 TYR B O 1
ATOM 2537 N N . TYR B 1 114 ? 10.18 -19.812 -22.297 1 75.56 114 TYR B N 1
ATOM 2538 C CA . TYR B 1 114 ? 10.586 -18.438 -22.578 1 75.56 114 TYR B CA 1
ATOM 2539 C C . TYR B 1 114 ? 11.141 -17.766 -21.312 1 75.56 114 TYR B C 1
ATOM 2541 O O . TYR B 1 114 ? 10.469 -17.719 -20.281 1 75.56 114 TYR B O 1
ATOM 2549 N N . SER B 1 115 ? 12.477 -17.594 -21.391 1 82.81 115 SER B N 1
ATOM 2550 C CA . SER B 1 115 ? 13.133 -16.984 -20.25 1 82.81 115 SER B CA 1
ATOM 2551 C C . SER B 1 115 ? 13.953 -15.758 -20.656 1 82.81 115 SER B C 1
ATOM 2553 O O . SER B 1 115 ? 14.891 -15.875 -21.453 1 82.81 115 SER B O 1
ATOM 2555 N N . ASN B 1 116 ? 13.438 -14.617 -20.375 1 89.31 116 ASN B N 1
ATOM 2556 C CA . ASN B 1 116 ? 14.18 -13.375 -20.469 1 89.31 116 ASN B CA 1
ATOM 2557 C C . ASN B 1 116 ? 14.438 -12.758 -19.094 1 89.31 116 ASN B C 1
ATOM 2559 O O . ASN B 1 116 ? 13.648 -11.938 -18.625 1 89.31 116 ASN B O 1
ATOM 2563 N N . ILE B 1 117 ? 15.617 -13.172 -18.547 1 93.06 117 ILE B N 1
ATOM 2564 C CA . ILE B 1 117 ? 15.945 -12.797 -17.188 1 93.06 117 ILE B CA 1
ATOM 2565 C C . ILE B 1 117 ? 17.172 -11.891 -17.172 1 93.06 117 ILE B C 1
ATOM 2567 O O . ILE B 1 117 ? 18.188 -12.203 -17.797 1 93.06 117 ILE B O 1
ATOM 2571 N N . PRO B 1 118 ? 17.062 -10.859 -16.516 1 93.5 118 PRO B N 1
ATOM 2572 C CA . PRO B 1 118 ? 18.219 -9.977 -16.406 1 93.5 118 PRO B CA 1
ATOM 2573 C C . PRO B 1 118 ? 19.438 -10.688 -15.812 1 93.5 118 PRO B C 1
ATOM 2575 O O . PRO B 1 118 ? 19.312 -11.508 -14.906 1 93.5 118 PRO B O 1
ATOM 2578 N N . SER B 1 119 ? 20.562 -10.32 -16.281 1 92.81 119 SER B N 1
ATOM 2579 C CA . SER B 1 119 ? 21.797 -10.977 -15.914 1 92.81 119 SER B CA 1
ATOM 2580 C C . SER B 1 119 ? 22.188 -10.648 -14.469 1 92.81 119 SER B C 1
ATOM 2582 O O . SER B 1 119 ? 23.031 -11.328 -13.883 1 92.81 119 SER B O 1
ATOM 2584 N N . THR B 1 120 ? 21.594 -9.695 -13.875 1 93.94 120 THR B N 1
ATOM 2585 C CA . THR B 1 120 ? 21.938 -9.258 -12.531 1 93.94 120 THR B CA 1
ATOM 2586 C C . THR B 1 120 ? 21.141 -10.023 -11.484 1 93.94 120 THR B C 1
ATOM 2588 O O . THR B 1 120 ? 21.141 -9.664 -10.305 1 93.94 120 THR B O 1
ATOM 2591 N N . ILE B 1 121 ? 20.5 -11.109 -11.883 1 95.69 121 ILE B N 1
ATOM 2592 C CA . ILE B 1 121 ? 19.578 -11.852 -11.016 1 95.69 121 ILE B CA 1
ATOM 2593 C C . ILE B 1 121 ? 20.328 -12.312 -9.758 1 95.69 121 ILE B C 1
ATOM 2595 O O . ILE B 1 121 ? 19.734 -12.422 -8.688 1 95.69 121 ILE B O 1
ATOM 2599 N N . GLY B 1 122 ? 21.609 -12.492 -9.836 1 95.38 122 GLY B N 1
ATOM 2600 C CA . GLY B 1 122 ? 22.406 -12.969 -8.711 1 95.38 122 GLY B CA 1
ATOM 2601 C C . GLY B 1 122 ? 22.531 -11.945 -7.594 1 95.38 122 GLY B C 1
ATOM 2602 O O . GLY B 1 122 ? 22.875 -12.289 -6.465 1 95.38 122 GLY B O 1
ATOM 2603 N N . HIS B 1 123 ? 22.25 -10.727 -7.871 1 94.88 123 HIS B N 1
ATOM 2604 C CA . HIS B 1 123 ? 22.391 -9.641 -6.902 1 94.88 123 HIS B CA 1
ATOM 2605 C C . HIS B 1 123 ? 21.031 -9.07 -6.52 1 94.88 123 HIS B C 1
ATOM 2607 O O . HIS B 1 123 ? 20.938 -8.133 -5.719 1 94.88 123 HIS B O 1
ATOM 2613 N N . ALA B 1 124 ? 19.984 -9.695 -7.035 1 97.06 124 ALA B N 1
ATOM 2614 C CA . ALA B 1 124 ? 18.656 -9.148 -6.844 1 97.06 124 ALA B CA 1
ATOM 2615 C C . ALA B 1 124 ? 17.859 -9.961 -5.828 1 97.06 124 ALA B C 1
ATOM 2617 O O . ALA B 1 124 ? 18.125 -11.148 -5.625 1 97.06 124 ALA B O 1
ATOM 2618 N N . HIS B 1 125 ? 17.031 -9.289 -5.133 1 97.81 125 HIS B N 1
ATOM 2619 C CA . HIS B 1 125 ? 15.906 -10 -4.551 1 97.81 125 HIS B CA 1
ATOM 2620 C C . HIS B 1 125 ? 14.812 -10.242 -5.59 1 97.81 125 HIS B C 1
ATOM 2622 O O . HIS B 1 125 ? 14.273 -9.297 -6.164 1 97.81 125 HIS B O 1
ATOM 2628 N N . VAL B 1 126 ? 14.531 -11.531 -5.832 1 98.06 126 VAL B N 1
ATOM 2629 C CA . VAL B 1 126 ? 13.625 -11.898 -6.914 1 98.06 126 VAL B CA 1
ATOM 2630 C C . VAL B 1 126 ? 12.242 -12.219 -6.344 1 98.06 126 VAL B C 1
ATOM 2632 O O . VAL B 1 126 ? 12.086 -13.164 -5.57 1 98.06 126 VAL B O 1
ATOM 2635 N N . PHE B 1 127 ? 11.305 -11.438 -6.727 1 98.56 127 PHE B N 1
ATOM 2636 C CA . PHE B 1 127 ? 9.906 -11.719 -6.418 1 98.56 127 PHE B CA 1
ATOM 2637 C C . PHE B 1 127 ? 9.234 -12.453 -7.566 1 98.56 127 PHE B C 1
ATOM 2639 O O . PHE B 1 127 ? 9 -11.875 -8.633 1 98.56 127 PHE B O 1
ATOM 2646 N N . VAL B 1 128 ? 8.977 -13.719 -7.344 1 98.19 128 VAL B N 1
ATOM 2647 C CA . VAL B 1 128 ? 8.242 -14.516 -8.32 1 98.19 128 VAL B CA 1
ATOM 2648 C C . VAL B 1 128 ? 6.738 -14.391 -8.062 1 98.19 128 VAL B C 1
ATOM 2650 O O . VAL B 1 128 ? 6.273 -14.641 -6.949 1 98.19 128 VAL B O 1
ATOM 2653 N N . VAL B 1 129 ? 6.004 -14 -9.156 1 98.56 129 VAL B N 1
ATOM 2654 C CA . VAL B 1 129 ? 4.609 -13.664 -8.883 1 98.56 129 VAL B CA 1
ATOM 2655 C C . VAL B 1 129 ? 3.691 -14.477 -9.797 1 98.56 129 VAL B C 1
ATOM 2657 O O . VAL B 1 129 ? 3.98 -14.648 -10.977 1 98.56 129 VAL B O 1
ATOM 2660 N N . ASP B 1 130 ? 2.686 -14.992 -9.227 1 97.69 130 ASP B N 1
ATOM 2661 C CA . ASP B 1 130 ? 1.578 -15.703 -9.859 1 97.69 130 ASP B CA 1
ATOM 2662 C C . ASP B 1 130 ? 0.313 -15.617 -9.008 1 97.69 130 ASP B C 1
ATOM 2664 O O . ASP B 1 130 ? 0.322 -15.992 -7.836 1 97.69 130 ASP B O 1
ATOM 2668 N N . PRO B 1 131 ? -0.784 -15.156 -9.617 1 98.56 131 PRO B N 1
ATOM 2669 C CA . PRO B 1 131 ? -1.97 -14.969 -8.773 1 98.56 131 PRO B CA 1
ATOM 2670 C C . PRO B 1 131 ? -2.342 -16.234 -8 1 98.56 131 PRO B C 1
ATOM 2672 O O . PRO B 1 131 ? -2.818 -16.141 -6.867 1 98.56 131 PRO B O 1
ATOM 2675 N N . MET B 1 132 ? -2.07 -17.344 -8.609 1 98.12 132 MET B N 1
ATOM 2676 C CA . MET B 1 132 ? -2.557 -18.594 -8.023 1 98.12 132 MET B CA 1
ATOM 2677 C C . MET B 1 132 ? -1.396 -19.516 -7.672 1 98.12 132 MET B C 1
ATOM 2679 O O . MET B 1 132 ? -0.516 -19.766 -8.5 1 98.12 132 MET B O 1
ATOM 2683 N N . LEU B 1 133 ? -1.364 -20.016 -6.469 1 98.19 133 LEU B N 1
ATOM 2684 C CA . LEU B 1 133 ? -0.511 -21.125 -6.059 1 98.19 133 LEU B CA 1
ATOM 2685 C C . LEU B 1 133 ? -1.338 -22.375 -5.797 1 98.19 133 LEU B C 1
ATOM 2687 O O . LEU B 1 133 ? -1.659 -22.688 -4.648 1 98.19 133 LEU B O 1
ATOM 2691 N N . ALA B 1 134 ? -1.603 -23.047 -6.859 1 97.5 134 ALA B N 1
ATOM 2692 C CA . ALA B 1 134 ? -2.475 -24.219 -6.777 1 97.5 134 ALA B CA 1
ATOM 2693 C C . ALA B 1 134 ? -1.689 -25.469 -6.371 1 97.5 134 ALA B C 1
ATOM 2695 O O . ALA B 1 134 ? -1.512 -25.734 -5.18 1 97.5 134 ALA B O 1
ATOM 2696 N N . THR B 1 135 ? -1.191 -26.203 -7.34 1 96.5 135 THR B N 1
ATOM 2697 C CA . THR B 1 135 ? -0.448 -27.422 -7.027 1 96.5 135 THR B CA 1
ATOM 2698 C C . THR B 1 135 ? 0.975 -27.094 -6.59 1 96.5 135 THR B C 1
ATOM 2700 O O . THR B 1 135 ? 1.646 -27.906 -5.965 1 96.5 135 THR B O 1
ATOM 2703 N N . GLY B 1 136 ? 1.449 -25.938 -6.98 1 96.31 136 GLY B N 1
ATOM 2704 C CA . GLY B 1 136 ? 2.812 -25.516 -6.703 1 96.31 136 GLY B CA 1
ATOM 2705 C C . GLY B 1 136 ? 3.795 -25.922 -7.781 1 96.31 136 GLY B C 1
ATOM 2706 O O . GLY B 1 136 ? 4.969 -25.547 -7.73 1 96.31 136 GLY B O 1
ATOM 2707 N N . GLY B 1 137 ? 3.299 -26.656 -8.758 1 93.31 137 GLY B N 1
ATOM 2708 C CA . GLY B 1 137 ? 4.168 -27.141 -9.812 1 93.31 137 GLY B CA 1
ATOM 2709 C C . GLY B 1 137 ? 4.848 -26.047 -10.594 1 93.31 137 GLY B C 1
ATOM 2710 O O . GLY B 1 137 ? 6.074 -26.031 -10.727 1 93.31 137 GLY B O 1
ATOM 2711 N N . SER B 1 138 ? 4.078 -25.062 -11.133 1 91.69 138 SER B N 1
ATOM 2712 C CA . SER B 1 138 ? 4.621 -23.969 -11.914 1 91.69 138 SER B CA 1
ATOM 2713 C C . SER B 1 138 ? 5.582 -23.125 -11.086 1 91.69 138 SER B C 1
ATOM 2715 O O . SER B 1 138 ? 6.66 -22.75 -11.562 1 91.69 138 SER B O 1
ATOM 2717 N N . ALA B 1 139 ? 5.18 -22.875 -9.875 1 95.25 139 ALA B N 1
ATOM 2718 C CA . ALA B 1 139 ? 6.008 -22.078 -8.984 1 95.25 139 ALA B CA 1
ATOM 2719 C C . ALA B 1 139 ? 7.344 -22.766 -8.711 1 95.25 139 ALA B C 1
ATOM 2721 O O . ALA B 1 139 ? 8.406 -22.125 -8.797 1 95.25 139 ALA B O 1
ATOM 2722 N N . SER B 1 140 ? 7.273 -24.016 -8.359 1 95.81 140 SER B N 1
ATOM 2723 C CA . SER B 1 140 ? 8.484 -24.781 -8.062 1 95.81 140 SER B CA 1
ATOM 2724 C C . SER B 1 140 ? 9.414 -24.828 -9.266 1 95.81 140 SER B C 1
ATOM 2726 O O . SER B 1 140 ? 10.617 -24.594 -9.133 1 95.81 140 SER B O 1
ATOM 2728 N N . PHE B 1 141 ? 8.859 -25.078 -10.406 1 92.44 141 PHE B N 1
ATOM 2729 C CA . PHE B 1 141 ? 9.641 -25.141 -11.641 1 92.44 141 PHE B CA 1
ATOM 2730 C C . PHE B 1 141 ? 10.281 -23.797 -11.945 1 92.44 141 PHE B C 1
ATOM 2732 O O . PHE B 1 141 ? 11.453 -23.734 -12.336 1 92.44 141 PHE B O 1
ATOM 2739 N N . ALA B 1 142 ? 9.539 -22.75 -11.805 1 93.88 142 ALA B N 1
ATOM 2740 C CA . ALA B 1 142 ? 10.047 -21.406 -12.062 1 93.88 142 ALA B CA 1
ATOM 2741 C C . ALA B 1 142 ? 11.227 -21.078 -11.156 1 93.88 142 ALA B C 1
ATOM 2743 O O . ALA B 1 142 ? 12.258 -20.594 -11.617 1 93.88 142 ALA B O 1
ATOM 2744 N N . ILE B 1 143 ? 11.078 -21.344 -9.891 1 96.31 143 ILE B N 1
ATOM 2745 C CA . ILE B 1 143 ? 12.117 -21.047 -8.906 1 96.31 143 ILE B CA 1
ATOM 2746 C C . ILE B 1 143 ? 13.359 -21.875 -9.203 1 96.31 143 ILE B C 1
ATOM 2748 O O . ILE B 1 143 ? 14.484 -21.375 -9.148 1 96.31 143 ILE B O 1
ATOM 2752 N N . ASP B 1 144 ? 13.133 -23.188 -9.539 1 95.06 144 ASP B N 1
ATOM 2753 C CA . ASP B 1 144 ? 14.258 -24.031 -9.945 1 95.06 144 ASP B CA 1
ATOM 2754 C C . ASP B 1 144 ? 15.016 -23.406 -11.109 1 95.06 144 ASP B C 1
ATOM 2756 O O . ASP B 1 144 ? 16.25 -23.312 -11.078 1 95.06 144 ASP B O 1
ATOM 2760 N N . HIS B 1 145 ? 14.289 -23.016 -12.102 1 92.94 145 HIS B N 1
ATOM 2761 C CA . HIS B 1 145 ? 14.891 -22.422 -13.289 1 92.94 145 HIS B CA 1
ATOM 2762 C C . HIS B 1 145 ? 15.664 -21.156 -12.938 1 92.94 145 HIS B C 1
ATOM 2764 O O . HIS B 1 145 ? 16.781 -20.953 -13.406 1 92.94 145 HIS B O 1
ATOM 2770 N N . LEU B 1 146 ? 15.102 -20.297 -12.125 1 95.62 146 LEU B N 1
ATOM 2771 C CA . LEU B 1 146 ? 15.719 -19.031 -11.766 1 95.62 146 LEU B CA 1
ATOM 2772 C C . LEU B 1 146 ? 16.969 -19.266 -10.922 1 95.62 146 LEU B C 1
ATOM 2774 O O . LEU B 1 146 ? 17.938 -18.5 -11.023 1 95.62 146 LEU B O 1
ATOM 2778 N N . LYS B 1 147 ? 16.938 -20.266 -10.078 1 96.56 147 LYS B N 1
ATOM 2779 C CA . LYS B 1 147 ? 18.125 -20.656 -9.336 1 96.56 147 LYS B CA 1
ATOM 2780 C C . LYS B 1 147 ? 19.234 -21.109 -10.289 1 96.56 147 LYS B C 1
ATOM 2782 O O . LYS B 1 147 ? 20.406 -20.766 -10.094 1 96.56 147 LYS B O 1
ATOM 2787 N N . GLU B 1 148 ? 18.828 -21.875 -11.273 1 93.38 148 GLU B N 1
ATOM 2788 C CA . GLU B 1 148 ? 19.797 -22.297 -12.281 1 93.38 148 GLU B CA 1
ATOM 2789 C C . GLU B 1 148 ? 20.391 -21.109 -13.016 1 93.38 148 GLU B C 1
ATOM 2791 O O . GLU B 1 148 ? 21.562 -21.156 -13.438 1 93.38 148 GLU B O 1
ATOM 2796 N N . GLU B 1 149 ? 19.656 -20.016 -13.117 1 92.69 149 GLU B N 1
ATOM 2797 C CA . GLU B 1 149 ? 20.109 -18.797 -13.781 1 92.69 149 GLU B CA 1
ATOM 2798 C C . GLU B 1 149 ? 20.953 -17.938 -12.844 1 92.69 149 GLU B C 1
ATOM 2800 O O . GLU B 1 149 ? 21.422 -16.859 -13.227 1 92.69 149 GLU B O 1
ATOM 2805 N N . GLY B 1 150 ? 21.047 -18.312 -11.602 1 96.12 150 GLY B N 1
ATOM 2806 C CA . GLY B 1 150 ? 21.953 -17.641 -10.688 1 96.12 150 GLY B CA 1
ATOM 2807 C C . GLY B 1 150 ? 21.234 -16.891 -9.578 1 96.12 150 GLY B C 1
ATOM 2808 O O . GLY B 1 150 ? 21.859 -16.25 -8.734 1 96.12 150 GLY B O 1
ATOM 2809 N N . GLY B 1 151 ? 19.875 -16.969 -9.562 1 96.94 151 GLY B N 1
ATOM 2810 C CA . GLY B 1 151 ? 19.141 -16.312 -8.5 1 96.94 151 GLY B CA 1
ATOM 2811 C C . GLY B 1 151 ? 19.406 -16.906 -7.129 1 96.94 151 GLY B C 1
ATOM 2812 O O . GLY B 1 151 ? 19.562 -18.125 -6.988 1 96.94 151 GLY B O 1
ATOM 2813 N N . GLN B 1 152 ? 19.422 -16.031 -6.094 1 96.94 152 GLN B N 1
ATOM 2814 C CA . GLN B 1 152 ? 19.812 -16.5 -4.773 1 96.94 152 GLN B CA 1
ATOM 2815 C C . GLN B 1 152 ? 18.781 -16.125 -3.717 1 96.94 152 GLN B C 1
ATOM 2817 O O . GLN B 1 152 ? 18.656 -16.797 -2.691 1 96.94 152 GLN B O 1
ATOM 2822 N N . ASP B 1 153 ? 18.125 -15.055 -3.869 1 97.44 153 ASP B N 1
ATOM 2823 C CA . ASP B 1 153 ? 17.188 -14.508 -2.895 1 97.44 153 ASP B CA 1
ATOM 2824 C C . ASP B 1 153 ? 15.797 -14.367 -3.496 1 97.44 153 ASP B C 1
ATOM 2826 O O . ASP B 1 153 ? 15.594 -13.602 -4.441 1 97.44 153 ASP B O 1
ATOM 2830 N N . PHE B 1 154 ? 14.828 -15.141 -2.887 1 97.88 154 PHE B N 1
ATOM 2831 C CA . PHE B 1 154 ? 13.523 -15.234 -3.527 1 97.88 154 PHE B CA 1
ATOM 2832 C C . PHE B 1 154 ? 12.406 -14.961 -2.523 1 97.88 154 PHE B C 1
ATOM 2834 O O . PHE B 1 154 ? 12.562 -15.219 -1.328 1 97.88 154 PHE B O 1
ATOM 2841 N N . THR B 1 155 ? 11.352 -14.422 -3.01 1 98.56 155 THR B N 1
ATOM 2842 C CA . THR B 1 155 ? 10.031 -14.445 -2.398 1 98.56 155 THR B CA 1
ATOM 2843 C C . THR B 1 155 ? 8.961 -14.797 -3.43 1 98.56 155 THR B C 1
ATOM 2845 O O . THR B 1 155 ? 8.984 -14.297 -4.555 1 98.56 155 THR B O 1
ATOM 2848 N N . PHE B 1 156 ? 8.148 -15.75 -3.113 1 98.69 156 PHE B N 1
ATOM 2849 C CA . PHE B 1 156 ? 7 -16.047 -3.967 1 98.69 156 PHE B CA 1
ATOM 2850 C C . PHE B 1 156 ? 5.75 -15.336 -3.459 1 98.69 156 PHE B C 1
ATOM 2852 O O . PHE B 1 156 ? 5.41 -15.438 -2.279 1 98.69 156 PHE B O 1
ATOM 2859 N N . ALA B 1 157 ? 5.098 -14.562 -4.344 1 98.81 157 ALA B N 1
ATOM 2860 C CA . ALA B 1 157 ? 3.885 -13.844 -3.969 1 98.81 157 ALA B CA 1
ATOM 2861 C C . ALA B 1 157 ? 2.699 -14.281 -4.824 1 98.81 157 ALA B C 1
ATOM 2863 O O . ALA B 1 157 ? 2.818 -14.391 -6.047 1 98.81 157 ALA B O 1
ATOM 2864 N N . CYS B 1 158 ? 1.585 -14.5 -4.195 1 98.81 158 CYS B N 1
ATOM 2865 C CA . CYS B 1 158 ? 0.367 -14.859 -4.91 1 98.81 158 CYS B CA 1
ATOM 2866 C C . CYS B 1 158 ? -0.865 -14.305 -4.207 1 98.81 158 CYS B C 1
ATOM 2868 O O . CYS B 1 158 ? -0.776 -13.828 -3.072 1 98.81 158 CYS B O 1
ATOM 2870 N N . LEU B 1 159 ? -1.953 -14.312 -4.879 1 98.81 159 LEU B N 1
ATOM 2871 C CA . LEU B 1 159 ? -3.201 -13.812 -4.309 1 98.81 159 LEU B CA 1
ATOM 2872 C C . LEU B 1 159 ? -3.924 -14.914 -3.545 1 98.81 159 LEU B C 1
ATOM 2874 O O . LEU B 1 159 ? -4.414 -14.688 -2.438 1 98.81 159 LEU B O 1
ATOM 2878 N N . VAL B 1 160 ? -3.969 -16.094 -4.172 1 98.81 160 VAL B N 1
ATOM 2879 C CA . VAL B 1 160 ? -4.676 -17.234 -3.578 1 98.81 160 VAL B CA 1
ATOM 2880 C C . VAL B 1 160 ? -3.768 -18.453 -3.561 1 98.81 160 VAL B C 1
ATOM 2882 O O . VAL B 1 160 ? -3.199 -18.828 -4.59 1 98.81 160 VAL B O 1
ATOM 2885 N N . ALA B 1 161 ? -3.635 -19.047 -2.459 1 98.75 161 ALA B N 1
ATOM 2886 C CA . ALA B 1 161 ? -2.828 -20.25 -2.334 1 98.75 161 ALA B CA 1
ATOM 2887 C C . ALA B 1 161 ? -3.664 -21.422 -1.813 1 98.75 161 ALA B C 1
ATOM 2889 O O . ALA B 1 161 ? -4.613 -21.219 -1.052 1 98.75 161 ALA B O 1
ATOM 2890 N N . ALA B 1 162 ? -3.35 -22.562 -2.248 1 98.69 162 ALA B N 1
ATOM 2891 C CA . ALA B 1 162 ? -3.869 -23.797 -1.666 1 98.69 162 ALA B CA 1
ATOM 2892 C C . ALA B 1 162 ? -2.826 -24.469 -0.775 1 98.69 162 ALA B C 1
ATOM 2894 O O . ALA B 1 162 ? -1.623 -24.344 -1.017 1 98.69 162 ALA B O 1
ATOM 2895 N N . PRO B 1 163 ? -3.246 -25.172 0.268 1 98.38 163 PRO B N 1
ATOM 2896 C CA . PRO B 1 163 ? -2.291 -25.859 1.14 1 98.38 163 PRO B CA 1
ATOM 2897 C C . PRO B 1 163 ? -1.34 -26.781 0.368 1 98.38 163 PRO B C 1
ATOM 2899 O O . PRO B 1 163 ? -0.16 -26.875 0.714 1 98.38 163 PRO B O 1
ATOM 2902 N N . GLU B 1 164 ? -1.807 -27.422 -0.648 1 97.88 164 GLU B N 1
ATOM 2903 C CA . GLU B 1 164 ? -1.001 -28.328 -1.456 1 97.88 164 GLU B CA 1
ATOM 2904 C C . GLU B 1 164 ? 0.161 -27.609 -2.121 1 97.88 164 GLU B C 1
ATOM 2906 O O . GLU B 1 164 ? 1.29 -28.094 -2.127 1 97.88 164 GLU B O 1
ATOM 2911 N N . GLY B 1 165 ? -0.156 -26.438 -2.666 1 97.88 165 GLY B N 1
ATOM 2912 C CA . GLY B 1 165 ? 0.887 -25.656 -3.297 1 97.88 165 GLY B CA 1
ATOM 2913 C C . GLY B 1 165 ? 1.92 -25.125 -2.312 1 97.88 165 GLY B C 1
ATOM 2914 O O . GLY B 1 165 ? 3.121 -25.172 -2.59 1 97.88 165 GLY B O 1
ATOM 2915 N N . VAL B 1 166 ? 1.461 -24.609 -1.221 1 98.38 166 VAL B N 1
ATOM 2916 C CA . VAL B 1 166 ? 2.346 -24.125 -0.171 1 98.38 166 VAL B CA 1
ATOM 2917 C C . VAL B 1 166 ? 3.26 -25.25 0.309 1 98.38 166 VAL B C 1
ATOM 2919 O O . VAL B 1 166 ? 4.465 -25.047 0.475 1 98.38 166 VAL B O 1
ATOM 2922 N N . GLN B 1 167 ? 2.693 -26.391 0.498 1 97.69 167 GLN B N 1
ATOM 2923 C CA . GLN B 1 167 ? 3.469 -27.531 0.953 1 97.69 167 GLN B CA 1
ATOM 2924 C C . GLN B 1 167 ? 4.559 -27.891 -0.053 1 97.69 167 GLN B C 1
ATOM 2926 O O . GLN B 1 167 ? 5.695 -28.188 0.33 1 97.69 167 GLN B O 1
ATOM 2931 N N . LYS B 1 168 ? 4.188 -27.953 -1.268 1 97 168 LYS B N 1
ATOM 2932 C CA . LYS B 1 168 ? 5.164 -28.281 -2.305 1 97 168 LYS B CA 1
ATOM 2933 C C . LYS B 1 168 ? 6.348 -27.312 -2.264 1 97 168 LYS B C 1
ATOM 2935 O O . LYS B 1 168 ? 7.504 -27.734 -2.287 1 97 168 LYS B O 1
ATOM 2940 N N . LEU B 1 169 ? 6.059 -26 -2.221 1 97.38 169 LEU B N 1
ATOM 2941 C CA . LEU B 1 169 ? 7.129 -25.016 -2.186 1 97.38 169 LEU B CA 1
ATOM 2942 C C . LEU B 1 169 ? 7.957 -25.156 -0.912 1 97.38 169 LEU B C 1
ATOM 2944 O O . LEU B 1 169 ? 9.18 -25.016 -0.943 1 97.38 169 LEU B O 1
ATOM 2948 N N . ARG B 1 170 ? 7.309 -25.391 0.183 1 96.81 170 ARG B N 1
ATOM 2949 C CA . ARG B 1 170 ? 8.016 -25.562 1.447 1 96.81 170 ARG B CA 1
ATOM 2950 C C . ARG B 1 170 ? 8.984 -26.734 1.376 1 96.81 170 ARG B C 1
ATOM 2952 O O . ARG B 1 170 ? 10.07 -26.688 1.952 1 96.81 170 ARG B O 1
ATOM 2959 N N . GLU B 1 171 ? 8.617 -27.781 0.723 1 97.31 171 GLU B N 1
ATOM 2960 C CA . GLU B 1 171 ? 9.43 -28.984 0.62 1 97.31 171 GLU B CA 1
ATOM 2961 C C . GLU B 1 171 ? 10.562 -28.812 -0.386 1 97.31 171 GLU B C 1
ATOM 2963 O O . GLU B 1 171 ? 11.711 -29.172 -0.114 1 97.31 171 GLU B O 1
ATOM 2968 N N . GLU B 1 172 ? 10.25 -28.25 -1.465 1 97.5 172 GLU B N 1
ATOM 2969 C CA . GLU B 1 172 ? 11.211 -28.203 -2.557 1 97.5 172 GLU B CA 1
ATOM 2970 C C . GLU B 1 172 ? 12.07 -26.938 -2.471 1 97.5 172 GLU B C 1
ATOM 2972 O O . GLU B 1 172 ? 13.203 -26.922 -2.949 1 97.5 172 GLU B O 1
ATOM 2977 N N . HIS B 1 173 ? 11.547 -25.891 -1.941 1 97.81 173 HIS B N 1
ATOM 2978 C CA . HIS B 1 173 ? 12.234 -24.609 -1.816 1 97.81 173 HIS B CA 1
ATOM 2979 C C . HIS B 1 173 ? 12.016 -24 -0.439 1 97.81 173 HIS B C 1
ATOM 2981 O O . HIS B 1 173 ? 11.461 -22.906 -0.325 1 97.81 173 HIS B O 1
ATOM 2987 N N . PRO B 1 174 ? 12.531 -24.625 0.598 1 97.25 174 PRO B N 1
ATOM 2988 C CA . PRO B 1 174 ? 12.297 -24.156 1.963 1 97.25 174 PRO B CA 1
ATOM 2989 C C . PRO B 1 174 ? 12.883 -22.766 2.203 1 97.25 174 PRO B C 1
ATOM 2991 O O . PRO B 1 174 ? 12.523 -22.094 3.176 1 97.25 174 PRO B O 1
ATOM 2994 N N . ASP B 1 175 ? 13.742 -22.344 1.37 1 97.19 175 ASP B N 1
ATOM 2995 C CA . ASP B 1 175 ? 14.414 -21.047 1.507 1 97.19 175 ASP B CA 1
ATOM 2996 C C . ASP B 1 175 ? 13.586 -19.938 0.875 1 97.19 175 ASP B C 1
ATOM 2998 O O . ASP B 1 175 ? 13.969 -18.766 0.939 1 97.19 175 ASP B O 1
ATOM 3002 N N . VAL B 1 176 ? 12.453 -20.203 0.305 1 97.94 176 VAL B N 1
ATOM 3003 C CA . VAL B 1 176 ? 11.656 -19.203 -0.406 1 97.94 176 VAL B CA 1
ATOM 3004 C C . VAL B 1 176 ? 10.391 -18.891 0.39 1 97.94 176 VAL B C 1
ATOM 3006 O O . VAL B 1 176 ? 9.461 -19.703 0.437 1 97.94 176 VAL B O 1
ATOM 3009 N N . PRO B 1 177 ? 10.352 -17.734 0.988 1 98.25 177 PRO B N 1
ATOM 3010 C CA . PRO B 1 177 ? 9.117 -17.344 1.672 1 98.25 177 PRO B CA 1
ATOM 3011 C C . PRO B 1 177 ? 7.949 -17.141 0.709 1 98.25 177 PRO B C 1
ATOM 3013 O O . PRO B 1 177 ? 8.156 -16.75 -0.441 1 98.25 177 PRO B O 1
ATOM 3016 N N . VAL B 1 178 ? 6.762 -17.438 1.209 1 98.62 178 VAL B N 1
ATOM 3017 C CA . VAL B 1 178 ? 5.531 -17.234 0.451 1 98.62 178 VAL B CA 1
ATOM 3018 C C . VAL B 1 178 ? 4.695 -16.141 1.104 1 98.62 178 VAL B C 1
ATOM 3020 O O . VAL B 1 178 ? 4.508 -16.141 2.322 1 98.62 178 VAL B O 1
ATOM 3023 N N . VAL B 1 179 ? 4.293 -15.164 0.338 1 98.75 179 VAL B N 1
ATOM 3024 C CA . VAL B 1 179 ? 3.355 -14.125 0.754 1 98.75 179 VAL B CA 1
ATOM 3025 C C . VAL B 1 179 ? 2.061 -14.25 -0.044 1 98.75 179 VAL B C 1
ATOM 3027 O O . VAL B 1 179 ? 2.08 -14.25 -1.276 1 98.75 179 VAL B O 1
ATOM 3030 N N . THR B 1 180 ? 0.929 -14.391 0.634 1 98.88 180 THR B N 1
ATOM 3031 C CA . THR B 1 180 ? -0.342 -14.594 -0.055 1 98.88 180 THR B CA 1
ATOM 3032 C C . THR B 1 180 ? -1.454 -13.797 0.622 1 98.88 180 THR B C 1
ATOM 3034 O O . THR B 1 180 ? -1.342 -13.438 1.796 1 98.88 180 THR B O 1
ATOM 3037 N N . ALA B 1 181 ? -2.455 -13.492 -0.148 1 98.69 181 ALA B N 1
ATOM 3038 C CA . ALA B 1 181 ? -3.605 -12.781 0.399 1 98.69 181 ALA B CA 1
ATOM 3039 C C . ALA B 1 181 ? -4.508 -13.719 1.191 1 98.69 181 ALA B C 1
ATOM 3041 O O . ALA B 1 181 ? -5.219 -13.289 2.102 1 98.69 181 ALA B O 1
ATOM 3042 N N . VAL B 1 182 ? -4.457 -15.016 0.783 1 98.75 182 VAL B N 1
ATOM 3043 C CA . VAL B 1 182 ? -5.34 -15.953 1.465 1 98.75 182 VAL B CA 1
ATOM 3044 C C . VAL B 1 182 ? -4.844 -17.375 1.241 1 98.75 182 VAL B C 1
ATOM 3046 O O . VAL B 1 182 ? -4.254 -17.688 0.201 1 98.75 182 VAL B O 1
ATOM 3049 N N . LEU B 1 183 ? -4.984 -18.172 2.209 1 98.62 183 LEU B N 1
ATOM 3050 C CA . LEU B 1 183 ? -4.859 -19.625 2.086 1 98.62 183 LEU B CA 1
ATOM 3051 C C . LEU B 1 183 ? -6.234 -20.281 2.01 1 98.62 183 LEU B C 1
ATOM 3053 O O . LEU B 1 183 ? -6.938 -20.375 3.016 1 98.62 183 LEU B O 1
ATOM 3057 N N . ASP B 1 184 ? -6.574 -20.734 0.837 1 98.69 184 ASP B N 1
ATOM 3058 C CA . ASP B 1 184 ? -7.879 -21.344 0.624 1 98.69 184 ASP B CA 1
ATOM 3059 C C . ASP B 1 184 ? -7.891 -22.797 1.101 1 98.69 184 ASP B C 1
ATOM 3061 O O . ASP B 1 184 ? -6.883 -23.297 1.606 1 98.69 184 ASP B O 1
ATOM 3065 N N . ARG B 1 185 ? -8.977 -23.391 0.926 1 98.5 185 ARG B N 1
ATOM 3066 C CA . ARG B 1 185 ? -9.297 -24.625 1.631 1 98.5 185 ARG B CA 1
ATOM 3067 C C . ARG B 1 185 ? -8.508 -25.797 1.058 1 98.5 185 ARG B C 1
ATOM 3069 O O . ARG B 1 185 ? -7.953 -26.609 1.807 1 98.5 185 ARG B O 1
ATOM 3076 N N . GLU B 1 186 ? -8.555 -25.953 -0.279 1 98.44 186 GLU B N 1
ATOM 3077 C CA . GLU B 1 186 ? -8.008 -27.156 -0.895 1 98.44 186 GLU B CA 1
ATOM 3078 C C . GLU B 1 186 ? -7.996 -27.047 -2.416 1 98.44 186 GLU B C 1
ATOM 3080 O O . GLU B 1 186 ? -8.539 -26.094 -2.977 1 98.44 186 GLU B O 1
ATOM 3085 N N . LEU B 1 187 ? -7.402 -28.062 -3.045 1 98.19 187 LEU B N 1
ATOM 3086 C CA . LEU B 1 187 ? -7.57 -28.297 -4.473 1 98.19 187 LEU B CA 1
ATOM 3087 C C . LEU B 1 187 ? -8.688 -29.297 -4.73 1 98.19 187 LEU B C 1
ATOM 3089 O O . LEU B 1 187 ? -8.828 -30.281 -3.994 1 98.19 187 LEU B O 1
ATOM 3093 N N . ASP B 1 188 ? -9.43 -29.078 -5.711 1 97.75 188 ASP B N 1
ATOM 3094 C CA . ASP B 1 188 ? -10.406 -30.094 -6.094 1 97.75 188 ASP B CA 1
ATOM 3095 C C . ASP B 1 188 ? -9.805 -31.094 -7.074 1 97.75 188 ASP B C 1
ATOM 3097 O O . ASP B 1 188 ? -8.594 -31.109 -7.289 1 97.75 188 ASP B O 1
ATOM 3101 N N . ASP B 1 189 ? -10.609 -31.938 -7.609 1 96.12 189 ASP B N 1
ATOM 3102 C CA . ASP B 1 189 ? -10.141 -33.031 -8.438 1 96.12 189 ASP B CA 1
ATOM 3103 C C . ASP B 1 189 ? -9.516 -32.531 -9.734 1 96.12 189 ASP B C 1
ATOM 3105 O O . ASP B 1 189 ? -8.734 -33.25 -10.367 1 96.12 189 ASP B O 1
ATOM 3109 N N . ASN B 1 190 ? -9.891 -31.328 -10.109 1 94.75 190 ASN B N 1
ATOM 3110 C CA . ASN B 1 190 ? -9.344 -30.734 -11.32 1 94.75 190 ASN B CA 1
ATOM 3111 C C . ASN B 1 190 ? -8.195 -29.781 -11.008 1 94.75 190 ASN B C 1
ATOM 3113 O O . ASN B 1 190 ? -7.793 -28.984 -11.852 1 94.75 190 ASN B O 1
ATOM 3117 N N . ALA B 1 191 ? -7.723 -29.719 -9.719 1 95.38 191 ALA B N 1
ATOM 3118 C CA . ALA B 1 191 ? -6.598 -28.922 -9.242 1 95.38 191 ALA B CA 1
ATOM 3119 C C . ALA B 1 191 ? -6.949 -27.438 -9.203 1 95.38 191 ALA B C 1
ATOM 3121 O O . ALA B 1 191 ? -6.07 -26.594 -9.32 1 95.38 191 ALA B O 1
ATOM 3122 N N . PHE B 1 192 ? -8.242 -27.172 -9.195 1 96.88 192 PHE B N 1
ATOM 3123 C CA . PHE B 1 192 ? -8.672 -25.797 -8.906 1 96.88 192 PHE B CA 1
ATOM 3124 C C . PHE B 1 192 ? -8.68 -25.547 -7.406 1 96.88 192 PHE B C 1
ATOM 3126 O O . PHE B 1 192 ? -9.047 -26.422 -6.621 1 96.88 192 PHE B O 1
ATOM 3133 N N . ILE B 1 193 ? -8.273 -24.375 -7.105 1 98.44 193 ILE B N 1
ATOM 3134 C CA . ILE B 1 193 ? -8.32 -23.969 -5.703 1 98.44 193 ILE B CA 1
ATOM 3135 C C . ILE B 1 193 ? -9.766 -23.672 -5.301 1 98.44 193 ILE B C 1
ATOM 3137 O O . ILE B 1 193 ? -10.492 -23 -6.027 1 98.44 193 ILE B O 1
ATOM 3141 N N . ARG B 1 194 ? -10.18 -24.188 -4.191 1 98.62 194 ARG B N 1
ATOM 3142 C CA . ARG B 1 194 ? -11.516 -23.953 -3.662 1 98.62 194 ARG B CA 1
ATOM 3143 C C . ARG B 1 194 ? -11.461 -23.125 -2.377 1 98.62 194 ARG B C 1
ATOM 3145 O O . ARG B 1 194 ? -10.719 -23.469 -1.453 1 98.62 194 ARG B O 1
ATOM 3152 N N . PRO B 1 195 ? -12.297 -22 -2.186 1 98.56 195 PRO B N 1
ATOM 3153 C CA . PRO B 1 195 ? -13.297 -21.547 -3.143 1 98.56 195 PRO B CA 1
ATOM 3154 C C . P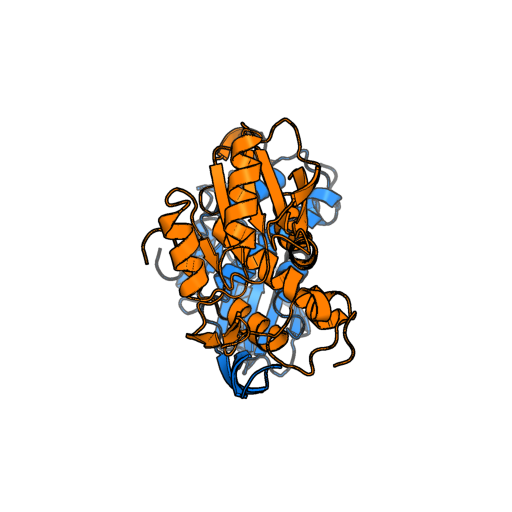RO B 1 195 ? -12.688 -20.844 -4.359 1 98.56 195 PRO B C 1
ATOM 3156 O O . PRO B 1 195 ? -13.344 -20.703 -5.391 1 98.56 195 PRO B O 1
ATOM 3159 N N . GLY B 1 196 ? -11.438 -20.422 -4.18 1 98.12 196 GLY B N 1
ATOM 3160 C CA . GLY B 1 196 ? -10.656 -19.906 -5.297 1 98.12 196 GLY B CA 1
ATOM 3161 C C . GLY B 1 196 ? -11.328 -18.75 -6.016 1 98.12 196 GLY B C 1
ATOM 3162 O O . GLY B 1 196 ? -12.211 -18.094 -5.457 1 98.12 196 GLY B O 1
ATOM 3163 N N . LEU B 1 197 ? -10.812 -18.438 -7.184 1 97.88 197 LEU B N 1
ATOM 3164 C CA . LEU B 1 197 ? -11.367 -17.359 -7.996 1 97.88 197 LEU B CA 1
ATOM 3165 C C . LEU B 1 197 ? -11.445 -17.766 -9.461 1 97.88 197 LEU B C 1
ATOM 3167 O O . LEU B 1 197 ? -11.617 -16.922 -10.344 1 97.88 197 LEU B O 1
ATOM 3171 N N . GLY B 1 198 ? -11.273 -19.062 -9.68 1 95.69 198 GLY B N 1
ATOM 3172 C CA . GLY B 1 198 ? -11.258 -19.562 -11.055 1 95.69 198 GLY B CA 1
ATOM 3173 C C . GLY B 1 198 ? -9.891 -19.469 -11.703 1 95.69 198 GLY B C 1
ATOM 3174 O O . GLY B 1 198 ? -8.867 -19.547 -11.016 1 95.69 198 GLY B O 1
ATOM 3175 N N . ASP B 1 199 ? -9.82 -19.453 -13 1 94.69 199 ASP B N 1
ATOM 3176 C CA . ASP B 1 199 ? -8.586 -19.297 -13.758 1 94.69 199 ASP B CA 1
ATOM 3177 C C . ASP B 1 199 ? -8.203 -17.828 -13.898 1 94.69 199 ASP B C 1
ATOM 3179 O O . ASP B 1 199 ? -8.805 -17.109 -14.695 1 94.69 199 ASP B O 1
ATOM 3183 N N . ALA B 1 200 ? -7.223 -17.438 -13.203 1 95.56 200 ALA B N 1
ATOM 3184 C CA . ALA B 1 200 ? -6.844 -16.031 -13.156 1 95.56 200 ALA B CA 1
ATOM 3185 C C . ALA B 1 200 ? -6.438 -15.523 -14.539 1 95.56 200 ALA B C 1
ATOM 3187 O O . ALA B 1 200 ? -6.754 -14.391 -14.914 1 95.56 200 ALA B O 1
ATOM 3188 N N . GLY B 1 201 ? -5.699 -16.344 -15.273 1 93.88 201 GLY B N 1
ATOM 3189 C CA . GLY B 1 201 ? -5.305 -15.938 -16.609 1 93.88 201 GLY B CA 1
ATOM 3190 C C . GLY B 1 201 ? -6.484 -15.625 -17.516 1 93.88 201 GLY B C 1
ATOM 3191 O O . GLY B 1 201 ? -6.516 -14.578 -18.156 1 93.88 201 GLY B O 1
ATOM 3192 N N . ASP B 1 202 ? -7.457 -16.484 -17.516 1 93.75 202 ASP B N 1
ATOM 3193 C CA . ASP B 1 202 ? -8.656 -16.297 -18.328 1 93.75 202 ASP B CA 1
ATOM 3194 C C . ASP B 1 202 ? -9.43 -15.055 -17.891 1 93.75 202 ASP B C 1
ATOM 3196 O O . ASP B 1 202 ? -9.969 -14.32 -18.719 1 93.75 202 ASP B O 1
ATOM 3200 N N . ARG B 1 203 ? -9.438 -14.844 -16.641 1 95.5 203 ARG B N 1
ATOM 3201 C CA . ARG B 1 203 ? -10.227 -13.742 -16.094 1 95.5 203 ARG B CA 1
ATOM 3202 C C . ARG B 1 203 ? -9.539 -12.406 -16.344 1 95.5 203 ARG B C 1
ATOM 3204 O O . ARG B 1 203 ? -10.203 -11.383 -16.5 1 95.5 203 ARG B O 1
ATOM 3211 N N . ILE B 1 204 ? -8.211 -12.414 -16.359 1 94.25 204 ILE B N 1
ATOM 3212 C CA . ILE B 1 204 ? -7.453 -11.188 -16.609 1 94.25 204 ILE B CA 1
ATOM 3213 C C . ILE B 1 204 ? -7.547 -10.82 -18.094 1 94.25 204 ILE B C 1
ATOM 3215 O O . ILE B 1 204 ? -7.766 -9.648 -18.438 1 94.25 204 ILE B O 1
ATOM 3219 N N . PHE B 1 205 ? -7.496 -11.828 -18.969 1 90.94 205 PHE B N 1
ATOM 3220 C CA . PHE B 1 205 ? -7.262 -11.531 -20.375 1 90.94 205 PHE B CA 1
ATOM 3221 C C . PHE B 1 205 ? -8.508 -11.82 -21.203 1 90.94 205 PHE B C 1
ATOM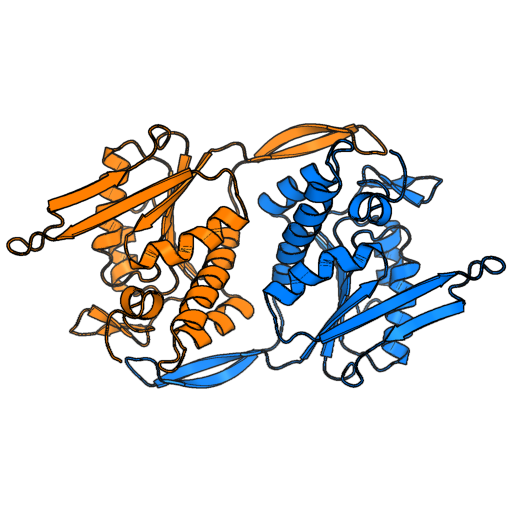 3223 O O . PHE B 1 205 ? -8.539 -11.531 -22.391 1 90.94 205 PHE B O 1
ATOM 3230 N N . GLY B 1 206 ? -9.547 -12.375 -20.594 1 88.12 206 GLY B N 1
ATOM 3231 C CA . GLY B 1 206 ? -10.812 -12.617 -21.266 1 88.12 206 GLY B CA 1
ATOM 3232 C C . GLY B 1 206 ? -10.734 -13.711 -22.312 1 88.12 206 GLY B C 1
ATOM 3233 O O . GLY B 1 206 ? -11.297 -13.57 -23.406 1 88.12 206 GLY B O 1
ATOM 3234 N N . THR B 1 207 ? -9.945 -14.664 -22.234 1 80.38 207 THR B N 1
ATOM 3235 C CA . THR B 1 207 ? -9.734 -15.703 -23.234 1 80.38 207 THR B CA 1
ATOM 3236 C C . THR B 1 207 ? -10.75 -16.828 -23.062 1 80.38 207 THR B C 1
ATOM 3238 O O . THR B 1 207 ? -10.898 -17.672 -23.953 1 80.38 207 THR B O 1
ATOM 3241 N N . ARG B 1 208 ? -11.328 -17.094 -22.031 1 67.81 208 ARG B N 1
ATOM 3242 C CA . ARG B 1 208 ? -12.352 -18.141 -22.031 1 67.81 208 ARG B CA 1
ATOM 3243 C C . ARG B 1 208 ? -13.727 -17.547 -21.75 1 67.81 208 ARG B C 1
ATOM 3245 O O . ARG B 1 208 ? -13.852 -16.547 -21.031 1 67.81 208 ARG B O 1
ATOM 3252 N N . GLU B 1 209 ? -14.742 -17.844 -22.672 1 50.91 209 GLU B N 1
ATOM 3253 C CA . GLU B 1 209 ? -16.156 -17.516 -22.531 1 50.91 209 GLU B CA 1
ATOM 3254 C C . GLU B 1 209 ? -16.688 -17.953 -21.172 1 50.91 209 GLU B C 1
ATOM 3256 O O . GLU B 1 209 ? -16.391 -19.062 -20.719 1 50.91 209 GLU B O 1
ATOM 3261 N N . SER B 1 210 ? -16.75 -17.109 -20.156 1 40.56 210 SER B N 1
ATOM 3262 C CA . SER B 1 210 ? -17.578 -17.594 -19.062 1 40.56 210 SER B CA 1
ATOM 3263 C C . SER B 1 210 ? -18.875 -18.219 -19.578 1 40.56 210 SER B C 1
ATOM 3265 O O . SER B 1 210 ? -19.406 -17.781 -20.594 1 40.56 210 SER B O 1
#

Solvent-accessible surface area (backbone atoms only — not comparable to full-atom values): 21492 Å² total; per-residue (Å²): 112,93,58,52,46,67,55,84,44,50,67,50,43,30,38,50,29,50,48,18,30,56,81,50,48,33,69,59,33,35,51,39,42,19,54,43,27,26,55,49,36,58,63,68,41,57,76,55,50,66,37,81,40,82,40,43,25,69,73,36,75,45,81,30,36,39,74,63,56,46,46,30,39,32,24,42,51,70,40,5,56,47,34,48,60,16,42,36,71,80,36,76,82,43,45,73,27,44,36,34,70,39,56,30,86,86,75,66,38,72,70,52,65,49,71,53,66,63,89,60,36,56,62,18,44,35,37,38,29,30,48,63,30,37,70,22,58,69,58,46,51,49,52,53,53,41,41,74,70,43,37,76,39,53,35,38,36,28,47,40,29,14,56,60,8,54,48,43,35,49,72,76,38,66,81,42,35,35,37,25,54,35,74,42,78,32,62,48,97,86,55,45,42,36,53,47,47,60,60,58,43,36,44,47,68,60,73,54,86,127,112,93,58,51,45,66,57,84,44,48,67,51,44,29,39,49,28,51,49,19,29,56,80,49,49,34,70,59,35,34,52,40,42,19,54,42,28,26,54,49,35,58,63,70,41,58,75,55,51,66,36,80,42,82,41,44,24,68,74,37,74,47,82,31,37,39,76,62,56,46,48,30,41,30,25,41,49,70,39,6,57,48,34,48,61,16,40,35,69,80,37,75,83,43,44,71,27,45,36,35,71,39,56,30,88,85,76,67,37,74,70,52,64,50,72,52,65,63,86,60,35,58,62,18,45,35,36,38,29,29,49,65,30,36,68,22,60,68,58,48,52,50,52,52,51,41,41,74,71,44,37,74,41,53,35,40,37,29,48,40,29,13,56,59,8,53,49,44,35,49,71,76,39,68,81,43,36,36,39,25,54,35,76,41,77,32,62,48,97,85,56,43,42,35,54,46,46,60,59,58,42,35,44,47,68,59,74,55,86,126

Organism: Salinibacter ruber (strain DSM 13855 / M31) (NCBI:txid309807)

pLDDT: mean 93.19, std 10.8, range [40.56, 98.88]

Sequence (420 aa):
MENVTVVDHPLLKRDLTLLRREETPHGQFRKTVSDAAAILAYEAMRDIELEETSIETPLEQTTGYEIAEEVMVVPIMRAGLGMVDGFVRYVPEARVGHLGMQRDEETYRPVDYYSNIPSTIGHAHVFVVDPMLATGGSASFAIDHLKEEGGQDFTFACLVAAPEGVQKLREEHPDVPVVTAVLDRELDDNAFIRPGLGDAGDRIFGTRESMENVTVVDHPLLKRDLTLLRREETPHGQFRKTVSDAAAILAYEAMRDIELEETSIETPLEQTTGYEIAEEVMVVPIMRAGLGMVDGFVRYVPEARVGHLGMQRDEETYRPVDYYSNIPSTIGHAHVFVVDPMLATGGSASFAIDHLKEEGGQDFTFACLVAAPEGVQKLREEHPDVPVVTAVLDRELDDNAFIRPGLGDAGDRIFGTRES